Protein AF-A0A1V5PIG0-F1 (afdb_monomer_lite)

Secondary structure (DSSP, 8-state):
---STTSBPSS---EEEEEEEEEEEEEEEE-TTS-EEEEEEEEEEEEEE-TTBS---HHHHHHHHHHTTTSB--HHHHHHHHHHHHHHHT-SEEEEEEEEEEEEEEE-TTT--EEEEEEEEEEEEEEETTEEEEEEEEEEEEEEE-HHHHHHSSS---EEEEEEEEEEEEPTT----HHHHHHHHHTTSSEE--S---HHHHHHHHHHHHHS---HHHHHHHHHHHHHH-TTEEEEEEEEEEE-SSSSSEEEEEEEEE-GGGGGG-EEEE--GGGHHHHHHHHHTTHHHH----HHHHHHHHHTT-EEEEEETTEEEEEEEEEE-SSSEEEEEEEEE-GGGTTTTHHHHHHHHHHHHHHHTT-SEEEEEEETTSTHHHHHHTTT-EEEEEEE-SSSEEEEEEEE-

Foldseek 3Di:
DDDLQAAFAPPQDKAAWDEDFQDWAWEWEQAPVRHTDIWTKTKDKIFIDGRGTPHWDHVQLVVLVVVRRYPHDDLVVLVVSFVSCCVVGVGQKMKMKIKTKDWDWDAQPPPGDTDIDIKIWMWMWIDGLNDIWIKTKIWAKEKAWAPVQLVPDPDDTDIFIKIKIKIFTFDPPDDDGPVNLRVQLQVLHLHHDDPDDDPVSVVVRRVSSSVRHDDQVSSQVSSVVVVLPDPGTQWMKIKMWTCGPVDNGIDMDIDIDGNLPPLVQWDKDQDDPVQLVLAQVQCVSVCVFQNDDDSVVVVVQSVVSQKMFTDDPNHGQWMWGWDQDPDLEIETRDTTGRPVCPVSCSSVVRVVVVVVVSVVVNHQKYKYKGFPPDPCVVVLVVVVWDFPDWDDDPVGIITMTMDGD

Structure (mmCIF, N/CA/C/O backbone):
data_AF-A0A1V5PIG0-F1
#
_entry.id   AF-A0A1V5PIG0-F1
#
loop_
_atom_site.group_PDB
_atom_site.id
_atom_site.type_symbol
_atom_site.label_atom_id
_atom_site.label_alt_id
_atom_site.label_comp_id
_atom_site.label_asym_id
_atom_site.label_entity_id
_atom_site.label_seq_id
_atom_site.pdbx_PDB_ins_code
_atom_site.Cartn_x
_atom_site.Cartn_y
_atom_site.Cartn_z
_atom_site.occupancy
_atom_site.B_iso_or_equiv
_atom_site.auth_seq_id
_atom_site.auth_comp_id
_atom_site.auth_asym_id
_atom_site.auth_atom_id
_atom_site.pdbx_PDB_model_num
ATOM 1 N N . MET A 1 1 ? 1.438 36.610 25.020 1.00 61.06 1 MET A N 1
ATOM 2 C CA . MET A 1 1 ? 0.955 36.895 23.649 1.00 61.06 1 MET A CA 1
ATOM 3 C C . MET A 1 1 ? -0.338 36.110 23.455 1.00 61.06 1 MET A C 1
ATOM 5 O O . MET A 1 1 ? -0.408 35.004 23.974 1.00 61.06 1 MET A O 1
ATOM 9 N N . LEU A 1 2 ? -1.371 36.686 22.832 1.00 69.75 2 LEU A N 1
ATOM 10 C CA . LEU A 1 2 ? -2.660 36.006 22.633 1.00 69.75 2 LEU A CA 1
ATOM 11 C C . LEU A 1 2 ? -2.499 34.822 21.670 1.00 69.75 2 LEU A C 1
ATOM 13 O O . LEU A 1 2 ? -1.939 34.984 20.588 1.00 69.75 2 LEU A O 1
ATOM 17 N N . ASP A 1 3 ? -3.009 33.653 22.051 1.00 79.88 3 ASP A N 1
ATOM 18 C CA . ASP A 1 3 ? -3.019 32.458 21.207 1.00 79.88 3 ASP A CA 1
ATOM 19 C C . ASP A 1 3 ? -4.214 32.509 20.246 1.00 79.88 3 ASP A C 1
ATOM 21 O O . ASP A 1 3 ? -5.331 32.117 20.579 1.00 79.88 3 ASP A O 1
ATOM 25 N N . ILE A 1 4 ? -3.982 33.059 19.052 1.00 83.12 4 ILE A N 1
ATOM 26 C CA . ILE A 1 4 ? -5.015 33.235 18.020 1.00 83.12 4 ILE A CA 1
ATOM 27 C C . ILE A 1 4 ? -5.529 31.880 17.502 1.00 83.12 4 ILE A C 1
ATOM 29 O O . ILE A 1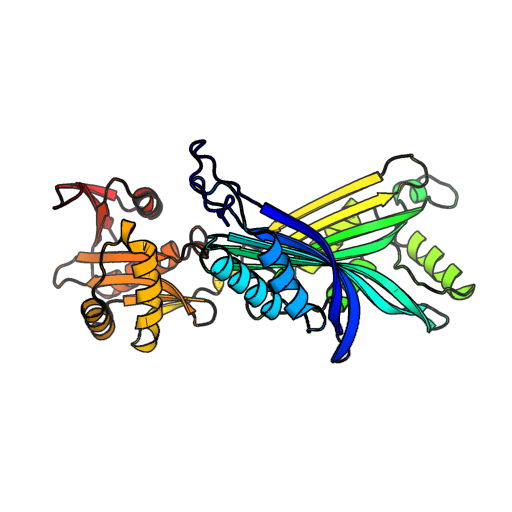 4 ? -6.674 31.787 17.064 1.00 83.12 4 ILE A O 1
ATOM 33 N N . GLN A 1 5 ? -4.704 30.831 17.545 1.00 81.81 5 GLN A N 1
ATOM 34 C CA . GLN A 1 5 ? -5.035 29.517 16.985 1.00 81.81 5 GLN A CA 1
ATOM 35 C C . GLN A 1 5 ? -6.038 28.770 17.867 1.00 81.81 5 GLN A C 1
ATOM 37 O O . GLN A 1 5 ? -6.968 28.161 17.344 1.00 81.81 5 GLN A O 1
ATOM 42 N N . ASN A 1 6 ? -5.918 28.918 19.187 1.00 82.00 6 ASN A N 1
ATOM 43 C CA . ASN A 1 6 ? -6.863 28.363 20.159 1.00 82.00 6 ASN A CA 1
ATOM 44 C C . ASN A 1 6 ? -8.128 29.218 20.369 1.00 82.00 6 ASN A C 1
ATOM 46 O O . ASN A 1 6 ? -8.914 28.937 21.273 1.00 82.00 6 ASN A O 1
ATOM 50 N N . GLN A 1 7 ? -8.342 30.274 19.576 1.00 87.00 7 GLN A N 1
ATOM 51 C CA . GLN A 1 7 ? -9.584 31.042 19.659 1.00 87.00 7 GLN A CA 1
ATOM 52 C C . GLN A 1 7 ? -10.776 30.224 19.177 1.00 87.00 7 GLN A C 1
ATOM 54 O O . GLN A 1 7 ? -10.665 29.433 18.238 1.00 87.00 7 GLN A O 1
ATOM 59 N N . GLN A 1 8 ? -11.924 30.495 19.795 1.00 85.50 8 GLN A N 1
ATOM 60 C CA . GLN A 1 8 ? -13.179 29.873 19.419 1.00 85.50 8 GLN A CA 1
ATOM 61 C C . GLN A 1 8 ? -13.578 30.261 17.990 1.00 85.50 8 GLN A C 1
ATOM 63 O O . GLN A 1 8 ? -13.588 31.445 17.638 1.00 85.50 8 GLN A O 1
ATOM 68 N N . ASP A 1 9 ? -13.926 29.264 17.179 1.00 88.56 9 ASP A N 1
ATOM 69 C CA . ASP A 1 9 ? -14.481 29.455 15.843 1.00 88.56 9 ASP A CA 1
ATOM 70 C C . ASP A 1 9 ? -15.998 29.229 15.830 1.00 88.56 9 ASP A C 1
ATOM 72 O O . ASP A 1 9 ? -16.508 28.218 16.309 1.00 88.56 9 ASP A O 1
ATOM 76 N N . ASN A 1 10 ? -16.733 30.185 15.259 1.00 90.06 10 ASN A N 1
ATOM 77 C CA . ASN A 1 10 ? -18.199 30.179 15.256 1.00 90.06 10 ASN A CA 1
ATOM 78 C C . ASN A 1 10 ? -18.800 29.675 13.937 1.00 90.06 10 ASN A C 1
ATOM 80 O O . ASN A 1 10 ? -20.021 29.594 13.809 1.00 90.06 10 ASN A O 1
ATOM 84 N N . ARG A 1 11 ? -17.973 29.334 12.939 1.00 93.00 11 ARG A N 1
ATOM 85 C CA . ARG A 1 11 ? -18.448 28.843 11.634 1.00 93.00 11 ARG A CA 1
ATOM 86 C C . ARG A 1 11 ? -18.898 27.387 11.701 1.00 93.00 11 ARG A C 1
ATOM 88 O O . ARG A 1 11 ? -19.611 26.946 10.807 1.00 93.00 11 ARG A O 1
ATOM 95 N N . ASN A 1 12 ? -18.538 26.667 12.771 1.00 87.69 12 ASN A N 1
ATOM 96 C CA . ASN A 1 12 ? -19.017 25.318 13.083 1.00 87.69 12 ASN A CA 1
ATOM 97 C C . ASN A 1 12 ? -18.694 24.284 11.977 1.00 87.69 12 ASN A C 1
ATOM 99 O O . ASN A 1 12 ? -19.463 23.351 11.741 1.00 87.69 12 ASN A O 1
ATOM 103 N N . ILE A 1 13 ? -17.544 24.440 11.310 1.00 89.94 13 ILE A N 1
ATOM 104 C CA . ILE A 1 13 ? -17.057 23.555 10.242 1.00 89.94 13 ILE A CA 1
ATOM 105 C C . ILE A 1 13 ? -15.796 22.832 10.726 1.00 89.94 13 ILE A C 1
ATOM 107 O O . ILE A 1 13 ? -14.800 23.475 11.035 1.00 89.94 13 ILE A O 1
ATOM 111 N N . ASN A 1 14 ? -15.821 21.496 10.748 1.00 90.19 14 ASN A N 1
ATOM 112 C CA . ASN A 1 14 ? -14.616 20.694 10.987 1.00 90.19 14 ASN A CA 1
ATOM 113 C C . ASN A 1 14 ? -13.689 20.755 9.766 1.00 90.19 14 ASN A C 1
ATOM 115 O O . ASN A 1 14 ? -14.161 20.631 8.632 1.00 90.19 14 ASN A O 1
ATOM 119 N N . ILE A 1 15 ? -12.377 20.845 9.990 1.00 93.19 15 ILE A N 1
ATOM 120 C CA . ILE A 1 15 ? -11.382 20.691 8.923 1.00 93.19 15 ILE A CA 1
ATOM 121 C C . ILE A 1 15 ? -10.835 19.270 8.981 1.00 93.19 15 ILE A C 1
ATOM 123 O O . ILE A 1 15 ? -10.239 18.861 9.971 1.00 93.19 15 ILE A O 1
ATOM 127 N N . GLN A 1 16 ? -11.004 18.511 7.901 1.00 91.19 16 GLN A N 1
ATOM 128 C CA . GLN A 1 16 ? -10.591 17.106 7.856 1.00 91.19 16 GLN A CA 1
ATOM 129 C C . GLN A 1 16 ? -9.069 16.940 7.808 1.00 91.19 16 GLN A C 1
ATOM 131 O O . GLN A 1 16 ? -8.558 15.902 8.219 1.00 91.19 16 GLN A O 1
ATOM 136 N N . ARG A 1 17 ? -8.352 17.913 7.228 1.00 94.62 17 ARG A N 1
ATOM 137 C CA . ARG A 1 17 ? -6.896 17.869 7.052 1.00 94.62 17 ARG A CA 1
ATOM 138 C C . ARG A 1 17 ? -6.295 19.268 7.095 1.00 94.62 17 ARG A C 1
ATOM 140 O O . ARG A 1 17 ? -6.535 20.074 6.197 1.00 94.62 17 ARG A O 1
ATOM 147 N N . VAL A 1 18 ? -5.448 19.516 8.082 1.00 96.25 18 VAL A N 1
ATOM 148 C CA . VAL A 1 18 ? -4.615 20.715 8.197 1.00 96.25 18 VAL A CA 1
ATOM 149 C C . VAL A 1 18 ? -3.217 20.324 8.682 1.00 96.25 18 VAL A C 1
ATOM 151 O O . VAL A 1 18 ? -3.065 19.408 9.487 1.00 96.25 18 VAL A O 1
ATOM 154 N N . GLY A 1 19 ? -2.180 20.969 8.151 1.00 96.44 19 GLY A N 1
ATOM 155 C CA . GLY A 1 19 ? -0.794 20.678 8.510 1.00 96.44 19 GLY A CA 1
ATOM 156 C C . GLY A 1 19 ? 0.197 21.175 7.466 1.00 96.44 19 GLY A C 1
ATOM 157 O O . GLY A 1 19 ? -0.060 22.166 6.781 1.00 96.44 19 GLY A O 1
ATOM 158 N N . VAL A 1 20 ? 1.316 20.468 7.333 1.00 97.31 20 VAL A N 1
ATOM 159 C CA . VAL A 1 20 ? 2.441 20.829 6.459 1.00 97.31 20 VAL A CA 1
ATOM 160 C C . VAL A 1 20 ? 2.546 19.879 5.263 1.00 97.31 20 VAL A C 1
ATOM 162 O O . VAL A 1 20 ? 2.219 18.694 5.352 1.00 97.31 20 VAL A O 1
ATOM 165 N N . LYS A 1 21 ? 3.015 20.396 4.126 1.00 96.88 21 LYS A N 1
ATOM 166 C CA . LYS A 1 21 ? 3.290 19.630 2.902 1.00 96.88 21 LYS A CA 1
ATOM 167 C C . LYS A 1 21 ? 4.652 20.016 2.341 1.00 96.88 21 LYS A C 1
ATOM 169 O O . LYS A 1 21 ? 5.096 21.140 2.561 1.00 96.88 21 LYS A O 1
ATOM 174 N N . ARG A 1 22 ? 5.260 19.109 1.570 1.00 96.44 22 ARG A N 1
ATOM 175 C CA . ARG A 1 22 ? 6.560 19.302 0.901 1.00 96.44 22 ARG A CA 1
ATOM 176 C C . ARG A 1 22 ? 7.697 19.658 1.869 1.00 96.44 22 ARG A C 1
ATOM 178 O O . ARG A 1 22 ? 8.528 20.513 1.580 1.00 96.44 22 ARG A O 1
ATOM 185 N N . VAL A 1 23 ? 7.719 19.009 3.031 1.00 96.88 23 VAL A N 1
ATOM 186 C CA . VAL A 1 23 ? 8.838 19.098 3.977 1.00 96.88 23 VAL A CA 1
ATOM 187 C C . VAL A 1 23 ? 9.898 18.087 3.555 1.00 96.88 23 VAL A C 1
ATOM 189 O O . VAL A 1 23 ? 9.589 16.907 3.457 1.00 96.88 23 VAL A O 1
ATOM 192 N N . TYR A 1 24 ? 11.133 18.525 3.318 1.00 96.25 24 TYR A N 1
ATOM 193 C CA . TYR A 1 24 ? 12.221 17.633 2.909 1.00 96.25 24 TYR A CA 1
ATOM 194 C C . TYR A 1 24 ? 13.128 17.314 4.097 1.00 96.25 24 TYR A C 1
ATOM 196 O O . TYR A 1 24 ? 13.708 18.227 4.683 1.00 96.25 24 TYR A O 1
ATOM 204 N N . LEU A 1 25 ? 13.249 16.033 4.454 1.00 95.38 25 LEU A N 1
ATOM 205 C CA . LEU A 1 25 ? 14.123 15.561 5.536 1.00 95.38 25 LEU A CA 1
ATOM 206 C C . LEU A 1 25 ? 14.894 14.304 5.110 1.00 95.38 25 LEU A C 1
ATOM 208 O O . LEU A 1 25 ? 14.362 13.504 4.335 1.00 95.38 25 LEU A O 1
ATOM 212 N N . PRO A 1 26 ? 16.127 14.103 5.610 1.00 95.62 26 PRO A N 1
ATOM 213 C CA . PRO A 1 26 ? 16.803 12.826 5.453 1.00 95.62 26 PRO A CA 1
ATOM 214 C C . PRO A 1 26 ? 16.110 11.758 6.311 1.00 95.62 26 PRO A C 1
ATOM 216 O O . PRO A 1 26 ? 15.654 12.050 7.410 1.00 95.62 26 PRO A O 1
ATOM 219 N N . LEU A 1 27 ? 16.013 10.525 5.818 1.00 95.31 27 LEU A N 1
ATOM 220 C CA . LEU A 1 27 ? 15.495 9.367 6.560 1.00 95.31 27 LEU A CA 1
ATOM 221 C C . LEU A 1 27 ? 16.319 8.121 6.230 1.00 95.31 27 LEU A C 1
ATOM 223 O O . LEU A 1 27 ? 16.950 8.058 5.173 1.00 95.31 27 LEU A O 1
ATOM 227 N N . GLN A 1 28 ? 16.295 7.122 7.114 1.00 96.12 28 GLN A N 1
ATOM 228 C CA . GLN A 1 28 ? 16.941 5.828 6.878 1.00 96.12 28 GLN A CA 1
ATOM 229 C C . GLN A 1 28 ? 15.903 4.739 6.581 1.00 96.12 28 GLN A C 1
ATOM 231 O O . GLN A 1 28 ? 15.028 4.469 7.408 1.00 96.12 28 GLN A O 1
ATOM 236 N N . ILE A 1 29 ? 16.028 4.093 5.420 1.00 96.25 29 ILE A N 1
ATOM 237 C CA . ILE A 1 29 ? 15.160 2.997 4.963 1.00 96.25 29 ILE A CA 1
ATOM 238 C C . ILE A 1 29 ? 15.931 1.684 5.062 1.00 96.25 29 ILE A C 1
ATOM 240 O O . ILE A 1 29 ? 17.052 1.600 4.568 1.00 96.25 29 ILE A O 1
ATOM 244 N N . LEU A 1 30 ? 15.346 0.681 5.723 1.00 94.94 30 LEU A N 1
ATOM 245 C CA . LEU A 1 30 ? 15.940 -0.651 5.853 1.00 94.94 30 LEU A CA 1
ATOM 246 C C . LEU A 1 30 ? 15.910 -1.378 4.506 1.00 94.94 30 LEU A C 1
ATOM 248 O O . LEU A 1 30 ? 14.849 -1.494 3.893 1.00 94.94 30 LEU A O 1
ATOM 252 N N . GLU A 1 31 ? 17.058 -1.909 4.108 1.00 95.25 31 GLU A N 1
ATOM 253 C CA . GLU A 1 31 ? 17.233 -2.706 2.898 1.00 95.25 31 GLU A CA 1
ATOM 254 C C . GLU A 1 31 ? 17.149 -4.203 3.226 1.00 95.25 31 GLU A C 1
ATOM 256 O O . GLU A 1 31 ? 17.481 -4.640 4.336 1.00 95.25 31 GLU A O 1
ATOM 261 N N . LYS A 1 32 ? 16.756 -5.022 2.248 1.00 94.50 32 LYS A N 1
ATOM 262 C CA . LYS A 1 32 ? 16.647 -6.485 2.399 1.00 94.50 32 LYS A CA 1
ATOM 263 C C . LYS A 1 32 ? 17.981 -7.168 2.732 1.00 94.50 32 LYS A C 1
ATOM 265 O O . LYS A 1 32 ? 17.998 -8.248 3.319 1.00 94.50 32 LYS A O 1
ATOM 270 N N . THR A 1 33 ? 19.101 -6.529 2.406 1.00 92.38 33 THR A N 1
ATOM 271 C CA . THR A 1 33 ? 20.471 -6.924 2.785 1.00 92.38 33 THR A CA 1
ATOM 272 C C . THR A 1 33 ? 20.760 -6.769 4.284 1.00 92.38 33 THR A C 1
ATOM 274 O O . THR A 1 33 ? 21.783 -7.259 4.759 1.00 92.38 33 THR A O 1
ATOM 277 N N . GLY A 1 34 ? 19.891 -6.082 5.035 1.00 92.44 34 GLY A N 1
ATOM 278 C CA . GLY A 1 34 ? 20.093 -5.719 6.441 1.00 92.44 34 GLY A CA 1
ATOM 279 C C . GLY A 1 34 ? 20.815 -4.381 6.647 1.00 92.44 34 GLY A C 1
ATOM 280 O O . GLY A 1 34 ? 21.006 -3.968 7.794 1.00 92.44 34 GLY A O 1
ATOM 281 N N . THR A 1 35 ? 21.206 -3.699 5.566 1.00 94.50 35 THR A N 1
ATOM 282 C CA . THR A 1 35 ? 21.782 -2.345 5.591 1.00 94.50 35 THR A CA 1
ATOM 283 C C . THR A 1 35 ? 20.690 -1.272 5.547 1.00 94.50 35 THR A C 1
ATOM 285 O O . THR A 1 35 ? 19.499 -1.578 5.586 1.00 94.50 35 THR A O 1
ATOM 288 N N . TYR A 1 36 ? 21.088 0.002 5.548 1.00 94.69 36 TYR A N 1
ATOM 289 C CA . TYR A 1 36 ? 20.161 1.126 5.464 1.00 94.69 36 TYR A CA 1
ATOM 290 C C . TYR A 1 36 ? 20.583 2.082 4.359 1.00 94.69 36 TYR A C 1
ATOM 292 O O . TYR A 1 36 ? 21.740 2.505 4.303 1.00 94.69 36 TYR A O 1
ATOM 300 N N . GLN A 1 37 ? 19.605 2.525 3.579 1.00 95.56 37 GLN A N 1
ATOM 301 C CA . GLN A 1 37 ? 19.774 3.584 2.602 1.00 95.56 37 GLN A CA 1
ATOM 302 C C . GLN A 1 37 ? 19.327 4.917 3.202 1.00 95.56 37 GLN A C 1
ATOM 304 O O . GLN A 1 37 ? 18.209 5.042 3.709 1.00 95.56 37 GLN A O 1
ATOM 309 N N . THR A 1 38 ? 20.200 5.925 3.155 1.00 96.19 38 THR A N 1
ATOM 310 C CA . THR A 1 38 ? 19.820 7.296 3.525 1.00 96.19 38 THR A CA 1
ATOM 311 C C . THR A 1 38 ? 19.186 7.973 2.321 1.00 96.19 38 THR A C 1
ATOM 313 O O . THR A 1 38 ? 19.826 8.102 1.279 1.00 96.19 38 THR A O 1
ATOM 316 N N . VAL A 1 39 ? 17.941 8.415 2.468 1.00 95.56 39 VAL A N 1
ATOM 317 C CA . VAL A 1 39 ? 17.155 9.023 1.389 1.00 95.56 39 VAL A CA 1
ATOM 318 C C . VAL A 1 39 ? 16.711 10.427 1.771 1.00 95.56 39 VAL A C 1
ATOM 320 O O . VAL A 1 39 ? 16.422 10.701 2.936 1.00 95.56 39 VAL A O 1
ATOM 323 N N . THR A 1 40 ? 16.600 11.312 0.782 1.00 96.44 40 THR A N 1
ATOM 324 C CA . THR A 1 40 ? 15.858 12.568 0.940 1.00 96.44 40 THR A CA 1
ATOM 325 C C . THR A 1 40 ? 14.377 12.276 0.731 1.00 96.44 40 THR A C 1
ATOM 327 O O . THR A 1 40 ? 13.972 11.889 -0.367 1.00 96.44 40 THR A O 1
ATOM 330 N N . ALA A 1 41 ? 13.569 12.459 1.772 1.00 96.81 41 ALA A N 1
ATOM 331 C CA . ALA A 1 41 ? 12.137 12.205 1.736 1.00 96.81 41 ALA A CA 1
ATOM 332 C C . ALA A 1 41 ? 11.333 13.506 1.667 1.00 96.81 41 ALA A C 1
ATOM 334 O O . ALA A 1 41 ? 11.586 14.439 2.425 1.00 96.81 41 ALA A O 1
ATOM 335 N N . GLU A 1 42 ? 10.330 13.542 0.794 1.00 98.00 42 GLU A N 1
ATOM 336 C CA . GLU A 1 42 ? 9.275 14.549 0.769 1.00 98.00 42 GLU A CA 1
ATOM 337 C C . GLU A 1 42 ? 8.124 14.109 1.680 1.00 98.00 42 GLU A C 1
ATOM 339 O O . GLU A 1 42 ? 7.468 13.092 1.442 1.00 98.00 42 GLU A O 1
ATOM 344 N N . ILE A 1 43 ? 7.867 14.889 2.724 1.00 98.06 43 ILE A N 1
ATOM 345 C CA . ILE A 1 43 ? 6.923 14.563 3.785 1.00 98.06 43 ILE A CA 1
ATOM 346 C C . ILE A 1 43 ? 5.740 15.530 3.754 1.00 98.06 43 ILE A C 1
ATOM 348 O O . ILE A 1 43 ? 5.889 16.754 3.679 1.00 98.06 43 ILE A O 1
ATOM 352 N N . SER A 1 44 ? 4.541 14.968 3.846 1.00 98.31 44 SER A N 1
ATOM 353 C CA . SER A 1 44 ? 3.309 15.689 4.158 1.00 98.31 44 SER A CA 1
ATOM 354 C C . SER A 1 44 ? 2.725 15.120 5.441 1.00 98.31 44 SER A C 1
ATOM 356 O O . SER A 1 44 ? 2.534 13.912 5.528 1.00 98.31 44 SER A O 1
ATOM 358 N N . LEU A 1 45 ? 2.431 15.972 6.421 1.00 98.06 45 LEU A N 1
ATOM 359 C CA . LEU A 1 45 ? 1.911 15.576 7.728 1.00 98.06 45 LEU A CA 1
ATOM 360 C C . LEU A 1 45 ? 0.726 16.464 8.089 1.00 98.06 45 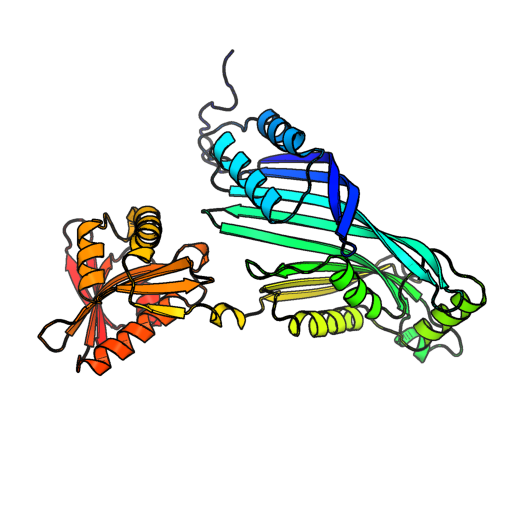LEU A C 1
ATOM 362 O O . LEU A 1 45 ? 0.830 17.690 8.057 1.00 98.06 45 LEU A O 1
ATOM 366 N N . CYS A 1 46 ? -0.401 15.851 8.430 1.00 97.06 46 CYS A N 1
ATOM 367 C CA . CYS A 1 46 ? -1.616 16.578 8.772 1.00 97.06 46 CYS A CA 1
ATOM 368 C C . CYS A 1 46 ? -2.423 15.884 9.867 1.00 97.06 46 CYS A C 1
ATOM 370 O O . CYS A 1 46 ? -2.257 14.691 10.122 1.00 97.06 46 CYS A O 1
ATOM 372 N N . ALA A 1 47 ? -3.303 16.657 10.490 1.00 96.12 47 ALA A N 1
ATOM 373 C CA . ALA A 1 47 ? -4.313 16.198 11.430 1.00 96.12 47 ALA A CA 1
ATOM 374 C C . ALA A 1 47 ? -5.669 16.834 11.099 1.00 96.12 47 ALA A C 1
ATOM 376 O O . ALA A 1 47 ? -5.733 17.761 10.283 1.00 96.12 47 ALA A O 1
ATOM 377 N N . ASP A 1 48 ? -6.744 16.339 11.698 1.00 93.06 48 ASP A N 1
ATOM 378 C CA . ASP A 1 48 ? -8.018 17.047 11.697 1.00 93.06 48 ASP A CA 1
ATOM 379 C C . ASP A 1 48 ? -8.031 18.195 12.720 1.00 93.06 48 ASP A C 1
ATOM 381 O O . ASP A 1 48 ? -7.189 18.285 13.616 1.00 93.06 48 ASP A O 1
ATOM 385 N N . LEU A 1 49 ? -8.955 19.135 12.526 1.00 92.00 49 LEU A N 1
ATOM 386 C CA . LEU A 1 49 ? -9.171 20.270 13.415 1.00 92.00 49 LEU A CA 1
ATOM 387 C C . LEU A 1 49 ? -10.657 20.371 13.738 1.00 92.00 49 LEU A C 1
ATOM 389 O O . LEU A 1 49 ? -11.502 20.445 12.836 1.00 92.00 49 LEU A O 1
ATOM 393 N N . ALA A 1 50 ? -10.949 20.383 15.034 1.00 87.38 50 ALA A N 1
ATOM 394 C CA . ALA A 1 50 ? -12.298 20.525 15.541 1.00 87.38 50 ALA A CA 1
ATOM 395 C C . ALA A 1 50 ? -12.884 21.898 15.176 1.00 87.38 50 ALA A C 1
ATOM 397 O O . ALA A 1 50 ? -12.192 22.915 15.142 1.00 87.38 50 ALA A O 1
ATOM 398 N N . LYS A 1 51 ? -14.184 21.907 14.886 1.00 86.69 51 LYS A N 1
ATOM 399 C CA . LYS A 1 51 ? -14.966 23.070 14.438 1.00 86.69 51 LYS A CA 1
ATOM 400 C C . LYS A 1 51 ? -14.959 24.286 15.363 1.00 86.69 51 LYS A C 1
ATOM 402 O O . LYS A 1 51 ? -15.388 25.352 14.935 1.00 86.69 51 LYS A O 1
ATOM 407 N N . ASP A 1 52 ? -14.594 24.095 16.623 1.00 87.50 52 ASP A N 1
ATOM 408 C CA . ASP A 1 52 ? -14.514 25.115 17.662 1.00 87.50 52 ASP A CA 1
ATOM 409 C C . ASP A 1 52 ? -13.137 25.784 17.721 1.00 87.50 52 ASP A C 1
ATOM 411 O O . ASP A 1 52 ? -13.004 26.793 18.405 1.00 87.50 52 ASP A O 1
ATOM 415 N N . LEU A 1 53 ? -12.138 25.290 16.982 1.00 84.88 53 LEU A N 1
ATOM 416 C CA . LEU A 1 53 ? -10.798 25.871 16.930 1.00 84.88 53 LEU A CA 1
ATOM 417 C C . LEU A 1 53 ? -10.582 26.656 15.636 1.00 84.88 53 LEU A C 1
ATOM 419 O O . LEU A 1 53 ? -10.790 26.157 14.529 1.00 84.88 53 LEU A O 1
ATOM 423 N N . ARG A 1 54 ? -10.089 27.889 15.775 1.00 84.12 54 ARG A N 1
ATOM 424 C CA . ARG A 1 54 ? -9.792 28.774 14.641 1.00 84.12 54 ARG A CA 1
ATOM 425 C C . ARG A 1 54 ? -8.590 28.308 13.816 1.00 84.12 54 ARG A C 1
ATOM 427 O O . ARG A 1 54 ? -8.537 28.573 12.613 1.00 84.12 54 ARG A O 1
ATOM 434 N N . GLY A 1 55 ? -7.604 27.660 14.436 1.00 84.88 55 GLY A N 1
ATOM 435 C CA . GLY A 1 55 ? -6.401 27.204 13.746 1.00 84.88 55 GLY A CA 1
ATOM 436 C C . GLY A 1 55 ? -5.629 26.120 14.490 1.00 84.88 55 GLY A C 1
ATOM 437 O O . GLY A 1 55 ? -5.833 25.875 15.672 1.00 84.88 55 GLY A O 1
ATOM 438 N N . THR A 1 56 ? -4.706 25.480 13.774 1.00 87.81 56 THR A N 1
ATOM 439 C CA . THR A 1 56 ? -3.776 24.498 14.342 1.00 87.81 56 THR A CA 1
ATOM 440 C C . THR A 1 56 ? -2.396 25.112 14.582 1.00 87.81 56 THR A C 1
ATOM 442 O O . THR A 1 56 ? -2.000 26.058 13.895 1.00 87.81 56 THR A O 1
ATOM 445 N N . HIS A 1 57 ? -1.635 24.543 15.515 1.00 88.25 57 HIS A N 1
ATOM 446 C CA . HIS A 1 57 ? -0.276 24.977 15.843 1.00 88.25 57 HIS A CA 1
ATOM 447 C C . HIS A 1 57 ? 0.738 24.394 14.855 1.00 88.25 57 HIS A C 1
ATOM 449 O O . HIS A 1 57 ? 1.286 23.314 15.068 1.00 88.25 57 HIS A O 1
ATOM 455 N N . MET A 1 58 ? 0.999 25.120 13.765 1.00 88.81 58 MET A N 1
ATOM 456 C CA . MET A 1 58 ? 1.825 24.635 12.647 1.00 88.81 58 MET A CA 1
ATOM 457 C C . MET A 1 58 ? 3.251 24.223 13.040 1.00 88.81 58 MET A C 1
ATOM 459 O O . MET A 1 58 ? 3.764 23.230 12.524 1.00 88.81 58 MET A O 1
ATOM 463 N N . SER A 1 59 ? 3.887 24.940 13.973 1.00 92.19 59 SER A N 1
ATOM 464 C CA . SER A 1 59 ? 5.249 24.619 14.426 1.00 92.19 59 SER A CA 1
ATOM 465 C C . SER A 1 59 ? 5.342 23.231 15.063 1.00 92.19 59 SER A C 1
ATOM 467 O O . SER A 1 59 ? 6.359 22.561 14.897 1.00 92.19 59 SER A O 1
ATOM 469 N N . ARG A 1 60 ? 4.262 22.742 15.696 1.00 93.38 60 ARG A N 1
ATOM 470 C CA . ARG A 1 60 ? 4.235 21.422 16.347 1.00 93.38 60 ARG A CA 1
ATOM 471 C C . ARG A 1 60 ? 4.474 20.290 15.353 1.00 93.38 60 ARG A C 1
ATOM 473 O O . ARG A 1 60 ? 5.149 19.327 15.700 1.00 93.38 60 ARG A O 1
ATOM 480 N N . PHE A 1 61 ? 3.983 20.406 14.116 1.00 95.44 61 PHE A N 1
ATOM 481 C CA . PHE A 1 61 ? 4.272 19.415 13.074 1.00 95.44 61 PHE A CA 1
ATOM 482 C C . PHE A 1 61 ? 5.768 19.358 12.760 1.00 95.44 61 PHE A C 1
ATOM 484 O O . PHE A 1 61 ? 6.338 18.273 12.681 1.00 95.44 61 PHE A O 1
ATOM 491 N N . MET A 1 62 ? 6.412 20.520 12.631 1.00 95.25 62 MET A N 1
ATOM 492 C CA . MET A 1 62 ? 7.842 20.606 12.336 1.00 95.25 62 MET A CA 1
ATOM 493 C C . MET A 1 62 ? 8.706 20.122 13.501 1.00 95.25 62 MET A C 1
ATOM 495 O O . MET A 1 62 ? 9.670 19.400 13.270 1.00 95.25 62 MET A O 1
ATOM 499 N N . GLU A 1 63 ? 8.342 20.447 14.742 1.00 94.31 63 GLU A N 1
ATOM 500 C CA . GLU A 1 63 ? 9.019 19.937 15.942 1.00 94.31 63 GLU A CA 1
ATOM 501 C C . GLU A 1 63 ? 8.980 18.407 16.020 1.00 94.31 63 GLU A C 1
ATOM 503 O O . GLU A 1 63 ? 9.979 17.780 16.373 1.00 94.31 63 GLU A O 1
ATOM 508 N N . ILE A 1 64 ? 7.831 17.803 15.690 1.00 94.69 64 ILE A N 1
ATOM 509 C CA . ILE A 1 64 ? 7.692 16.345 15.629 1.00 94.69 64 ILE A CA 1
ATOM 510 C C . ILE A 1 64 ? 8.596 15.810 14.520 1.00 94.69 64 ILE A C 1
ATOM 512 O O . ILE A 1 64 ? 9.490 15.024 14.808 1.00 94.69 64 ILE A O 1
ATOM 516 N N . LEU A 1 65 ? 8.426 16.267 13.276 1.00 95.00 65 LEU A N 1
ATOM 517 C CA . LEU A 1 65 ? 9.188 15.760 12.129 1.00 95.00 65 LEU A CA 1
ATOM 518 C C . LEU A 1 65 ? 10.705 15.886 12.314 1.00 95.00 65 LEU A C 1
ATOM 520 O O . LEU A 1 65 ? 11.438 14.953 11.993 1.00 95.00 65 LEU A O 1
ATOM 524 N N . HIS A 1 66 ? 11.187 16.999 12.870 1.00 92.19 66 HIS A N 1
ATOM 525 C CA . HIS A 1 66 ? 12.620 17.219 13.043 1.00 92.19 66 HIS A CA 1
ATOM 526 C C . HIS A 1 66 ? 13.247 16.233 14.041 1.00 92.19 66 HIS A C 1
ATOM 528 O O . HIS A 1 66 ? 14.402 15.849 13.862 1.00 92.19 66 HIS A O 1
ATOM 534 N N . ARG A 1 67 ? 12.510 15.754 15.050 1.00 90.81 67 ARG A N 1
ATOM 535 C CA . ARG A 1 67 ? 13.021 14.713 15.959 1.00 90.81 67 ARG A CA 1
ATOM 536 C C . ARG A 1 67 ? 13.339 13.408 15.224 1.00 90.81 67 ARG A C 1
ATOM 538 O O . ARG A 1 67 ? 14.249 12.695 15.622 1.00 90.81 67 ARG A O 1
ATOM 545 N N . TRP A 1 68 ? 12.612 13.126 14.146 1.00 87.69 68 TRP A N 1
ATOM 546 C CA . TRP A 1 68 ? 12.734 11.900 13.361 1.00 87.69 68 TRP A CA 1
ATOM 547 C C . TRP A 1 68 ? 13.651 12.046 12.137 1.00 87.69 68 TRP A C 1
ATOM 549 O O . TRP A 1 68 ? 13.826 11.087 11.394 1.00 87.69 68 TRP A O 1
ATOM 559 N N . SER A 1 69 ? 14.274 13.211 11.923 1.00 85.06 69 SER A N 1
ATOM 560 C CA . SER A 1 69 ? 15.022 13.535 10.694 1.00 85.06 69 SER A CA 1
ATOM 561 C C . SER A 1 69 ? 16.331 12.766 10.482 1.00 85.06 69 SER A C 1
ATOM 563 O O . SER A 1 69 ? 17.050 13.034 9.526 1.00 85.06 69 SER A O 1
ATOM 565 N N . LYS A 1 70 ? 16.702 11.858 11.384 1.00 78.12 70 LYS A N 1
ATOM 566 C CA . LYS A 1 70 ? 17.855 10.955 11.225 1.00 78.12 70 LYS A CA 1
ATOM 567 C C . LYS A 1 70 ? 17.551 9.534 11.685 1.00 78.12 70 LYS A C 1
ATOM 569 O O . LYS A 1 70 ? 18.456 8.712 11.777 1.00 78.12 70 LYS A O 1
ATOM 574 N N . GLU A 1 71 ? 16.290 9.264 11.994 1.00 85.06 71 GLU A N 1
ATOM 575 C CA . GLU A 1 71 ? 15.868 7.984 12.530 1.00 85.06 71 GLU A CA 1
ATOM 576 C C . GLU A 1 71 ? 15.533 7.003 11.407 1.00 85.06 71 GLU A C 1
ATOM 578 O O . GLU A 1 71 ? 15.291 7.360 10.246 1.00 85.06 71 GLU A O 1
ATOM 583 N N . LYS A 1 72 ? 15.505 5.732 11.790 1.00 92.12 72 LYS A N 1
ATOM 584 C CA . LYS A 1 72 ? 15.001 4.649 10.952 1.00 92.12 72 LYS A CA 1
ATOM 585 C C . LYS A 1 72 ? 13.499 4.808 10.825 1.00 92.12 72 LYS A C 1
ATOM 587 O O . LYS A 1 72 ? 12.819 5.004 11.830 1.00 92.12 72 LYS A O 1
ATOM 592 N N . ILE A 1 73 ? 12.976 4.708 9.610 1.00 93.56 73 ILE A N 1
ATOM 593 C CA . ILE A 1 73 ? 11.541 4.843 9.383 1.00 93.56 73 ILE A CA 1
ATOM 594 C C . ILE A 1 73 ? 10.951 3.517 8.905 1.00 93.56 73 ILE A C 1
ATOM 596 O O . ILE A 1 73 ? 11.369 2.934 7.907 1.00 93.56 73 ILE A O 1
ATOM 600 N N . SER A 1 74 ? 9.956 3.034 9.642 1.00 92.06 74 SER A N 1
ATOM 601 C CA . SER A 1 74 ? 9.130 1.889 9.268 1.00 92.06 74 SER A CA 1
ATOM 602 C C . SER A 1 74 ? 7.666 2.157 9.623 1.00 92.06 74 SER A C 1
ATOM 604 O O . SER A 1 74 ? 7.313 3.225 10.136 1.00 92.06 74 SER A O 1
ATOM 606 N N . SER A 1 75 ? 6.792 1.177 9.383 1.00 92.06 75 SER A N 1
ATOM 607 C CA . SER A 1 75 ? 5.385 1.248 9.789 1.00 92.06 75 SER A CA 1
ATOM 608 C C . SER A 1 75 ? 5.223 1.509 11.296 1.00 92.06 75 SER A C 1
ATOM 610 O O . SER A 1 75 ? 4.307 2.230 11.700 1.00 92.06 75 SER A O 1
ATOM 612 N N . ARG A 1 76 ? 6.133 0.989 12.132 1.00 91.06 76 ARG A N 1
ATOM 613 C CA . ARG A 1 76 ? 6.127 1.197 13.586 1.00 91.06 76 ARG A CA 1
ATOM 614 C C . ARG A 1 76 ? 6.407 2.653 13.951 1.00 91.06 76 ARG A C 1
ATOM 616 O O . ARG A 1 76 ? 5.629 3.246 14.694 1.00 91.06 76 ARG A O 1
ATOM 623 N N . GLU A 1 77 ? 7.483 3.233 13.438 1.00 94.25 77 GLU A N 1
ATOM 624 C CA . GLU A 1 77 ? 7.878 4.611 13.750 1.00 94.25 77 GLU A CA 1
ATOM 625 C C . GLU A 1 77 ? 6.865 5.614 13.194 1.00 94.25 77 GLU A C 1
ATOM 627 O O . GLU A 1 77 ? 6.486 6.556 13.887 1.00 94.25 77 GLU A O 1
ATOM 632 N N . ILE A 1 78 ? 6.306 5.345 12.011 1.00 95.69 78 ILE A N 1
ATOM 633 C CA . ILE A 1 78 ? 5.194 6.124 11.450 1.00 95.69 78 ILE A CA 1
ATOM 634 C C . ILE A 1 78 ? 3.983 6.127 12.387 1.00 95.69 78 ILE A C 1
ATOM 636 O O . ILE A 1 78 ? 3.396 7.182 12.631 1.00 95.69 78 ILE A O 1
ATOM 640 N N . LYS A 1 79 ? 3.617 4.976 12.963 1.00 93.25 79 LYS A N 1
ATOM 641 C CA . LYS A 1 79 ? 2.535 4.907 13.954 1.00 93.25 79 LYS A CA 1
ATOM 642 C C . LYS A 1 79 ? 2.828 5.789 15.171 1.00 93.25 79 LYS A C 1
ATOM 644 O O . LYS A 1 79 ? 1.926 6.488 15.626 1.00 93.25 79 LYS A O 1
ATOM 649 N N . ILE A 1 80 ? 4.064 5.782 15.674 1.00 93.75 80 ILE A N 1
ATOM 650 C CA . ILE A 1 80 ? 4.480 6.599 16.827 1.00 93.75 80 ILE A CA 1
ATOM 651 C C . ILE A 1 80 ? 4.406 8.094 16.488 1.00 93.75 80 ILE A C 1
ATOM 653 O O . ILE A 1 80 ? 3.829 8.855 17.263 1.00 93.75 80 ILE A O 1
ATOM 657 N N . ILE A 1 81 ? 4.909 8.508 15.318 1.00 95.69 81 ILE A N 1
ATOM 658 C CA . ILE A 1 81 ? 4.819 9.896 14.828 1.00 95.69 81 ILE A CA 1
ATOM 659 C C . ILE A 1 81 ? 3.362 10.362 14.815 1.00 95.69 81 ILE A C 1
ATOM 661 O O . ILE A 1 81 ? 3.035 11.419 15.351 1.00 95.69 81 ILE A O 1
ATOM 665 N N . LEU A 1 82 ? 2.470 9.555 14.241 1.00 95.81 82 LEU A N 1
ATOM 666 C CA . LEU A 1 82 ? 1.051 9.890 14.145 1.00 95.81 82 LEU A CA 1
ATOM 667 C C . LEU A 1 82 ? 0.374 9.986 15.515 1.00 95.81 82 LEU A C 1
ATOM 669 O O . LEU A 1 82 ? -0.444 10.883 15.717 1.00 95.81 82 LEU A O 1
ATOM 673 N N . GLN A 1 83 ? 0.728 9.116 16.465 1.00 92.81 83 GLN A N 1
ATOM 674 C CA . GLN A 1 83 ? 0.242 9.199 17.846 1.00 92.81 83 GLN A CA 1
ATOM 675 C C . GLN A 1 83 ? 0.750 10.458 18.558 1.00 92.81 83 GLN A C 1
ATOM 677 O O . GLN A 1 83 ? -0.009 11.101 19.283 1.00 92.81 83 GLN A O 1
ATOM 682 N N . GLU A 1 84 ? 2.009 10.841 18.337 1.00 93.94 84 GLU A N 1
ATOM 683 C CA . GLU A 1 84 ? 2.563 12.080 18.884 1.00 93.94 84 GLU A CA 1
ATOM 684 C C . GLU A 1 84 ? 1.818 13.309 18.346 1.00 93.94 84 GLU A C 1
ATOM 686 O O . GLU A 1 84 ? 1.507 14.214 19.120 1.00 93.94 84 GLU A O 1
ATOM 691 N N . VAL A 1 85 ? 1.468 13.314 17.055 1.00 94.50 85 VAL A N 1
ATOM 692 C CA . VAL A 1 85 ? 0.642 14.362 16.432 1.00 94.50 85 VAL A CA 1
ATOM 693 C C . VAL A 1 85 ? -0.718 14.466 17.117 1.00 94.50 85 VAL A C 1
ATOM 695 O O . VAL A 1 85 ? -1.090 15.561 17.531 1.00 94.50 85 VAL A O 1
ATOM 698 N N . LEU A 1 86 ? -1.438 13.355 17.304 1.00 91.06 86 LEU A N 1
ATOM 699 C CA . LEU A 1 86 ? -2.748 13.389 17.971 1.00 91.06 86 LEU A CA 1
ATOM 700 C C . LEU A 1 86 ? -2.652 13.961 19.385 1.00 91.06 86 LEU A C 1
ATOM 702 O O . LEU A 1 86 ? -3.418 14.851 19.742 1.00 91.06 86 LEU A O 1
ATOM 706 N N . ASN A 1 87 ? -1.664 13.511 20.160 1.00 90.38 87 ASN A N 1
ATOM 707 C CA . ASN A 1 87 ? -1.479 13.960 21.537 1.00 90.38 87 ASN A CA 1
ATOM 708 C C . ASN A 1 87 ? -1.082 15.441 21.616 1.00 90.38 87 ASN A C 1
ATOM 710 O O . ASN A 1 87 ? -1.616 16.183 22.437 1.00 90.38 87 ASN A O 1
ATOM 714 N N . LYS A 1 88 ? -0.148 15.894 20.769 1.00 90.88 88 LYS A N 1
ATOM 715 C CA . LYS A 1 88 ? 0.335 17.285 20.781 1.00 90.88 88 LYS A CA 1
ATOM 716 C C . LYS A 1 88 ? -0.675 18.276 20.222 1.00 90.88 88 LYS A C 1
ATOM 718 O O . LYS A 1 88 ? -0.616 19.447 20.594 1.00 90.88 88 LYS A O 1
ATOM 723 N N . LEU A 1 89 ? -1.539 17.857 19.303 1.00 89.56 89 LEU A N 1
ATOM 724 C CA . LEU A 1 89 ? -2.507 18.741 18.652 1.00 89.56 89 LEU A CA 1
ATOM 725 C C . LEU A 1 89 ? -3.946 18.546 19.143 1.00 89.56 89 LEU A C 1
ATOM 727 O O . LEU A 1 89 ? -4.809 19.308 18.725 1.00 89.56 89 LEU A O 1
ATOM 731 N N . ASN A 1 90 ? -4.182 17.598 20.057 1.00 85.94 90 ASN A N 1
ATOM 732 C CA . ASN A 1 90 ? -5.511 17.229 20.554 1.00 85.94 90 ASN A CA 1
ATOM 733 C C . ASN A 1 90 ? -6.499 16.959 19.403 1.00 85.94 90 ASN A C 1
ATOM 735 O O . ASN A 1 90 ? -7.609 17.484 19.374 1.00 85.94 90 ASN A O 1
ATOM 739 N N . ALA A 1 91 ? -6.025 16.187 18.427 1.00 88.69 91 ALA A N 1
ATOM 740 C CA . ALA A 1 91 ? -6.740 15.816 17.212 1.00 88.69 91 ALA A CA 1
ATOM 741 C C . ALA A 1 91 ? -7.253 14.369 17.314 1.00 88.69 91 ALA A C 1
ATOM 743 O O . ALA A 1 91 ? -6.696 13.566 18.069 1.00 88.69 91 ALA A O 1
ATOM 744 N N . ASP A 1 92 ? -8.270 14.015 16.529 1.00 86.69 92 ASP A N 1
ATOM 745 C CA . ASP A 1 92 ? -8.847 12.662 16.504 1.00 86.69 92 ASP A CA 1
ATOM 746 C C . ASP A 1 92 ? -8.213 11.789 15.411 1.00 86.69 92 ASP A C 1
ATOM 748 O O . ASP A 1 92 ? -8.149 10.555 15.533 1.00 86.69 92 ASP A O 1
ATOM 752 N N . ARG A 1 93 ? -7.713 12.425 14.346 1.00 90.62 93 ARG A N 1
ATOM 753 C CA . ARG A 1 93 ? -7.154 11.771 13.165 1.00 90.62 93 ARG A CA 1
ATOM 754 C C . ARG A 1 93 ? -5.884 12.457 12.675 1.00 90.62 93 ARG A C 1
ATOM 756 O O . ARG A 1 93 ? -5.802 13.677 12.592 1.00 90.62 93 ARG A O 1
ATOM 763 N N . SER A 1 94 ? -4.897 11.657 12.277 1.00 95.56 94 SER A N 1
ATOM 764 C CA . SER A 1 94 ? -3.642 12.126 11.688 1.00 95.56 94 SER A CA 1
ATOM 765 C C . SER A 1 94 ? -3.226 11.271 10.495 1.00 95.56 94 SER A C 1
ATOM 767 O O . SER A 1 94 ? -3.505 10.072 10.421 1.00 95.56 94 SER A O 1
ATOM 769 N N . GLU A 1 95 ? -2.577 11.903 9.522 1.00 97.69 95 GLU A N 1
ATOM 770 C CA . GLU A 1 95 ? -2.115 11.274 8.286 1.00 97.69 95 GLU A CA 1
ATOM 771 C C . GLU A 1 95 ? -0.725 11.795 7.922 1.00 97.69 95 GLU A C 1
ATOM 773 O O . GLU A 1 95 ? -0.474 13.003 7.969 1.00 97.69 95 GLU A O 1
ATOM 778 N N . ILE A 1 96 ? 0.152 10.880 7.512 1.00 98.19 96 ILE A N 1
ATOM 779 C CA . ILE A 1 96 ? 1.487 11.179 6.998 1.00 98.19 96 ILE A CA 1
ATOM 780 C C . ILE A 1 96 ? 1.700 10.487 5.650 1.00 98.19 96 ILE A C 1
ATOM 782 O O . ILE A 1 96 ? 1.322 9.329 5.478 1.00 98.19 96 ILE A O 1
ATOM 786 N N . SER A 1 97 ? 2.325 11.197 4.715 1.00 98.44 97 SER A N 1
ATOM 787 C CA . SER A 1 97 ? 2.868 10.677 3.456 1.00 98.44 97 SER A CA 1
ATOM 788 C C . SER A 1 97 ? 4.362 10.953 3.452 1.00 98.44 97 SER A C 1
ATOM 790 O O . SER A 1 97 ? 4.753 12.102 3.649 1.00 98.44 97 SER A O 1
ATOM 792 N N . ILE A 1 98 ? 5.180 9.930 3.230 1.00 98.25 98 ILE A N 1
ATOM 793 C CA . ILE A 1 98 ? 6.637 10.027 3.107 1.00 98.25 98 ILE A CA 1
ATOM 794 C C . ILE A 1 98 ? 7.008 9.453 1.742 1.00 98.25 98 ILE A C 1
ATOM 796 O O . ILE A 1 98 ? 7.002 8.237 1.569 1.00 98.25 98 ILE A O 1
ATOM 800 N N . LYS A 1 99 ? 7.305 10.318 0.773 1.00 98.56 99 LYS A N 1
ATOM 801 C CA . LYS A 1 99 ? 7.694 9.940 -0.591 1.00 98.56 99 LYS A CA 1
ATOM 802 C C . LYS A 1 99 ? 9.205 10.083 -0.751 1.00 98.56 99 LYS A C 1
ATOM 804 O O . LYS A 1 99 ? 9.757 11.119 -0.401 1.00 98.56 99 LYS A O 1
ATOM 809 N N . PHE A 1 100 ? 9.886 9.069 -1.262 1.00 98.06 100 PHE A N 1
ATOM 810 C CA . PHE A 1 100 ? 11.346 9.061 -1.386 1.00 98.06 100 PHE A CA 1
ATOM 811 C C . PHE A 1 100 ? 11.788 8.242 -2.597 1.00 98.06 100 PHE A C 1
ATOM 813 O O . PHE A 1 100 ? 11.021 7.454 -3.146 1.00 98.06 100 PHE A O 1
ATOM 820 N N . ARG A 1 101 ? 13.032 8.447 -3.029 1.00 98.19 101 ARG A N 1
ATOM 821 C CA . ARG A 1 101 ? 13.652 7.664 -4.098 1.00 98.19 101 ARG A CA 1
ATOM 822 C C . ARG A 1 101 ? 14.508 6.563 -3.469 1.00 98.19 101 ARG A C 1
ATOM 824 O O . ARG A 1 101 ? 15.331 6.864 -2.609 1.00 98.19 101 ARG A O 1
ATOM 831 N N . TYR A 1 102 ? 14.265 5.319 -3.862 1.00 98.25 102 TYR A N 1
ATOM 832 C CA . TYR A 1 102 ? 14.921 4.114 -3.359 1.00 98.25 102 TYR A CA 1
ATOM 833 C C . TYR A 1 102 ? 15.764 3.484 -4.463 1.00 98.25 102 TYR A C 1
ATOM 835 O O . TYR A 1 102 ? 15.277 3.334 -5.580 1.00 98.25 102 TYR A O 1
ATOM 843 N N . PHE A 1 103 ? 17.008 3.123 -4.176 1.00 97.88 103 PHE A N 1
ATOM 844 C CA . PHE A 1 103 ? 17.937 2.571 -5.159 1.00 97.88 103 PHE A CA 1
ATOM 845 C C . PHE A 1 103 ? 18.146 1.077 -4.937 1.00 97.88 103 PHE A C 1
ATOM 847 O O . PHE A 1 103 ? 18.392 0.654 -3.811 1.00 97.88 103 PHE A O 1
ATOM 854 N N . ILE A 1 104 ? 18.101 0.298 -6.017 1.00 97.38 104 ILE A N 1
ATOM 855 C CA . ILE A 1 104 ? 18.437 -1.130 -6.025 1.00 97.38 104 ILE A CA 1
ATOM 856 C C . ILE A 1 104 ? 19.568 -1.349 -7.030 1.00 97.38 104 ILE A C 1
ATOM 858 O O . ILE A 1 104 ? 19.508 -0.874 -8.166 1.00 97.38 104 ILE A O 1
ATOM 862 N N . GLU A 1 105 ? 20.605 -2.078 -6.618 1.00 96.56 105 GLU A N 1
ATOM 863 C CA . GLU A 1 105 ? 21.654 -2.540 -7.528 1.00 96.56 105 GLU A CA 1
ATOM 864 C C . GLU A 1 105 ? 21.110 -3.662 -8.420 1.00 96.56 105 GLU A C 1
ATOM 866 O O . GLU A 1 105 ? 20.705 -4.716 -7.930 1.00 96.56 105 GLU A O 1
ATOM 871 N N . LYS A 1 106 ? 21.122 -3.447 -9.737 1.00 96.25 106 LYS A N 1
ATOM 872 C CA . LYS A 1 106 ? 20.683 -4.426 -10.734 1.00 96.25 106 LYS A CA 1
ATOM 873 C C . LYS A 1 106 ? 21.831 -4.836 -11.656 1.00 96.25 106 LYS A C 1
ATOM 875 O O . LYS A 1 106 ? 22.478 -3.958 -12.236 1.00 96.25 106 LYS A O 1
ATOM 880 N N . PRO A 1 107 ? 22.081 -6.147 -11.833 1.00 97.62 107 PRO A N 1
ATOM 881 C CA . PRO A 1 107 ? 22.987 -6.639 -12.860 1.00 97.62 107 PRO A CA 1
ATOM 882 C C . PRO A 1 107 ? 22.306 -6.646 -14.236 1.00 97.62 107 PRO A C 1
ATOM 884 O O . PRO A 1 107 ? 21.143 -7.026 -14.366 1.00 97.62 107 PRO A O 1
ATOM 887 N N . ALA A 1 108 ? 23.044 -6.259 -15.275 1.00 97.75 108 ALA A N 1
ATOM 888 C CA . ALA A 1 108 ? 22.609 -6.397 -16.661 1.00 97.75 108 ALA A CA 1
ATOM 889 C C . ALA A 1 108 ? 22.423 -7.883 -17.044 1.00 97.75 108 ALA A C 1
ATOM 891 O O . ALA A 1 108 ? 23.204 -8.731 -16.603 1.00 97.75 108 ALA A O 1
ATOM 892 N N . PRO A 1 109 ? 21.442 -8.229 -17.895 1.00 97.12 109 PRO A N 1
ATOM 893 C CA . PRO A 1 109 ? 21.013 -9.615 -18.094 1.00 97.12 109 PRO A CA 1
ATOM 894 C C . PRO A 1 109 ? 22.065 -10.529 -18.743 1.00 97.12 109 PRO A C 1
ATOM 896 O O . PRO A 1 109 ? 22.041 -11.738 -18.508 1.00 97.12 109 PRO A O 1
ATOM 899 N N . LYS A 1 110 ? 22.997 -9.998 -19.547 1.00 97.69 110 LYS A N 1
ATOM 900 C CA . LYS A 1 110 ? 24.057 -10.781 -20.209 1.00 97.69 110 LYS A CA 1
ATOM 901 C C . LYS A 1 110 ? 25.443 -10.467 -19.662 1.00 97.69 110 LYS A C 1
ATOM 903 O O . LYS A 1 110 ? 26.155 -11.385 -19.275 1.00 97.69 110 LYS A O 1
ATOM 908 N N . SER A 1 111 ? 25.834 -9.198 -19.621 1.00 97.00 111 SER A N 1
ATOM 909 C CA . SER A 1 111 ? 27.163 -8.773 -19.172 1.00 97.00 111 SER A CA 1
ATOM 910 C C . SER A 1 111 ? 27.330 -8.802 -17.654 1.00 97.00 111 S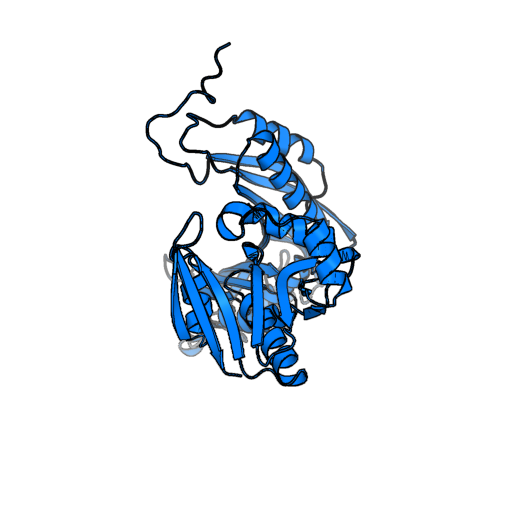ER A C 1
ATOM 912 O O . SER A 1 111 ? 28.464 -8.745 -17.185 1.00 97.00 111 SER A O 1
ATOM 914 N N . GLN A 1 112 ? 26.230 -8.877 -16.890 1.00 97.81 112 GLN A N 1
ATOM 915 C CA . GLN A 1 112 ? 26.212 -8.843 -15.421 1.00 97.81 112 GLN A CA 1
ATOM 916 C C . GLN A 1 112 ? 26.839 -7.578 -14.814 1.00 97.81 112 GLN A C 1
ATOM 918 O O . GLN A 1 112 ? 27.101 -7.521 -13.612 1.00 97.81 112 GLN A O 1
ATOM 923 N N . ILE A 1 113 ? 27.048 -6.531 -15.622 1.00 97.62 113 ILE A N 1
ATOM 924 C CA . ILE A 1 113 ? 27.500 -5.235 -15.122 1.00 97.62 113 ILE A CA 1
ATOM 925 C C . ILE A 1 113 ? 26.414 -4.675 -14.216 1.00 97.62 113 ILE A C 1
ATOM 927 O O . ILE A 1 113 ? 25.256 -4.549 -14.609 1.00 97.62 113 ILE A O 1
ATOM 931 N N . LYS A 1 114 ? 26.809 -4.357 -12.989 1.00 97.69 114 LYS A N 1
ATOM 932 C CA . LYS A 1 114 ? 25.931 -3.813 -11.962 1.00 97.69 114 LYS A CA 1
ATOM 933 C C . LYS A 1 114 ? 25.792 -2.308 -12.128 1.00 97.69 114 LYS A C 1
ATOM 935 O O . LYS A 1 114 ? 26.775 -1.610 -12.374 1.00 97.69 114 LYS A O 1
ATOM 940 N N . GLY A 1 115 ? 24.580 -1.807 -11.945 1.00 97.12 115 GLY A N 1
ATOM 941 C CA . GLY A 1 115 ? 24.329 -0.384 -11.756 1.00 97.12 115 GLY A CA 1
ATOM 942 C C . GLY A 1 115 ? 23.148 -0.160 -10.823 1.00 97.12 115 GLY A C 1
ATOM 943 O O . GLY A 1 115 ? 22.350 -1.065 -10.590 1.00 97.12 115 GLY A O 1
ATOM 944 N N . LEU A 1 116 ? 23.035 1.052 -10.288 1.00 97.19 116 LEU A N 1
ATOM 945 C CA . LEU A 1 116 ? 21.921 1.435 -9.425 1.00 97.19 116 LEU A CA 1
ATOM 946 C C . LEU A 1 116 ? 20.750 1.919 -10.277 1.00 97.19 116 LEU A C 1
ATOM 948 O O . LEU A 1 116 ? 20.918 2.829 -11.090 1.00 97.19 116 LEU A O 1
ATOM 952 N N . LEU A 1 117 ? 19.575 1.329 -10.073 1.00 97.81 117 LEU A N 1
ATOM 953 C CA . LEU A 1 117 ? 18.314 1.822 -10.615 1.00 97.81 117 LEU A CA 1
ATOM 954 C C . LEU A 1 117 ? 17.458 2.368 -9.481 1.00 97.81 117 LEU A C 1
ATOM 956 O O . LEU A 1 117 ? 17.424 1.801 -8.388 1.00 97.81 117 LEU A O 1
ATOM 960 N N . ASP A 1 118 ? 16.788 3.479 -9.743 1.00 97.62 118 ASP A N 1
ATOM 961 C CA . ASP A 1 118 ? 15.960 4.152 -8.761 1.00 97.62 118 ASP A CA 1
ATOM 962 C C . ASP A 1 118 ? 14.464 3.890 -8.956 1.00 97.62 118 ASP A C 1
ATOM 964 O O . ASP A 1 118 ? 13.977 3.741 -10.077 1.00 97.62 118 ASP A O 1
ATOM 968 N N . TYR A 1 119 ? 13.741 3.892 -7.842 1.00 98.56 119 TYR A N 1
ATOM 969 C CA . TYR A 1 119 ? 12.298 3.721 -7.773 1.00 98.56 119 TYR A CA 1
ATOM 970 C C . TYR A 1 119 ? 11.716 4.796 -6.880 1.00 98.56 119 TYR A C 1
ATOM 972 O O . TYR A 1 119 ? 12.323 5.202 -5.886 1.00 98.56 119 TYR A O 1
ATOM 980 N N . ILE A 1 120 ? 10.515 5.253 -7.207 1.00 98.56 120 ILE A N 1
ATOM 981 C CA . ILE A 1 120 ? 9.796 6.173 -6.335 1.00 98.56 120 ILE A CA 1
ATOM 982 C C . ILE A 1 120 ? 8.967 5.337 -5.366 1.00 98.56 120 ILE A C 1
ATOM 984 O O . ILE A 1 120 ? 8.060 4.622 -5.776 1.00 98.56 120 ILE A O 1
ATOM 988 N N . CYS A 1 121 ? 9.252 5.456 -4.077 1.00 98.56 121 CYS A N 1
ATOM 989 C CA . CYS A 1 121 ? 8.551 4.751 -3.015 1.00 98.56 121 CYS A CA 1
ATOM 990 C C . CYS A 1 121 ? 7.771 5.739 -2.151 1.00 98.56 121 CYS A C 1
ATOM 992 O O . CYS A 1 121 ? 8.118 6.918 -2.034 1.00 98.56 121 CYS A O 1
ATOM 994 N N . GLU A 1 122 ? 6.703 5.262 -1.527 1.00 98.44 122 GLU A N 1
ATOM 995 C CA . GLU A 1 122 ? 5.876 6.070 -0.650 1.00 98.44 122 GLU A CA 1
ATOM 996 C C . GLU A 1 122 ? 5.378 5.257 0.540 1.00 98.44 122 GLU A C 1
ATOM 998 O O . GLU A 1 122 ? 4.757 4.209 0.387 1.00 98.44 122 GLU A O 1
ATOM 1003 N N . PHE A 1 123 ? 5.606 5.763 1.745 1.00 98.12 123 PHE A N 1
ATOM 1004 C CA . PHE A 1 123 ? 4.986 5.244 2.956 1.00 98.12 123 PHE A CA 1
ATOM 1005 C C . PHE A 1 123 ? 3.840 6.166 3.352 1.00 98.12 123 PHE A C 1
ATOM 1007 O O . PHE A 1 123 ? 4.055 7.357 3.591 1.00 98.12 123 PHE A O 1
ATOM 1014 N N . LYS A 1 124 ? 2.624 5.623 3.458 1.00 98.06 124 LYS A N 1
ATOM 1015 C CA . LYS A 1 124 ? 1.480 6.355 4.015 1.00 98.06 124 LYS A CA 1
ATOM 1016 C C . LYS A 1 124 ? 1.049 5.736 5.324 1.00 98.06 124 LYS A C 1
ATOM 1018 O O . LYS A 1 124 ? 0.845 4.528 5.413 1.00 98.06 124 LYS A O 1
ATOM 1023 N N . GLY A 1 125 ? 0.864 6.582 6.322 1.00 96.19 125 GLY A N 1
ATOM 1024 C CA . GLY A 1 125 ? 0.268 6.208 7.591 1.00 96.19 125 GLY A CA 1
ATOM 1025 C C . GLY A 1 125 ? -1.013 6.990 7.816 1.00 96.19 125 GLY A C 1
ATOM 1026 O O . GLY A 1 125 ? -1.042 8.205 7.629 1.00 96.19 125 GLY A O 1
ATOM 1027 N N . LEU A 1 126 ? -2.054 6.296 8.258 1.00 93.81 126 LEU A N 1
ATOM 1028 C CA . LEU A 1 126 ? -3.286 6.898 8.741 1.00 93.81 126 LEU A CA 1
ATOM 1029 C C . LEU A 1 126 ? -3.569 6.387 10.152 1.00 93.81 126 LEU A C 1
ATOM 1031 O O . LEU A 1 126 ? -3.580 5.174 10.382 1.00 93.81 126 LEU A O 1
ATOM 1035 N N . TYR A 1 127 ? -3.838 7.304 11.075 1.00 88.81 127 TYR A N 1
ATOM 1036 C CA . TYR A 1 127 ? -4.232 6.981 12.437 1.00 88.81 127 TYR A CA 1
ATOM 1037 C C . TYR A 1 127 ? -5.545 7.682 12.794 1.00 88.81 127 TYR A C 1
ATOM 1039 O O . TYR A 1 127 ? -5.650 8.895 12.670 1.00 88.81 127 TYR A O 1
ATOM 1047 N N . ASP A 1 128 ? -6.547 6.917 13.226 1.00 82.44 128 ASP A N 1
ATOM 1048 C CA . ASP A 1 128 ? -7.878 7.399 13.642 1.00 82.44 128 ASP A CA 1
ATOM 1049 C C . ASP A 1 128 ? -8.450 6.421 14.672 1.00 82.44 128 ASP A C 1
ATOM 1051 O O . ASP A 1 128 ? -8.330 5.209 14.488 1.00 82.44 128 ASP A O 1
ATOM 1055 N N . SER A 1 129 ? -9.083 6.903 15.747 1.00 64.88 129 SER A N 1
ATOM 1056 C CA . SER A 1 129 ? -9.873 6.061 16.663 1.00 64.88 129 SER A CA 1
ATOM 1057 C C . SER A 1 129 ? -9.085 4.864 17.225 1.00 64.88 129 SER A C 1
ATOM 1059 O O . SER A 1 129 ? -9.644 3.794 17.496 1.00 64.88 129 SER A O 1
ATOM 1061 N N . ASN A 1 130 ? -7.769 5.037 17.415 1.00 64.19 130 ASN A N 1
ATOM 1062 C CA . ASN A 1 130 ? -6.819 3.996 17.832 1.00 64.19 130 ASN A CA 1
ATOM 1063 C C . ASN A 1 130 ? -6.646 2.841 16.816 1.00 64.19 130 ASN A C 1
ATOM 1065 O O . ASN A 1 130 ? -6.244 1.735 17.184 1.00 64.19 130 ASN A O 1
ATOM 1069 N N . SER A 1 131 ? -6.988 3.086 15.551 1.00 76.00 131 SER A N 1
ATOM 1070 C CA . SER A 1 131 ? -6.637 2.291 14.374 1.00 76.00 131 SER A CA 1
ATOM 1071 C C . SER A 1 131 ? -5.399 2.869 13.728 1.00 76.00 131 SER A C 1
ATOM 1073 O O . SER A 1 131 ? -5.323 4.077 13.541 1.00 76.00 131 SER A O 1
ATOM 1075 N N . PHE A 1 132 ? -4.491 2.004 13.301 1.00 83.56 132 PHE A N 1
ATOM 1076 C CA . PHE A 1 132 ? -3.393 2.382 12.430 1.00 83.56 132 PHE A CA 1
ATOM 1077 C C . PHE A 1 132 ? -3.524 1.619 11.114 1.00 83.56 132 PHE A C 1
ATOM 1079 O O . PHE A 1 132 ? -3.708 0.402 11.129 1.00 83.56 132 PHE A O 1
ATOM 1086 N N . CYS A 1 133 ? -3.453 2.336 9.999 1.00 88.81 133 CYS A N 1
ATOM 1087 C CA . CYS A 1 133 ? -3.378 1.783 8.654 1.00 88.81 133 CYS A CA 1
ATOM 1088 C C . CYS A 1 133 ? -2.065 2.247 8.027 1.00 88.81 133 CYS A C 1
ATOM 1090 O O . CYS A 1 133 ? -1.733 3.434 8.082 1.00 88.81 133 CYS A O 1
ATOM 1092 N N . PHE A 1 134 ? -1.334 1.303 7.446 1.00 93.62 134 PHE A N 1
ATOM 1093 C CA . PHE A 1 134 ? -0.093 1.555 6.734 1.00 93.62 134 PHE A CA 1
ATOM 1094 C C . PHE A 1 134 ? -0.247 1.111 5.284 1.00 93.62 134 PHE A C 1
ATOM 1096 O O . PHE A 1 134 ? -0.712 0.001 5.022 1.00 93.62 134 PHE A O 1
ATOM 1103 N N . ILE A 1 135 ? 0.153 1.972 4.354 1.00 96.75 135 ILE A N 1
ATOM 1104 C CA . ILE A 1 135 ? 0.148 1.683 2.923 1.00 96.75 135 ILE A CA 1
ATOM 1105 C C . ILE A 1 135 ? 1.576 1.831 2.406 1.00 96.75 135 ILE A C 1
ATOM 1107 O O . ILE A 1 135 ? 2.190 2.889 2.561 1.00 96.75 135 ILE A O 1
ATOM 1111 N N . LEU A 1 136 ? 2.072 0.770 1.773 1.00 98.00 136 LEU A N 1
ATOM 1112 C CA . LEU A 1 136 ? 3.333 0.745 1.042 1.00 98.00 136 LEU A CA 1
ATOM 1113 C C . LEU A 1 136 ? 3.055 1.021 -0.437 1.00 98.00 136 LEU A C 1
ATOM 1115 O O . LEU A 1 136 ? 2.325 0.267 -1.080 1.00 98.00 136 LEU A O 1
ATOM 1119 N N . GLY A 1 137 ? 3.601 2.112 -0.958 1.00 98.44 137 GLY A N 1
ATOM 1120 C CA . GLY A 1 137 ? 3.491 2.536 -2.347 1.00 98.44 137 GLY A CA 1
ATOM 1121 C C . GLY A 1 137 ? 4.823 2.424 -3.083 1.00 98.44 137 GLY A C 1
ATOM 1122 O O . GLY A 1 137 ? 5.857 2.790 -2.529 1.00 98.44 137 GLY A O 1
ATOM 1123 N N . VAL A 1 138 ? 4.794 1.965 -4.332 1.00 98.69 138 VAL A N 1
ATOM 1124 C CA . VAL A 1 138 ? 5.940 1.972 -5.254 1.00 98.69 138 VAL A CA 1
ATOM 1125 C C . VAL A 1 138 ? 5.493 2.409 -6.648 1.00 98.69 138 VAL A C 1
ATOM 1127 O O . VAL A 1 138 ? 4.395 2.062 -7.087 1.00 98.69 138 VAL A O 1
ATOM 1130 N N . GLU A 1 139 ? 6.334 3.171 -7.338 1.00 98.75 139 GLU A N 1
ATOM 1131 C CA . GLU A 1 139 ? 6.239 3.463 -8.767 1.00 98.75 139 GLU A CA 1
ATOM 1132 C C . GLU A 1 139 ? 7.438 2.803 -9.459 1.00 98.75 139 GLU A C 1
ATOM 1134 O O . GLU A 1 139 ? 8.590 3.191 -9.240 1.00 98.75 139 GLU A O 1
ATOM 1139 N N . VAL A 1 140 ? 7.157 1.779 -10.262 1.00 98.69 140 VAL A N 1
ATOM 1140 C CA . VAL A 1 140 ? 8.153 0.931 -10.916 1.00 98.69 140 VAL A CA 1
ATOM 1141 C C . VAL A 1 140 ? 8.136 1.209 -12.417 1.00 98.69 140 VAL A C 1
ATOM 1143 O O . VAL A 1 140 ? 7.107 0.986 -13.062 1.00 98.69 140 VAL A O 1
ATOM 1146 N N . PRO A 1 141 ? 9.235 1.726 -12.990 1.00 98.38 141 PRO A N 1
ATOM 1147 C CA . PRO A 1 141 ? 9.320 1.953 -14.419 1.00 98.38 141 PRO A CA 1
ATOM 1148 C C . PRO A 1 141 ? 9.628 0.642 -15.155 1.00 98.38 141 PRO A C 1
ATOM 1150 O O . PRO A 1 141 ? 10.564 -0.074 -14.808 1.00 98.38 141 PRO A O 1
ATOM 1153 N N . VAL A 1 142 ? 8.863 0.350 -16.202 1.00 98.38 142 VAL A N 1
ATOM 1154 C CA . VAL A 1 142 ? 9.030 -0.834 -17.058 1.00 98.38 142 VAL A CA 1
ATOM 1155 C C . VAL A 1 142 ? 8.980 -0.445 -18.534 1.00 98.38 142 VAL A C 1
ATOM 1157 O O . VAL A 1 142 ? 8.536 0.652 -18.888 1.00 98.38 142 VAL A O 1
ATOM 1160 N N . THR A 1 143 ? 9.421 -1.346 -19.408 1.00 98.44 143 THR A N 1
ATOM 1161 C CA . THR A 1 143 ? 9.208 -1.229 -20.855 1.00 98.44 143 THR A CA 1
ATOM 1162 C C . THR A 1 143 ? 7.959 -2.003 -21.251 1.00 98.44 143 THR A C 1
ATOM 1164 O O . THR A 1 143 ? 7.769 -3.145 -20.830 1.00 98.44 143 THR A O 1
ATOM 1167 N N . THR A 1 144 ? 7.136 -1.406 -22.107 1.00 98.38 144 THR A N 1
ATOM 1168 C CA . THR A 1 144 ? 5.976 -2.059 -22.733 1.00 98.38 144 THR A CA 1
ATOM 1169 C C . THR A 1 144 ? 6.120 -2.014 -24.247 1.00 98.38 144 THR A C 1
ATOM 1171 O O . THR A 1 144 ? 6.477 -0.968 -24.791 1.00 98.38 144 THR A O 1
ATOM 1174 N N . VAL A 1 145 ? 5.864 -3.142 -24.911 1.00 98.69 145 VAL A N 1
ATOM 1175 C CA . VAL A 1 145 ? 5.791 -3.262 -26.375 1.00 98.69 145 VAL A CA 1
ATOM 1176 C C . VAL A 1 145 ? 4.352 -3.575 -26.746 1.00 98.69 145 VAL A C 1
ATOM 1178 O O . VAL A 1 145 ? 3.764 -4.492 -26.175 1.00 98.69 145 VAL A O 1
ATOM 1181 N N . CYS A 1 146 ? 3.791 -2.833 -27.698 1.00 98.31 146 CYS A N 1
ATOM 1182 C CA . CYS A 1 146 ? 2.393 -2.985 -28.083 1.00 98.31 146 CYS A CA 1
ATOM 1183 C C . CYS A 1 146 ? 2.168 -4.274 -28.900 1.00 98.31 146 CYS A C 1
ATOM 1185 O O . CYS A 1 146 ? 2.720 -4.388 -30.002 1.00 98.31 146 CYS A O 1
ATOM 1187 N N . PRO A 1 147 ? 1.329 -5.220 -28.421 1.00 98.25 147 PRO A N 1
ATOM 1188 C CA . PRO A 1 147 ? 1.000 -6.432 -29.174 1.00 98.25 147 PRO A CA 1
ATOM 1189 C C . PRO A 1 147 ? 0.360 -6.121 -30.527 1.00 98.25 147 PRO A C 1
ATOM 1191 O O . PRO A 1 147 ? 0.741 -6.712 -31.531 1.00 98.25 147 PRO A O 1
ATOM 1194 N N . CYS A 1 148 ? -0.543 -5.134 -30.567 1.00 97.81 148 CYS A N 1
ATOM 1195 C CA . CYS A 1 148 ? -1.230 -4.721 -31.792 1.00 97.81 148 CYS A CA 1
ATOM 1196 C C . CYS A 1 148 ? -0.241 -4.218 -32.851 1.00 97.81 148 CYS A C 1
ATOM 1198 O O . CYS A 1 148 ? -0.261 -4.676 -33.987 1.00 97.81 148 CYS A O 1
ATOM 1200 N N . SER A 1 149 ? 0.685 -3.330 -32.472 1.00 98.06 149 SER A N 1
ATOM 1201 C CA . SER A 1 149 ? 1.691 -2.806 -33.403 1.00 98.06 149 SER A CA 1
ATOM 1202 C C . SER A 1 149 ? 2.586 -3.900 -33.970 1.00 98.06 149 SER A C 1
ATOM 1204 O O . SER A 1 149 ? 2.899 -3.852 -35.158 1.00 98.06 149 SER A O 1
ATOM 1206 N N . LYS A 1 150 ? 2.975 -4.871 -33.137 1.00 98.06 150 LYS A N 1
ATOM 1207 C CA . LYS A 1 150 ? 3.759 -6.032 -33.563 1.00 98.06 150 LYS A CA 1
ATOM 1208 C C . LYS A 1 150 ? 2.996 -6.901 -34.562 1.00 98.06 150 LYS A C 1
ATOM 1210 O O . LYS A 1 150 ? 3.602 -7.406 -35.495 1.00 98.06 150 LYS A O 1
ATOM 1215 N N . GLU A 1 151 ? 1.700 -7.099 -34.345 1.00 98.44 151 GLU A N 1
ATOM 1216 C CA . GLU A 1 151 ? 0.862 -7.964 -35.180 1.00 98.44 151 GLU A CA 1
ATOM 1217 C C . GLU A 1 151 ? 0.604 -7.371 -36.571 1.00 98.44 151 GLU A C 1
ATOM 1219 O O . GLU A 1 151 ? 0.609 -8.103 -37.556 1.00 98.44 151 GLU A O 1
ATOM 1224 N N . ILE A 1 152 ? 0.399 -6.054 -36.663 1.00 98.19 152 ILE A N 1
ATOM 1225 C CA . ILE A 1 152 ? 0.009 -5.396 -37.922 1.00 98.19 152 ILE A CA 1
ATOM 1226 C C . ILE A 1 152 ? 1.185 -4.912 -38.781 1.00 98.19 152 ILE A C 1
ATOM 1228 O O . ILE A 1 152 ? 0.965 -4.502 -39.918 1.00 98.19 152 ILE A O 1
ATOM 1232 N N . SER A 1 153 ? 2.406 -4.884 -38.241 1.00 97.94 153 SER A N 1
ATOM 1233 C CA . SER A 1 153 ? 3.580 -4.338 -38.936 1.00 97.94 153 SER A CA 1
ATOM 1234 C C . SER A 1 153 ? 4.474 -5.462 -39.455 1.00 97.94 153 SER A C 1
ATOM 1236 O O . SER A 1 153 ? 4.800 -6.376 -38.703 1.00 97.94 153 SER A O 1
ATOM 1238 N N . ASP A 1 154 ? 4.960 -5.353 -40.696 1.00 98.06 154 ASP A N 1
ATOM 1239 C CA . ASP A 1 154 ? 5.890 -6.337 -41.284 1.00 98.06 154 ASP A CA 1
ATOM 1240 C C . ASP A 1 154 ? 7.204 -6.466 -40.489 1.00 98.06 154 ASP A C 1
ATOM 1242 O O . ASP A 1 154 ? 7.851 -7.514 -40.484 1.00 98.06 154 ASP A O 1
ATOM 1246 N N . TYR A 1 155 ? 7.625 -5.387 -39.825 1.00 97.56 155 TYR A N 1
ATOM 1247 C CA . TYR A 1 155 ? 8.802 -5.351 -38.966 1.00 97.56 155 TYR A CA 1
ATOM 1248 C C . TYR A 1 155 ? 8.664 -4.294 -37.872 1.00 97.56 155 TYR A C 1
ATOM 1250 O O . TYR A 1 155 ? 8.063 -3.235 -38.054 1.00 97.56 155 TYR A O 1
ATOM 1258 N N . GLY A 1 156 ? 9.304 -4.568 -36.735 1.00 97.81 156 GLY A N 1
ATOM 1259 C CA . GLY A 1 156 ? 9.287 -3.677 -35.581 1.00 97.81 156 GLY A CA 1
ATOM 1260 C C . GLY A 1 156 ? 7.946 -3.666 -34.845 1.00 97.81 156 GLY A C 1
ATOM 1261 O O . GLY A 1 156 ? 6.992 -4.349 -35.204 1.00 97.81 156 GLY A O 1
ATOM 1262 N N . ALA A 1 157 ? 7.922 -2.940 -33.734 1.00 98.31 157 ALA A N 1
ATOM 1263 C CA . ALA A 1 157 ? 6.731 -2.649 -32.946 1.00 98.31 157 ALA A CA 1
ATOM 1264 C C . ALA A 1 157 ? 7.033 -1.419 -32.093 1.00 98.31 157 ALA A C 1
ATOM 1266 O O . ALA A 1 157 ? 8.149 -1.301 -31.569 1.00 98.31 157 ALA A O 1
ATOM 1267 N N . HIS A 1 158 ? 6.071 -0.510 -31.935 1.00 98.19 158 HIS A N 1
ATOM 1268 C CA . HIS A 1 158 ? 6.297 0.619 -31.040 1.00 98.19 158 HIS A CA 1
ATOM 1269 C C . HIS A 1 158 ? 6.384 0.141 -29.587 1.00 98.19 158 HIS A C 1
ATOM 1271 O O . HIS A 1 158 ? 5.714 -0.807 -29.156 1.00 98.19 158 HIS A O 1
ATOM 1277 N N . ASN A 1 159 ? 7.252 0.810 -28.842 1.00 98.19 159 ASN A N 1
ATOM 1278 C CA . ASN A 1 159 ? 7.463 0.569 -27.431 1.00 98.19 159 ASN A CA 1
ATOM 1279 C C . ASN A 1 159 ? 7.659 1.891 -26.700 1.00 98.19 159 ASN A C 1
ATOM 1281 O O . ASN A 1 159 ? 7.914 2.935 -27.313 1.00 98.19 159 ASN A O 1
ATOM 1285 N N . GLN A 1 160 ? 7.468 1.843 -25.389 1.00 97.88 160 GLN A N 1
ATOM 1286 C CA . GLN A 1 160 ? 7.557 3.013 -24.539 1.00 97.88 160 GLN A CA 1
ATOM 1287 C C . GLN A 1 160 ? 7.815 2.628 -23.087 1.00 97.88 160 GLN A C 1
ATOM 1289 O O . GLN A 1 160 ? 7.650 1.474 -22.674 1.00 97.88 160 GLN A O 1
ATOM 1294 N N . ARG A 1 161 ? 8.199 3.637 -22.303 1.00 98.06 161 ARG A N 1
ATOM 1295 C CA . ARG A 1 161 ? 8.253 3.536 -20.850 1.00 98.06 161 ARG A CA 1
ATOM 1296 C C . ARG A 1 161 ? 6.838 3.595 -20.284 1.00 98.06 161 ARG A C 1
ATOM 1298 O O . ARG A 1 161 ? 6.075 4.506 -20.606 1.00 98.06 161 ARG A O 1
ATOM 1305 N N . ALA A 1 162 ? 6.538 2.661 -19.394 1.00 98.38 162 ALA A N 1
ATOM 1306 C CA . ALA A 1 162 ? 5.353 2.689 -18.559 1.00 98.38 162 ALA A CA 1
ATOM 1307 C C . ALA A 1 162 ? 5.747 2.795 -17.086 1.00 98.38 162 ALA A C 1
ATOM 1309 O O . ALA A 1 162 ? 6.780 2.270 -16.666 1.00 98.38 162 ALA A O 1
ATOM 1310 N N . ILE A 1 163 ? 4.930 3.489 -16.301 1.00 98.75 163 ILE A N 1
ATOM 1311 C CA . ILE A 1 163 ? 5.061 3.576 -14.851 1.00 98.75 163 ILE A CA 1
ATOM 1312 C C . ILE A 1 163 ? 3.949 2.748 -14.228 1.00 98.75 163 ILE A C 1
ATOM 1314 O O . ILE A 1 163 ? 2.763 3.045 -14.386 1.00 98.75 163 ILE A O 1
ATOM 1318 N N . VAL A 1 164 ? 4.342 1.722 -13.482 1.00 98.81 164 VAL A N 1
ATOM 1319 C CA . VAL A 1 164 ? 3.419 0.905 -12.707 1.00 98.81 164 VAL A CA 1
ATOM 1320 C C . VAL A 1 164 ? 3.394 1.408 -11.271 1.00 98.81 164 VAL A C 1
ATOM 1322 O O . VAL A 1 164 ? 4.394 1.336 -10.561 1.00 98.81 164 VAL A O 1
ATOM 1325 N N . ARG A 1 165 ? 2.243 1.896 -10.812 1.00 98.81 165 ARG A N 1
ATOM 1326 C CA . ARG A 1 165 ? 2.027 2.353 -9.438 1.00 98.81 165 ARG A CA 1
ATOM 1327 C C . ARG A 1 165 ? 1.251 1.317 -8.651 1.00 98.81 165 ARG A C 1
ATOM 1329 O O . ARG A 1 165 ? 0.077 1.058 -8.925 1.00 98.81 165 ARG A O 1
ATOM 1336 N N . VAL A 1 166 ? 1.875 0.779 -7.613 1.00 98.75 166 VAL A N 1
ATOM 1337 C CA . VAL A 1 166 ? 1.256 -0.199 -6.721 1.00 98.75 166 VAL A CA 1
ATOM 1338 C C . VAL A 1 166 ? 1.205 0.363 -5.313 1.00 98.75 166 VAL A C 1
ATOM 1340 O O . VAL A 1 166 ? 2.214 0.788 -4.771 1.00 98.75 166 VAL A O 1
ATOM 1343 N N . ASN A 1 167 ? 0.014 0.376 -4.718 1.00 98.50 167 ASN A N 1
ATOM 1344 C CA . ASN A 1 167 ? -0.191 0.666 -3.302 1.00 98.50 167 ASN A CA 1
ATOM 1345 C C . ASN A 1 167 ? -0.761 -0.582 -2.639 1.00 98.50 167 ASN A C 1
ATOM 1347 O O . ASN A 1 167 ? -1.832 -1.038 -3.043 1.00 98.50 167 ASN A O 1
ATOM 1351 N N . ILE A 1 168 ? -0.099 -1.093 -1.608 1.00 97.12 168 ILE A N 1
ATOM 1352 C CA . ILE A 1 168 ? -0.548 -2.255 -0.844 1.00 97.12 168 ILE A CA 1
ATOM 1353 C C . ILE A 1 168 ? -0.756 -1.909 0.628 1.00 97.12 168 ILE A C 1
ATOM 1355 O O . ILE A 1 168 ? -0.004 -1.143 1.223 1.00 97.12 168 ILE A O 1
ATOM 1359 N N . GLU A 1 169 ? -1.770 -2.517 1.224 1.00 93.62 169 GLU A N 1
ATOM 1360 C CA . GLU A 1 169 ? -1.964 -2.606 2.667 1.00 93.62 169 GLU A CA 1
ATOM 1361 C C . GLU A 1 169 ? -1.840 -4.082 3.043 1.00 93.62 169 GLU A C 1
ATOM 1363 O O . GLU A 1 169 ? -2.562 -4.928 2.504 1.00 93.62 169 GLU A O 1
ATOM 1368 N N . TYR A 1 170 ? -0.933 -4.399 3.962 1.00 86.94 170 TYR A N 1
ATOM 1369 C CA . TYR A 1 170 ? -0.742 -5.748 4.491 1.00 86.94 170 TYR A CA 1
ATOM 1370 C C . TYR A 1 170 ? -1.337 -5.896 5.898 1.00 86.94 170 TYR A C 1
ATOM 1372 O O . TYR A 1 170 ? -1.706 -4.921 6.554 1.00 86.94 170 TYR A O 1
ATOM 1380 N N . LEU A 1 171 ? -1.516 -7.141 6.337 1.00 76.75 171 LEU A N 1
ATOM 1381 C CA . LEU A 1 171 ? -2.053 -7.476 7.653 1.00 76.75 171 LEU A CA 1
ATOM 1382 C C . LEU A 1 171 ? -1.114 -6.968 8.763 1.00 76.75 171 LEU A C 1
ATOM 1384 O O . LEU A 1 171 ? 0.101 -6.964 8.581 1.00 76.75 171 LEU A O 1
ATOM 1388 N N . PRO A 1 172 ? -1.648 -6.599 9.941 1.00 67.81 172 PRO A N 1
ATOM 1389 C CA . PRO A 1 172 ? -0.834 -6.361 11.127 1.00 67.81 172 PRO A CA 1
ATOM 1390 C C . PRO A 1 172 ? 0.134 -7.518 11.400 1.00 67.81 172 PRO A C 1
ATOM 1392 O O . PRO A 1 172 ? -0.251 -8.679 11.250 1.00 67.81 172 PRO A O 1
ATOM 1395 N N . ASP A 1 173 ? 1.356 -7.171 11.806 1.00 71.19 173 ASP A N 1
ATOM 1396 C CA . ASP A 1 173 ? 2.484 -8.074 12.094 1.00 71.19 173 ASP A CA 1
ATOM 1397 C C . ASP A 1 173 ? 3.091 -8.787 10.872 1.00 71.19 173 ASP A C 1
ATOM 1399 O O . ASP A 1 173 ? 4.106 -9.467 10.998 1.00 71.19 173 ASP A O 1
ATOM 1403 N N . GLU A 1 174 ? 2.523 -8.593 9.679 1.00 83.69 174 GLU A N 1
ATOM 1404 C CA . GLU A 1 174 ? 3.158 -8.995 8.427 1.00 83.69 174 GLU A CA 1
ATOM 1405 C C . GLU A 1 174 ? 4.062 -7.885 7.892 1.00 83.69 174 GLU A C 1
ATOM 1407 O O . GLU A 1 174 ? 3.931 -6.705 8.226 1.00 83.69 174 GLU A O 1
ATOM 1412 N N . PHE A 1 175 ? 4.975 -8.282 7.014 1.00 87.25 175 PHE A N 1
ATOM 1413 C CA . PHE A 1 175 ? 5.893 -7.374 6.352 1.00 87.25 175 PHE A CA 1
ATOM 1414 C C . PHE A 1 175 ? 6.213 -7.866 4.936 1.00 87.25 175 PHE A C 1
ATOM 1416 O O . PHE A 1 175 ? 6.323 -9.076 4.681 1.00 87.25 175 PHE A O 1
ATOM 1423 N N . ILE A 1 176 ? 6.347 -6.906 4.021 1.00 93.56 176 ILE A N 1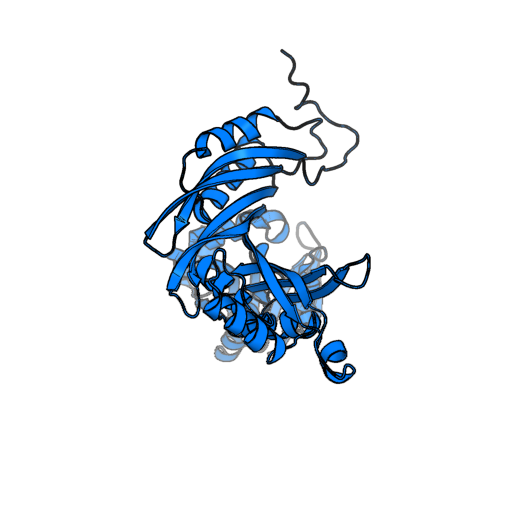
ATOM 1424 C CA . ILE A 1 176 ? 6.719 -7.099 2.619 1.00 93.56 176 ILE A CA 1
ATOM 1425 C C . ILE A 1 176 ? 7.892 -6.164 2.330 1.00 93.56 176 ILE A C 1
ATOM 1427 O O . ILE A 1 176 ? 7.810 -4.967 2.612 1.00 93.56 176 ILE A O 1
ATOM 1431 N N . TRP A 1 177 ? 8.967 -6.725 1.781 1.00 96.06 177 TRP A N 1
ATOM 1432 C CA . TRP A 1 177 ? 10.131 -5.965 1.339 1.00 96.06 177 TRP A CA 1
ATOM 1433 C C . TRP A 1 177 ? 9.781 -5.116 0.119 1.00 96.06 177 TRP A C 1
ATOM 1435 O O . TRP A 1 177 ? 9.077 -5.580 -0.781 1.00 96.06 177 TRP A O 1
ATOM 1445 N N . LEU A 1 178 ? 10.313 -3.892 0.072 1.00 96.62 178 LEU A N 1
ATOM 1446 C CA . LEU A 1 178 ? 10.208 -3.029 -1.105 1.00 96.62 178 LEU A CA 1
ATOM 1447 C C . LEU A 1 178 ? 10.772 -3.738 -2.338 1.00 96.62 178 LEU A C 1
ATOM 1449 O O . LEU A 1 178 ? 10.144 -3.735 -3.389 1.00 96.62 178 LEU A O 1
ATOM 1453 N N . GLU A 1 179 ? 11.916 -4.394 -2.182 1.00 97.81 179 GLU A N 1
ATOM 1454 C CA . GLU A 1 179 ? 12.639 -5.100 -3.235 1.00 97.81 179 GLU A CA 1
ATOM 1455 C C . GLU A 1 179 ? 11.849 -6.275 -3.803 1.00 97.81 179 GLU A C 1
ATOM 1457 O O . GLU A 1 179 ? 11.878 -6.493 -5.010 1.00 97.81 179 GLU A O 1
ATOM 1462 N N . ASP A 1 180 ? 11.121 -7.008 -2.955 1.00 97.12 180 ASP A N 1
ATOM 1463 C CA . ASP A 1 180 ? 10.292 -8.128 -3.407 1.00 97.12 180 ASP A CA 1
ATOM 1464 C C . ASP A 1 180 ? 9.102 -7.616 -4.217 1.00 97.12 180 ASP A C 1
ATOM 1466 O O . ASP A 1 180 ? 8.866 -8.084 -5.328 1.00 97.12 180 ASP A O 1
ATOM 1470 N N . LEU A 1 181 ? 8.417 -6.583 -3.712 1.00 97.88 181 LEU A N 1
ATOM 1471 C CA . LEU A 1 181 ? 7.310 -5.956 -4.430 1.00 97.88 181 LEU A CA 1
ATOM 1472 C C . LEU A 1 181 ? 7.768 -5.357 -5.769 1.00 97.88 181 LEU A C 1
ATOM 1474 O O . LEU A 1 181 ? 7.094 -5.537 -6.779 1.00 97.88 181 LEU A O 1
ATOM 1478 N N . ILE A 1 182 ? 8.905 -4.656 -5.783 1.00 98.50 182 ILE A N 1
ATOM 1479 C CA . ILE A 1 182 ? 9.484 -4.076 -6.999 1.00 98.50 182 ILE A CA 1
ATOM 1480 C C . ILE A 1 182 ? 9.839 -5.187 -7.988 1.00 98.50 182 ILE A C 1
ATOM 1482 O O . ILE A 1 182 ? 9.395 -5.127 -9.130 1.00 98.50 182 ILE A O 1
ATOM 1486 N N . SER A 1 183 ? 10.557 -6.226 -7.551 1.00 97.56 183 SER A N 1
ATOM 1487 C CA . SER A 1 183 ? 10.957 -7.341 -8.418 1.00 97.56 183 SER A CA 1
ATOM 1488 C C . SER A 1 183 ? 9.759 -8.069 -9.027 1.00 97.56 183 SER A C 1
ATOM 1490 O O . SER A 1 183 ? 9.796 -8.442 -10.200 1.00 97.56 183 SER A O 1
ATOM 1492 N N . ASP A 1 184 ? 8.689 -8.269 -8.258 1.00 97.44 184 ASP A N 1
ATOM 1493 C CA . ASP A 1 184 ? 7.464 -8.890 -8.760 1.00 97.44 184 ASP A CA 1
ATOM 1494 C C . ASP A 1 184 ? 6.770 -8.022 -9.812 1.00 97.44 184 ASP A C 1
ATOM 1496 O O . ASP A 1 184 ? 6.283 -8.552 -10.808 1.00 97.44 184 ASP A O 1
ATOM 1500 N N . ILE A 1 185 ? 6.768 -6.697 -9.637 1.00 98.38 185 ILE A N 1
ATOM 1501 C CA . ILE A 1 185 ? 6.200 -5.759 -10.612 1.00 98.38 185 ILE A CA 1
ATOM 1502 C C . ILE A 1 185 ? 7.054 -5.686 -11.881 1.00 98.38 185 ILE A C 1
ATOM 1504 O O . ILE A 1 185 ? 6.503 -5.721 -12.981 1.00 98.38 185 ILE A O 1
ATOM 1508 N N . GLU A 1 186 ? 8.380 -5.603 -11.764 1.00 97.69 186 GLU A N 1
ATOM 1509 C CA . GLU A 1 186 ? 9.285 -5.469 -12.914 1.00 97.69 186 GLU A CA 1
ATOM 1510 C C . GLU A 1 186 ? 9.102 -6.599 -13.934 1.00 97.69 186 GLU A C 1
ATOM 1512 O O . GLU A 1 186 ? 9.010 -6.340 -15.137 1.00 97.69 186 GLU A O 1
ATOM 1517 N N . LYS A 1 187 ? 8.929 -7.834 -13.450 1.00 96.31 187 LYS A N 1
ATOM 1518 C CA . LYS A 1 187 ? 8.697 -9.031 -14.276 1.00 96.31 187 LYS A CA 1
ATOM 1519 C C . LYS A 1 187 ? 7.395 -8.990 -15.079 1.00 96.31 187 LYS A C 1
ATOM 1521 O O . LYS A 1 187 ? 7.197 -9.818 -15.965 1.00 96.31 187 LYS A O 1
ATOM 1526 N N . THR A 1 188 ? 6.480 -8.073 -14.761 1.00 97.56 188 THR A N 1
ATOM 1527 C CA . THR A 1 188 ? 5.190 -7.966 -15.455 1.00 97.56 188 THR A CA 1
ATOM 1528 C C 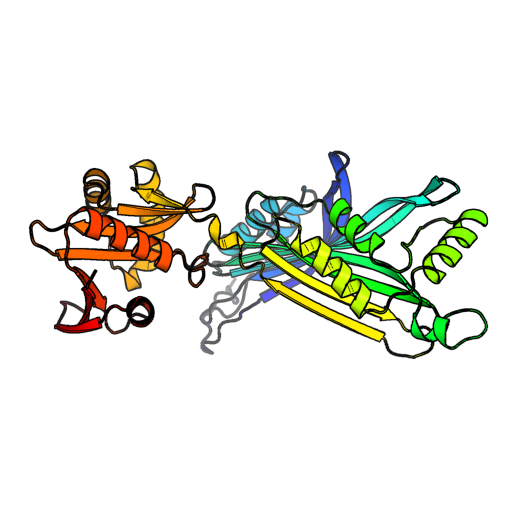. THR A 1 188 ? 5.232 -7.076 -16.687 1.00 97.56 188 THR A C 1
ATOM 1530 O O . THR A 1 188 ? 4.337 -7.210 -17.516 1.00 97.56 188 THR A O 1
ATOM 1533 N N . GLY A 1 189 ? 6.251 -6.228 -16.860 1.00 97.44 189 GLY A N 1
ATOM 1534 C CA . GLY A 1 189 ? 6.456 -5.489 -18.110 1.00 97.44 189 GLY A CA 1
ATOM 1535 C C . GLY A 1 189 ? 6.832 -6.406 -19.280 1.00 97.44 189 GLY A C 1
ATOM 1536 O O . GLY A 1 189 ? 7.084 -7.596 -19.097 1.00 97.44 189 GLY A O 1
ATOM 1537 N N . SER A 1 190 ? 6.914 -5.853 -20.493 1.00 98.44 190 SER A N 1
ATOM 1538 C CA . SER A 1 190 ? 7.515 -6.572 -21.631 1.00 98.44 190 SER A CA 1
ATOM 1539 C C . SER A 1 190 ? 9.008 -6.815 -21.401 1.00 98.44 190 SER A C 1
ATOM 1541 O O . SER A 1 190 ? 9.552 -7.856 -21.757 1.00 98.44 190 SER A O 1
ATOM 1543 N N . SER A 1 191 ? 9.680 -5.853 -20.768 1.00 97.88 191 SER A N 1
ATOM 1544 C CA . SER A 1 191 ? 11.020 -6.023 -20.211 1.00 97.88 191 SER A CA 1
ATOM 1545 C C . SER A 1 191 ? 11.211 -5.093 -19.019 1.00 97.88 191 SER A C 1
ATOM 1547 O O . SER A 1 191 ? 10.645 -3.998 -18.962 1.00 97.88 191 SER A O 1
ATOM 1549 N N . GLU A 1 192 ? 12.067 -5.516 -18.096 1.00 97.31 192 GLU A N 1
ATOM 1550 C CA . GLU A 1 192 ? 12.569 -4.680 -17.010 1.00 97.31 192 GLU A CA 1
ATOM 1551 C C . GLU A 1 192 ? 13.481 -3.566 -17.547 1.00 97.31 192 GLU A C 1
ATOM 1553 O O . GLU A 1 192 ? 13.995 -3.646 -18.672 1.00 97.31 192 GLU A O 1
ATOM 1558 N N . LEU A 1 193 ? 13.723 -2.547 -16.718 1.00 97.50 193 LEU A N 1
ATOM 1559 C CA . LEU A 1 193 ? 14.760 -1.555 -16.972 1.00 97.50 193 LEU A CA 1
ATOM 1560 C C . LEU A 1 193 ? 16.075 -1.943 -16.297 1.00 97.50 193 LEU A C 1
ATOM 1562 O O . LEU A 1 193 ? 16.111 -2.534 -15.215 1.00 97.50 193 LEU A O 1
ATOM 1566 N N . PHE A 1 194 ? 17.166 -1.547 -16.949 1.00 97.75 194 PHE A N 1
ATOM 1567 C CA . PHE A 1 194 ? 18.526 -1.719 -16.463 1.00 97.75 194 PHE A CA 1
ATOM 1568 C C . PHE A 1 194 ? 19.279 -0.394 -16.622 1.00 97.75 194 PHE A C 1
ATOM 1570 O O . PHE A 1 194 ? 19.144 0.260 -17.658 1.00 97.75 194 PHE A O 1
ATOM 1577 N N . PRO A 1 195 ? 20.078 0.017 -15.626 1.00 96.50 195 PRO A N 1
ATOM 1578 C CA . PRO A 1 195 ? 20.766 1.307 -15.652 1.00 96.50 195 PRO A CA 1
ATOM 1579 C C . PRO A 1 195 ? 21.949 1.332 -16.628 1.00 96.50 195 PRO A C 1
ATOM 1581 O O . PRO A 1 195 ? 22.293 2.387 -17.154 1.00 96.50 195 PRO A O 1
ATOM 1584 N N . ILE A 1 196 ? 22.586 0.180 -16.867 1.00 97.31 196 ILE A N 1
ATOM 1585 C CA . ILE A 1 196 ? 23.743 0.044 -17.755 1.00 97.31 196 ILE A CA 1
ATOM 1586 C C . ILE A 1 196 ? 23.541 -1.195 -18.626 1.00 97.31 196 ILE A C 1
ATOM 1588 O O . ILE A 1 196 ? 23.374 -2.296 -18.108 1.00 97.31 196 ILE A O 1
ATOM 1592 N N . LEU A 1 197 ? 23.599 -1.017 -19.946 1.00 98.12 197 LEU A N 1
ATOM 1593 C CA . LEU A 1 197 ? 23.511 -2.092 -20.934 1.00 98.12 197 LEU A CA 1
ATOM 1594 C C . LEU A 1 197 ? 24.722 -2.026 -21.872 1.00 98.12 197 LEU A C 1
ATOM 1596 O O . LEU A 1 197 ? 25.114 -0.951 -22.331 1.00 98.12 197 LEU A O 1
ATOM 1600 N N . LYS A 1 198 ? 25.343 -3.173 -22.157 1.00 98.00 198 LYS A N 1
ATOM 1601 C CA . LYS A 1 198 ? 26.278 -3.338 -23.282 1.00 98.00 198 LYS A CA 1
ATOM 1602 C C . LYS A 1 198 ? 25.518 -3.869 -24.496 1.00 98.00 198 LYS A C 1
ATOM 1604 O O . LYS A 1 198 ? 24.383 -4.304 -24.375 1.00 98.00 198 LYS A O 1
ATOM 1609 N N . ARG A 1 199 ? 26.166 -3.912 -25.666 1.00 98.31 199 ARG A N 1
ATOM 1610 C CA . ARG A 1 199 ? 25.530 -4.335 -26.935 1.00 98.31 199 ARG A CA 1
ATOM 1611 C C . ARG A 1 199 ? 24.783 -5.673 -26.845 1.00 98.31 199 ARG A C 1
ATOM 1613 O O . ARG A 1 199 ? 23.671 -5.785 -27.339 1.00 98.31 199 ARG A O 1
ATOM 1620 N N . ASN A 1 200 ? 25.374 -6.678 -26.192 1.00 97.94 200 ASN A N 1
ATOM 1621 C CA . ASN A 1 200 ? 24.722 -7.982 -26.017 1.00 97.94 200 ASN A CA 1
ATOM 1622 C C . ASN A 1 200 ? 23.530 -7.924 -25.048 1.00 97.94 200 ASN A C 1
ATOM 1624 O O . ASN A 1 200 ? 22.590 -8.699 -25.206 1.00 97.94 200 ASN A O 1
ATOM 1628 N N . ASP A 1 201 ? 23.567 -7.028 -24.057 1.00 98.50 201 ASP A N 1
ATOM 1629 C CA . ASP A 1 201 ? 22.434 -6.800 -23.159 1.00 98.50 201 ASP A CA 1
ATOM 1630 C C . ASP A 1 201 ? 21.301 -6.078 -23.886 1.00 98.50 201 ASP A C 1
ATOM 1632 O O . ASP A 1 201 ? 20.155 -6.489 -23.768 1.00 98.50 201 ASP A O 1
ATOM 1636 N N . GLU A 1 202 ? 21.629 -5.038 -24.659 1.00 98.44 202 GLU A N 1
ATOM 1637 C CA . GLU A 1 202 ? 20.681 -4.266 -25.466 1.00 98.44 202 GLU A CA 1
ATOM 1638 C C . GLU A 1 202 ? 19.949 -5.169 -26.460 1.00 98.44 202 GLU A C 1
ATOM 1640 O O . GLU A 1 202 ? 18.721 -5.201 -26.468 1.00 98.44 202 GLU A O 1
ATOM 1645 N N . LYS A 1 203 ? 20.697 -6.003 -27.198 1.00 98.56 203 LYS A N 1
ATOM 1646 C CA . LYS A 1 203 ? 20.122 -7.040 -28.064 1.00 98.56 203 LYS A CA 1
ATOM 1647 C C . LYS A 1 203 ? 19.104 -7.895 -27.302 1.00 98.56 203 LYS A C 1
ATOM 1649 O O . LYS A 1 203 ? 17.973 -8.044 -27.751 1.00 98.56 203 LYS A O 1
ATOM 1654 N N . TYR A 1 204 ? 19.497 -8.416 -26.138 1.00 98.50 204 TYR A N 1
ATOM 1655 C CA . TYR A 1 204 ? 18.633 -9.280 -25.339 1.00 98.50 204 TYR A CA 1
ATOM 1656 C C . TYR A 1 204 ? 17.365 -8.572 -24.854 1.00 98.50 204 TYR A C 1
ATOM 1658 O O . TYR A 1 204 ? 16.287 -9.139 -24.982 1.00 98.50 204 TYR A O 1
ATOM 1666 N N . VAL A 1 205 ? 17.462 -7.361 -24.292 1.00 98.31 205 VAL A N 1
ATOM 1667 C CA . VAL A 1 205 ? 16.273 -6.668 -23.761 1.00 98.31 205 VAL A CA 1
ATOM 1668 C C . VAL A 1 205 ? 15.312 -6.269 -24.876 1.00 98.31 205 VAL A C 1
ATOM 1670 O O . VAL A 1 205 ? 14.101 -6.346 -24.680 1.00 98.31 205 VAL A O 1
ATOM 1673 N N . THR A 1 206 ? 15.825 -5.902 -26.054 1.00 98.56 206 THR A N 1
ATOM 1674 C CA . THR A 1 206 ? 14.999 -5.587 -27.224 1.00 98.56 206 THR A CA 1
ATOM 1675 C C . THR A 1 206 ? 14.267 -6.825 -27.735 1.00 98.56 206 THR A C 1
ATOM 1677 O O . THR A 1 206 ? 13.052 -6.768 -27.914 1.00 98.56 206 THR A O 1
ATOM 1680 N N . GLU A 1 207 ? 14.972 -7.944 -27.924 1.00 98.50 207 GLU A N 1
ATOM 1681 C CA . GLU A 1 207 ? 14.375 -9.215 -28.361 1.00 98.50 207 GLU A CA 1
ATOM 1682 C C . GLU A 1 207 ? 13.360 -9.728 -27.327 1.00 98.50 207 GLU A C 1
ATOM 1684 O O . GLU A 1 207 ? 12.212 -9.993 -27.675 1.00 98.50 207 GLU A O 1
ATOM 1689 N N . ASN A 1 208 ? 13.724 -9.746 -26.040 1.00 98.25 208 ASN A N 1
ATOM 1690 C CA . ASN A 1 208 ? 12.843 -10.188 -24.957 1.00 98.25 208 ASN A CA 1
ATOM 1691 C C . ASN A 1 208 ? 11.561 -9.348 -24.872 1.00 98.25 208 ASN A C 1
ATOM 1693 O O . ASN A 1 208 ? 10.472 -9.900 -24.725 1.00 98.25 208 ASN A O 1
ATOM 1697 N N . ALA A 1 209 ? 11.669 -8.019 -24.977 1.00 98.50 209 ALA A N 1
ATOM 1698 C CA . ALA A 1 209 ? 10.501 -7.143 -24.962 1.00 98.50 209 ALA A CA 1
ATOM 1699 C C . ALA A 1 209 ? 9.609 -7.367 -26.190 1.00 98.50 209 ALA A C 1
ATOM 1701 O O . ALA A 1 209 ? 8.385 -7.404 -26.065 1.00 98.50 209 ALA A O 1
ATOM 1702 N N . TYR A 1 210 ? 10.216 -7.534 -27.368 1.00 98.50 210 TYR A N 1
ATOM 1703 C CA . TYR A 1 210 ? 9.497 -7.808 -28.607 1.00 98.50 210 TYR A CA 1
ATOM 1704 C C . TYR A 1 210 ? 8.772 -9.157 -28.558 1.00 98.50 210 TYR A C 1
ATOM 1706 O O . TYR A 1 210 ? 7.652 -9.268 -29.050 1.00 98.50 210 TYR A O 1
ATOM 1714 N N . GLU A 1 211 ? 9.370 -10.182 -27.952 1.00 98.31 211 GLU A N 1
ATOM 1715 C CA . GLU A 1 211 ? 8.782 -11.515 -27.772 1.00 98.31 211 GLU A CA 1
ATOM 1716 C C . GLU A 1 211 ? 7.664 -11.551 -26.722 1.00 98.31 211 GLU A C 1
ATOM 1718 O O . GLU A 1 211 ? 6.739 -12.348 -26.866 1.00 98.31 211 GLU A O 1
ATOM 1723 N N . ASN A 1 212 ? 7.686 -10.641 -25.743 1.00 98.12 212 ASN A N 1
ATOM 1724 C CA . ASN A 1 212 ? 6.707 -10.551 -24.656 1.00 98.12 212 ASN A CA 1
ATOM 1725 C C . ASN A 1 212 ? 5.908 -9.228 -24.693 1.00 98.12 212 ASN A C 1
ATOM 1727 O O . ASN A 1 212 ? 5.939 -8.455 -23.726 1.00 98.12 212 ASN A O 1
ATOM 1731 N N . PRO A 1 213 ? 5.196 -8.908 -25.790 1.00 98.38 213 PRO A N 1
ATOM 1732 C CA . PRO A 1 213 ? 4.451 -7.661 -25.884 1.00 98.38 213 PRO A CA 1
ATOM 1733 C C . PRO A 1 213 ? 3.248 -7.690 -24.931 1.00 98.38 213 PRO A C 1
ATOM 1735 O O . PRO A 1 213 ? 2.618 -8.733 -24.750 1.00 98.38 213 PRO A O 1
ATOM 1738 N N . LYS A 1 214 ? 2.920 -6.549 -24.320 1.00 98.25 214 LYS A N 1
ATOM 1739 C CA . LYS A 1 214 ? 1.827 -6.428 -23.344 1.00 98.25 214 LYS A CA 1
ATOM 1740 C C . LYS A 1 214 ? 1.114 -5.090 -23.461 1.00 98.25 214 LYS A C 1
ATOM 1742 O O . LYS A 1 214 ? 1.767 -4.049 -23.558 1.00 98.25 214 LYS A O 1
ATOM 1747 N N . PHE A 1 215 ? -0.215 -5.113 -23.388 1.00 98.69 215 PHE A N 1
ATOM 1748 C CA . PHE A 1 215 ? -0.993 -3.898 -23.159 1.00 98.69 215 PHE A CA 1
ATOM 1749 C C . PHE A 1 215 ? -0.901 -3.450 -21.692 1.00 98.69 215 PHE A C 1
ATOM 1751 O O . PHE A 1 215 ? -0.505 -4.216 -20.808 1.00 98.69 215 PHE A O 1
ATOM 1758 N N . VAL A 1 216 ? -1.324 -2.215 -21.403 1.00 98.56 216 VAL A N 1
ATOM 1759 C CA . VAL A 1 216 ? -1.396 -1.709 -20.020 1.00 98.56 216 VAL A CA 1
ATOM 1760 C C . VAL A 1 216 ? -2.343 -2.551 -19.156 1.00 98.56 216 VAL A C 1
ATOM 1762 O O . VAL A 1 216 ? -2.089 -2.747 -17.967 1.00 98.56 216 VAL A O 1
ATOM 1765 N N . GLU A 1 217 ? -3.401 -3.108 -19.746 1.00 98.75 217 GLU A N 1
ATOM 1766 C CA . GLU A 1 217 ? -4.346 -4.007 -19.088 1.00 98.75 217 GLU A CA 1
ATOM 1767 C C . GLU A 1 217 ? -3.715 -5.349 -18.719 1.00 98.75 217 GLU A C 1
ATOM 1769 O O . GLU A 1 217 ? -4.026 -5.884 -17.654 1.00 98.75 217 GLU A O 1
ATOM 1774 N N . ASP A 1 218 ? -2.834 -5.888 -19.563 1.00 98.69 218 ASP A N 1
ATOM 1775 C CA . ASP A 1 218 ? -2.164 -7.167 -19.308 1.00 98.69 218 ASP A CA 1
ATOM 1776 C C . ASP A 1 218 ? -1.194 -7.032 -18.138 1.00 98.69 218 ASP A C 1
ATOM 1778 O O . ASP A 1 218 ? -1.258 -7.816 -17.192 1.00 98.69 218 ASP A O 1
ATOM 1782 N N . VAL A 1 219 ? -0.398 -5.956 -18.126 1.00 98.62 219 VAL A N 1
ATOM 1783 C CA . VAL A 1 219 ? 0.487 -5.616 -17.001 1.00 98.62 219 VAL A CA 1
ATOM 1784 C C . VAL A 1 219 ? -0.310 -5.522 -15.696 1.00 98.62 219 VAL A C 1
ATOM 1786 O O . VAL A 1 219 ? 0.055 -6.136 -14.694 1.00 98.62 219 VAL A O 1
ATOM 1789 N N . VAL A 1 220 ? -1.443 -4.806 -15.693 1.00 98.75 220 VAL A N 1
ATOM 1790 C CA . VAL A 1 220 ? -2.300 -4.708 -14.498 1.00 98.75 220 VAL A CA 1
ATOM 1791 C C . VAL A 1 220 ? -2.830 -6.080 -14.079 1.00 98.75 220 VAL A C 1
ATOM 1793 O O . VAL A 1 220 ? -2.790 -6.398 -12.889 1.00 98.75 220 VAL A O 1
ATOM 1796 N N . ARG A 1 221 ? -3.323 -6.904 -15.011 1.00 98.69 221 ARG A N 1
ATOM 1797 C CA . ARG A 1 221 ? -3.859 -8.241 -14.701 1.00 98.69 221 ARG A CA 1
ATOM 1798 C C . ARG A 1 221 ? -2.800 -9.153 -14.090 1.00 98.69 221 ARG A C 1
ATOM 1800 O O . ARG A 1 221 ? -3.091 -9.789 -13.076 1.00 98.69 221 ARG A O 1
ATOM 1807 N N . ASP A 1 222 ? -1.595 -9.169 -14.644 1.00 98.50 222 ASP A N 1
ATOM 1808 C CA . ASP A 1 222 ? -0.492 -10.001 -14.157 1.00 98.50 222 ASP A CA 1
ATOM 1809 C C . ASP A 1 222 ? -0.115 -9.645 -12.716 1.00 98.50 222 ASP A C 1
ATOM 1811 O O . ASP A 1 222 ? -0.033 -10.521 -11.851 1.00 98.50 222 ASP A O 1
ATOM 1815 N N . ILE A 1 223 ? -0.001 -8.350 -12.410 1.00 98.38 223 ILE A N 1
ATOM 1816 C CA . ILE A 1 223 ? 0.277 -7.885 -11.044 1.00 98.38 223 ILE A CA 1
ATOM 1817 C C . ILE A 1 223 ? -0.864 -8.273 -10.103 1.00 98.38 223 ILE A C 1
ATOM 1819 O O . ILE A 1 223 ? -0.627 -8.735 -8.989 1.00 98.38 223 ILE A O 1
ATOM 1823 N N . VAL A 1 224 ? -2.120 -8.117 -10.528 1.00 97.94 224 VAL A N 1
ATOM 1824 C CA . VAL A 1 224 ? -3.280 -8.502 -9.710 1.00 97.94 224 VAL A CA 1
ATOM 1825 C C . VAL A 1 224 ? -3.260 -9.998 -9.391 1.00 97.94 224 VAL A C 1
ATOM 1827 O O . VAL A 1 224 ? -3.586 -10.374 -8.264 1.00 97.94 224 VAL A O 1
ATOM 1830 N N . ILE A 1 225 ? -2.867 -10.854 -10.338 1.00 96.69 225 ILE A N 1
ATOM 1831 C CA . ILE A 1 225 ? -2.721 -12.297 -10.106 1.00 96.69 225 ILE A CA 1
ATOM 1832 C C . ILE A 1 225 ? -1.655 -12.562 -9.037 1.00 96.69 225 ILE A C 1
ATOM 1834 O O . ILE A 1 225 ? -1.937 -13.304 -8.094 1.00 96.69 225 ILE A O 1
ATOM 1838 N N . ILE A 1 226 ? -0.488 -11.918 -9.131 1.00 95.75 226 ILE A N 1
ATOM 1839 C CA . ILE A 1 226 ? 0.598 -12.048 -8.144 1.00 95.75 226 ILE A CA 1
ATOM 1840 C C . ILE A 1 226 ? 0.125 -11.589 -6.755 1.00 95.75 226 ILE A C 1
ATOM 1842 O O . ILE A 1 226 ? 0.186 -12.346 -5.785 1.00 95.75 226 ILE A O 1
ATOM 1846 N N . LEU A 1 227 ? -0.442 -10.382 -6.650 1.00 95.19 227 LEU A N 1
ATOM 1847 C CA . LEU A 1 227 ? -0.878 -9.812 -5.369 1.00 95.19 227 LEU A CA 1
ATOM 1848 C C . LEU A 1 227 ? -2.026 -10.606 -4.723 1.00 95.19 227 LEU A C 1
ATOM 1850 O O . LEU A 1 227 ? -2.117 -10.679 -3.497 1.00 95.19 227 LEU A O 1
ATOM 1854 N N . ARG A 1 228 ? -2.901 -11.244 -5.509 1.00 92.75 228 ARG A N 1
ATOM 1855 C CA . ARG A 1 228 ? -3.953 -12.127 -4.970 1.00 92.75 228 ARG A CA 1
ATOM 1856 C C . ARG A 1 228 ? -3.392 -13.374 -4.290 1.00 92.75 228 ARG A C 1
ATOM 1858 O O . ARG A 1 228 ? -4.023 -13.880 -3.360 1.00 92.75 228 ARG A O 1
ATOM 1865 N N . GLN A 1 229 ? -2.239 -13.871 -4.735 1.00 90.81 229 GLN A N 1
ATOM 1866 C CA . GLN A 1 229 ? -1.593 -15.042 -4.140 1.00 90.81 229 GLN A CA 1
ATOM 1867 C C . GLN A 1 229 ? -0.913 -14.711 -2.804 1.00 90.81 229 GLN A C 1
ATOM 1869 O O . GLN A 1 229 ? -0.790 -15.592 -1.945 1.00 90.81 229 GLN A O 1
ATOM 1874 N N . ASP A 1 230 ? -0.535 -13.448 -2.577 1.00 90.12 230 ASP A N 1
ATOM 1875 C CA . ASP A 1 230 ? 0.107 -13.039 -1.332 1.00 90.12 230 ASP A CA 1
ATOM 1876 C C . ASP A 1 230 ? -0.883 -13.037 -0.152 1.00 90.12 230 ASP A C 1
ATOM 1878 O O . ASP A 1 230 ? -1.798 -12.212 -0.004 1.00 90.12 230 ASP A O 1
ATOM 1882 N N . LYS A 1 231 ? -0.664 -13.980 0.770 1.00 84.00 231 LYS A N 1
ATOM 1883 C CA . LYS A 1 231 ? -1.467 -14.160 1.982 1.00 84.00 231 LYS A CA 1
ATOM 1884 C C . LYS A 1 231 ? -1.286 -13.040 3.010 1.00 84.00 231 LYS A C 1
ATOM 1886 O O . LYS A 1 231 ? -2.133 -12.922 3.896 1.00 84.00 231 LYS A O 1
ATOM 1891 N N . LYS A 1 232 ? -0.331 -12.136 2.836 1.00 87.75 232 LYS A N 1
ATOM 1892 C CA . LYS A 1 232 ? -0.102 -10.98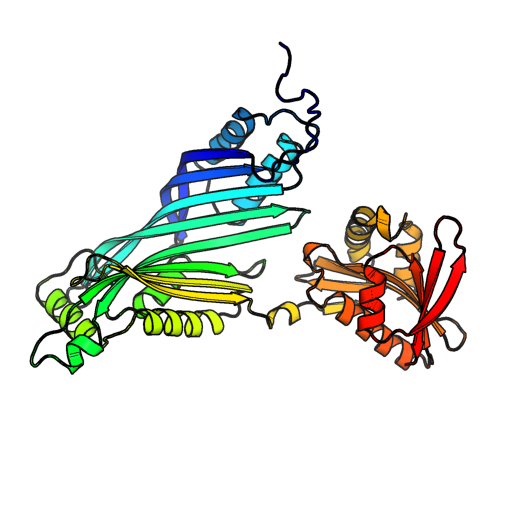4 3.715 1.00 87.75 232 LYS A CA 1
ATOM 1893 C C . LYS A 1 232 ? -0.992 -9.786 3.396 1.00 87.75 232 LYS A C 1
ATOM 1895 O O . LYS A 1 232 ? -1.241 -8.977 4.279 1.00 87.75 232 LYS A O 1
ATOM 1900 N N . LEU A 1 233 ? -1.527 -9.678 2.178 1.00 89.69 233 LEU A N 1
ATOM 1901 C CA . LEU A 1 233 ? -2.255 -8.481 1.733 1.00 89.69 233 LEU A CA 1
ATOM 1902 C C . LEU A 1 233 ? -3.716 -8.406 2.201 1.00 89.69 233 LEU A C 1
ATOM 1904 O O . LEU A 1 233 ? -4.454 -9.394 2.142 1.00 89.69 233 LEU A O 1
ATOM 1908 N N . CYS A 1 234 ? -4.139 -7.210 2.609 1.00 85.88 234 CYS A N 1
ATOM 1909 C CA . CYS A 1 234 ? -5.517 -6.836 2.941 1.00 85.88 234 CYS A CA 1
ATOM 1910 C C . CYS A 1 234 ? -6.212 -6.128 1.781 1.00 85.88 234 CYS A C 1
ATOM 1912 O O . CYS A 1 234 ? -7.393 -6.356 1.526 1.00 85.88 234 CYS A O 1
ATOM 1914 N N . ARG A 1 235 ? -5.495 -5.228 1.110 1.00 92.06 235 ARG A N 1
ATOM 1915 C CA . ARG A 1 235 ? -6.017 -4.369 0.050 1.00 92.06 235 ARG A CA 1
ATOM 1916 C C . ARG A 1 235 ? -4.869 -3.942 -0.846 1.00 92.06 235 ARG A C 1
ATOM 1918 O O . ARG A 1 235 ? -3.753 -3.757 -0.371 1.00 92.06 235 ARG A O 1
ATOM 1925 N N . PHE A 1 236 ? -5.155 -3.726 -2.122 1.00 96.94 236 PHE A N 1
ATOM 1926 C CA . PHE A 1 236 ? -4.195 -3.115 -3.029 1.00 96.94 236 PHE A CA 1
ATOM 1927 C C . PHE A 1 236 ? -4.870 -2.262 -4.109 1.00 96.94 236 PHE A C 1
ATOM 1929 O O . PHE A 1 236 ? -6.061 -2.406 -4.407 1.00 96.94 236 PHE A O 1
ATOM 1936 N N . LYS A 1 237 ? -4.100 -1.334 -4.677 1.00 98.44 237 LYS A N 1
ATOM 1937 C CA . LYS A 1 237 ? -4.400 -0.586 -5.903 1.00 98.44 237 LYS A CA 1
ATOM 1938 C C . LYS A 1 237 ? -3.210 -0.761 -6.842 1.00 98.44 237 LYS A C 1
ATOM 1940 O O . LYS A 1 237 ? -2.090 -0.483 -6.425 1.00 98.44 237 LYS A O 1
ATOM 1945 N N . VAL A 1 238 ? -3.470 -1.163 -8.078 1.00 98.69 238 VAL A N 1
ATOM 1946 C CA . VAL A 1 238 ? -2.487 -1.262 -9.161 1.00 98.69 238 VAL A CA 1
ATOM 1947 C C . VAL A 1 238 ? -2.923 -0.316 -10.268 1.00 98.69 238 VAL A C 1
ATOM 1949 O O . VAL A 1 238 ? -4.104 -0.270 -10.607 1.00 98.69 238 VAL A O 1
ATOM 1952 N N . GLU A 1 239 ? -1.992 0.441 -10.817 1.00 98.81 239 GLU A N 1
ATOM 1953 C CA . GLU A 1 239 ? -2.203 1.320 -11.959 1.00 98.81 239 GLU A CA 1
ATOM 1954 C C . GLU A 1 239 ? -0.995 1.198 -12.883 1.00 98.81 239 GLU A C 1
ATOM 1956 O O . GLU A 1 239 ? 0.131 1.202 -12.401 1.00 98.81 239 GLU A O 1
ATOM 1961 N N . CYS A 1 240 ? -1.220 1.064 -14.183 1.00 98.75 240 CYS A N 1
ATOM 1962 C CA . CYS A 1 240 ? -0.172 1.111 -15.198 1.00 98.75 240 CYS A CA 1
ATOM 1963 C C . CYS A 1 240 ? -0.474 2.288 -16.117 1.00 98.75 240 CYS A C 1
ATOM 1965 O O . CYS A 1 240 ? -1.609 2.424 -16.572 1.00 98.75 240 CYS A O 1
ATOM 1967 N N . GLU A 1 241 ? 0.520 3.136 -16.357 1.00 98.69 241 GLU A N 1
ATOM 1968 C CA . GLU A 1 241 ? 0.426 4.301 -17.234 1.00 98.69 241 GLU A CA 1
ATOM 1969 C C . GLU A 1 241 ? 1.597 4.280 -18.221 1.00 98.69 241 GLU A C 1
ATOM 1971 O O . GLU A 1 241 ? 2.751 4.399 -17.810 1.00 98.69 241 GLU A O 1
ATOM 1976 N N . ALA A 1 242 ? 1.308 4.121 -19.510 1.00 98.25 242 ALA A N 1
ATOM 1977 C CA . ALA A 1 242 ? 2.289 4.112 -20.588 1.00 98.25 242 ALA A CA 1
ATOM 1978 C C . ALA A 1 242 ? 2.331 5.473 -21.290 1.00 98.25 242 ALA A C 1
ATOM 1980 O O . ALA A 1 242 ? 1.299 5.989 -21.726 1.00 98.25 242 ALA A O 1
ATOM 1981 N N . SER A 1 243 ? 3.527 6.051 -21.409 1.00 98.06 243 SER A N 1
ATOM 1982 C CA . SER A 1 243 ? 3.747 7.272 -22.190 1.00 98.06 243 SER A CA 1
ATOM 1983 C C . SER A 1 243 ? 3.878 6.921 -23.665 1.00 98.06 243 SER A C 1
ATOM 1985 O O . SER A 1 243 ? 4.978 6.620 -24.122 1.00 98.06 243 SER A O 1
ATOM 1987 N N . GLU A 1 244 ? 2.755 6.905 -24.384 1.00 97.38 244 GLU A N 1
ATOM 1988 C CA . GLU A 1 244 ? 2.688 6.433 -25.770 1.00 97.38 244 GLU A CA 1
ATOM 1989 C C . GLU A 1 244 ? 3.736 7.116 -26.658 1.00 97.38 244 GLU A C 1
ATOM 1991 O O . GLU A 1 244 ? 3.846 8.338 -26.701 1.00 97.38 244 GLU A O 1
ATOM 1996 N N . SER A 1 245 ? 4.516 6.324 -27.395 1.00 97.31 245 SER A N 1
ATOM 1997 C CA . SER A 1 245 ? 5.582 6.850 -28.258 1.00 97.31 245 SER A CA 1
ATOM 1998 C C . SER A 1 245 ? 5.061 7.469 -29.557 1.00 97.31 245 SER A C 1
ATOM 2000 O O . SER A 1 245 ? 5.753 8.276 -30.175 1.00 97.31 245 SER A O 1
ATOM 2002 N N . ILE A 1 246 ? 3.840 7.114 -29.963 1.00 97.56 246 ILE A N 1
ATOM 2003 C CA . ILE A 1 246 ? 3.201 7.556 -31.213 1.00 97.56 246 ILE A CA 1
ATOM 2004 C C . ILE A 1 246 ? 2.042 8.541 -30.991 1.00 97.56 246 ILE A C 1
ATOM 2006 O O . ILE A 1 246 ? 1.439 9.027 -31.950 1.00 97.56 246 ILE A O 1
ATOM 2010 N N . HIS A 1 247 ? 1.724 8.859 -29.734 1.00 96.62 247 HIS A N 1
ATOM 2011 C CA . HIS A 1 247 ? 0.642 9.765 -29.360 1.00 96.62 247 HIS A CA 1
ATOM 2012 C C . HIS A 1 247 ? 1.099 10.746 -28.279 1.00 96.62 247 HIS A C 1
ATOM 2014 O O . HIS A 1 247 ? 1.972 10.448 -27.481 1.00 96.62 247 HIS A O 1
ATOM 2020 N N . ASN A 1 248 ? 0.473 11.923 -28.214 1.00 96.88 248 ASN A N 1
ATOM 2021 C CA . ASN A 1 248 ? 0.770 12.925 -27.183 1.00 96.88 248 ASN A CA 1
ATOM 2022 C C . ASN A 1 248 ? -0.188 12.823 -25.979 1.00 96.88 248 ASN A C 1
ATOM 2024 O O . ASN A 1 248 ? -0.728 13.824 -25.506 1.00 96.88 248 ASN A O 1
ATOM 2028 N N . HIS A 1 249 ? -0.479 11.598 -25.550 1.00 97.31 249 HIS A N 1
ATOM 2029 C CA . HIS A 1 249 ? -1.261 11.284 -24.356 1.00 97.31 249 HIS A CA 1
ATOM 2030 C C . HIS A 1 249 ? -0.832 9.918 -23.811 1.00 97.31 249 HIS A C 1
ATOM 2032 O O . HIS A 1 249 ? -0.222 9.130 -24.528 1.00 97.31 249 HIS A O 1
ATOM 2038 N N . ASN A 1 250 ? -1.165 9.630 -22.554 1.00 98.31 250 ASN A N 1
ATOM 2039 C CA . ASN A 1 250 ? -0.815 8.359 -21.925 1.00 98.31 250 ASN A CA 1
ATOM 2040 C C . ASN A 1 250 ? -1.980 7.367 -22.012 1.00 98.31 250 ASN A C 1
ATOM 2042 O O . ASN A 1 250 ? -3.134 7.742 -21.782 1.00 98.31 250 ASN A O 1
ATOM 2046 N N . ALA A 1 251 ? -1.677 6.098 -22.277 1.00 98.12 251 ALA A N 1
ATOM 2047 C CA . ALA A 1 251 ? -2.612 4.997 -22.069 1.00 98.12 251 ALA A CA 1
ATOM 2048 C C . ALA A 1 251 ? -2.536 4.548 -20.603 1.00 98.12 251 ALA A C 1
ATOM 2050 O O . ALA A 1 251 ? -1.442 4.455 -20.044 1.00 98.12 251 ALA A O 1
ATOM 2051 N N . PHE A 1 252 ? -3.671 4.269 -19.956 1.00 98.56 252 PHE A N 1
ATOM 2052 C CA . PHE A 1 252 ? -3.665 3.837 -18.558 1.00 98.56 252 PHE A CA 1
ATOM 2053 C C . PHE A 1 252 ? -4.735 2.793 -18.237 1.00 98.56 252 PHE A C 1
ATOM 2055 O O . PHE A 1 252 ? -5.830 2.802 -18.796 1.00 98.56 252 PHE A O 1
ATOM 2062 N N . ALA A 1 253 ? -4.431 1.932 -17.268 1.00 98.62 253 ALA A N 1
ATOM 2063 C CA . ALA A 1 253 ? -5.363 0.977 -16.678 1.00 98.62 253 ALA A CA 1
ATOM 2064 C C . ALA A 1 253 ? -5.197 0.951 -15.152 1.00 98.62 253 ALA A C 1
ATOM 2066 O O . ALA A 1 253 ? -4.099 1.149 -14.632 1.00 98.62 253 ALA A O 1
ATOM 2067 N N . CYS A 1 254 ? -6.280 0.703 -14.410 1.00 98.44 254 CYS A N 1
ATOM 2068 C CA . CYS A 1 254 ? -6.261 0.677 -12.945 1.00 98.44 254 CYS A CA 1
ATOM 2069 C C . CYS A 1 254 ? -7.174 -0.421 -12.388 1.00 98.44 254 CYS A C 1
ATOM 2071 O O . CYS A 1 254 ? -8.322 -0.561 -12.803 1.00 98.44 254 CYS A O 1
ATOM 2073 N N . HIS A 1 255 ? -6.699 -1.124 -11.360 1.00 98.38 255 HIS A N 1
ATOM 2074 C CA . HIS A 1 255 ? -7.479 -2.073 -10.567 1.00 98.38 255 HIS A CA 1
ATOM 2075 C C . HIS A 1 255 ? -7.341 -1.777 -9.073 1.00 98.38 255 HIS A C 1
ATOM 2077 O O . HIS A 1 255 ? -6.275 -1.399 -8.582 1.00 98.38 255 HIS A O 1
ATOM 2083 N N . ARG A 1 256 ? -8.424 -1.962 -8.316 1.00 97.19 256 ARG A N 1
ATOM 2084 C CA . ARG A 1 256 ? -8.420 -1.856 -6.852 1.00 97.19 256 ARG A CA 1
ATOM 2085 C C . ARG A 1 256 ? -9.253 -2.975 -6.261 1.00 97.19 256 ARG A C 1
ATOM 2087 O O . ARG A 1 256 ? -10.393 -3.177 -6.666 1.00 97.19 256 ARG A O 1
ATOM 2094 N N . GLU A 1 257 ? -8.716 -3.628 -5.242 1.00 91.31 257 GLU A N 1
ATOM 2095 C CA . GLU A 1 257 ? -9.398 -4.733 -4.582 1.00 91.31 257 GLU A CA 1
ATOM 2096 C C . GLU A 1 257 ? -9.112 -4.764 -3.082 1.00 91.31 257 GLU A C 1
ATOM 2098 O O . GLU A 1 257 ? -8.009 -4.455 -2.630 1.00 91.31 257 GLU A O 1
ATOM 2103 N N . GLU A 1 258 ? -10.128 -5.152 -2.314 1.00 85.94 258 GLU A N 1
ATOM 2104 C CA . GLU A 1 258 ? -9.988 -5.583 -0.925 1.00 85.94 258 GLU A CA 1
ATOM 2105 C C . GLU A 1 258 ? -10.017 -7.114 -0.881 1.00 85.94 258 GLU A C 1
ATOM 2107 O O . GLU A 1 258 ? -10.959 -7.744 -1.372 1.00 85.94 258 GLU A O 1
ATOM 2112 N N . VAL A 1 259 ? -9.008 -7.723 -0.263 1.00 73.62 259 VAL A N 1
ATOM 2113 C CA . VAL A 1 259 ? -8.847 -9.176 -0.155 1.00 73.62 259 VAL A CA 1
ATOM 2114 C C . VAL A 1 259 ? -9.782 -9.700 0.945 1.00 73.62 259 VAL A C 1
ATOM 2116 O O . VAL A 1 259 ? -9.411 -9.865 2.110 1.00 73.62 259 VAL A O 1
ATOM 2119 N N . LYS A 1 260 ? -11.047 -9.940 0.574 1.00 52.66 260 LYS A N 1
ATOM 2120 C CA . LYS A 1 260 ? -12.166 -10.270 1.485 1.00 52.66 260 LYS A CA 1
ATOM 2121 C C . LYS A 1 260 ? -11.955 -11.523 2.350 1.00 52.66 260 LYS A C 1
ATOM 2123 O O . LYS A 1 260 ? -12.588 -11.643 3.401 1.00 52.66 260 LYS A O 1
ATOM 2128 N N . GLU A 1 261 ? -11.080 -12.454 1.968 1.00 50.47 261 GLU A N 1
ATOM 2129 C CA . GLU A 1 261 ? -10.930 -13.735 2.678 1.00 50.47 261 GLU A CA 1
ATOM 2130 C C . GLU A 1 261 ? -10.289 -13.636 4.075 1.00 50.47 261 GLU A C 1
ATOM 2132 O O . GLU A 1 261 ? -10.492 -14.528 4.902 1.00 50.47 261 GLU A O 1
ATOM 2137 N N . LYS A 1 262 ? -9.561 -12.563 4.409 1.00 51.50 262 LYS A N 1
ATOM 2138 C CA . LYS A 1 262 ? -8.664 -12.564 5.588 1.00 51.50 262 LYS A CA 1
ATOM 2139 C C . LYS A 1 262 ? -9.230 -11.953 6.873 1.00 51.50 262 LYS A C 1
ATOM 2141 O O . LYS A 1 262 ? -8.635 -12.081 7.939 1.00 51.50 262 LYS A O 1
ATOM 2146 N N . ILE A 1 263 ? -10.485 -11.500 6.840 1.00 50.47 263 ILE A N 1
ATOM 2147 C CA . ILE A 1 263 ? -11.335 -11.304 8.036 1.00 50.47 263 ILE A CA 1
ATOM 2148 C C . ILE A 1 263 ? -11.623 -12.660 8.753 1.00 50.47 263 ILE A C 1
ATOM 2150 O O . ILE A 1 263 ? -12.162 -12.727 9.869 1.00 50.47 263 ILE A O 1
ATOM 2154 N N . ARG A 1 264 ? -11.211 -13.790 8.154 1.00 47.19 264 ARG A N 1
ATOM 2155 C CA . ARG A 1 264 ? -11.302 -15.134 8.742 1.00 47.19 264 ARG A CA 1
ATOM 2156 C C . ARG A 1 264 ? -10.412 -15.367 9.976 1.00 47.19 264 ARG A C 1
ATOM 2158 O O . ARG A 1 264 ? -10.855 -16.161 10.798 1.00 47.19 264 ARG A O 1
ATOM 2165 N N . LYS A 1 265 ? -9.306 -14.635 10.204 1.00 56.56 265 LYS A N 1
ATOM 2166 C CA . LYS A 1 265 ? -8.430 -14.799 11.401 1.00 56.56 265 LYS A CA 1
ATOM 2167 C C . LYS A 1 265 ? -9.060 -14.383 12.742 1.00 56.56 265 LYS A C 1
ATOM 2169 O O . LYS A 1 265 ? -8.448 -14.576 13.784 1.00 56.56 265 LYS A O 1
ATOM 2174 N N . VAL A 1 266 ? -10.280 -13.836 12.747 1.00 72.94 266 VAL A N 1
ATOM 2175 C CA . VAL A 1 266 ? -10.976 -13.554 14.009 1.00 72.94 266 VAL A CA 1
ATOM 2176 C C . VAL A 1 266 ? -11.498 -14.845 14.640 1.00 72.94 266 VAL A C 1
ATOM 2178 O O . VAL A 1 266 ? -12.446 -15.434 14.102 1.00 72.94 266 VAL A O 1
ATOM 2181 N N . VAL A 1 267 ? -10.908 -15.246 15.767 1.00 83.25 267 VAL A N 1
ATOM 2182 C CA . VAL A 1 267 ? -11.287 -16.425 16.563 1.00 83.25 267 VAL A CA 1
ATOM 2183 C C . VAL A 1 267 ? -12.203 -15.990 17.700 1.00 83.25 267 VAL A C 1
ATOM 2185 O O . VAL A 1 267 ? -11.927 -15.004 18.373 1.00 83.25 267 VAL A O 1
ATOM 2188 N N . VAL A 1 268 ? -13.298 -16.716 17.928 1.00 92.31 268 VAL A N 1
ATOM 2189 C CA . VAL A 1 268 ? -14.184 -16.464 19.072 1.00 92.31 268 VAL A CA 1
ATOM 2190 C C . VAL A 1 268 ? -13.946 -17.525 20.138 1.00 92.31 268 VAL A C 1
ATOM 2192 O O . VAL A 1 268 ? -14.124 -18.712 19.866 1.00 92.31 268 VAL A O 1
ATOM 2195 N N . LYS A 1 269 ? -13.584 -17.099 21.350 1.00 94.19 269 LYS A N 1
ATOM 2196 C CA . LYS A 1 269 ? -13.383 -17.980 22.511 1.00 94.19 269 LYS A CA 1
ATOM 2197 C C . LYS A 1 269 ? -14.035 -17.399 23.766 1.00 94.19 269 LYS A C 1
ATOM 2199 O O . LYS A 1 269 ? -14.469 -16.247 23.765 1.00 94.19 269 LYS A O 1
ATOM 2204 N N . TYR A 1 270 ? -14.132 -18.204 24.823 1.00 97.12 270 TYR A N 1
ATOM 2205 C CA . TYR A 1 270 ? -14.498 -17.686 26.141 1.00 97.12 270 TYR A CA 1
ATOM 2206 C C . TYR A 1 270 ? -13.449 -16.687 26.616 1.00 97.12 270 TYR A C 1
ATOM 2208 O O . TYR A 1 270 ? -12.249 -16.898 26.425 1.00 97.12 270 TYR A O 1
ATOM 2216 N N . ALA A 1 271 ? -13.913 -15.599 27.215 1.00 96.38 271 ALA A N 1
ATOM 2217 C CA . ALA A 1 271 ? -13.029 -14.661 27.876 1.00 96.38 271 ALA A CA 1
ATOM 2218 C C . ALA A 1 271 ? -12.364 -15.316 29.094 1.00 96.38 271 ALA A C 1
ATOM 2220 O O . ALA A 1 271 ? -12.894 -16.238 29.708 1.00 96.38 271 ALA A O 1
ATOM 2221 N N . THR A 1 272 ? -11.201 -14.787 29.440 1.00 94.38 272 THR A N 1
ATOM 2222 C CA . THR A 1 272 ? -10.421 -15.103 30.642 1.00 94.38 272 THR A CA 1
ATOM 2223 C C . THR A 1 272 ? -10.065 -13.783 31.319 1.00 94.38 272 THR A C 1
ATOM 2225 O O . THR A 1 272 ? -10.250 -12.717 30.720 1.00 94.38 272 THR A O 1
ATOM 2228 N N . SER A 1 273 ? -9.536 -13.834 32.540 1.00 91.56 273 SER A N 1
ATOM 2229 C CA . SER A 1 273 ? -9.096 -12.649 33.288 1.00 91.56 273 SER A CA 1
ATOM 2230 C C . SER A 1 273 ? -8.120 -11.761 32.501 1.00 91.56 273 SER A C 1
ATOM 2232 O O . SER A 1 273 ? -8.229 -10.540 32.576 1.00 91.56 273 SER A O 1
ATOM 2234 N N . GLU A 1 274 ? -7.252 -12.345 31.669 1.00 91.12 274 GLU A N 1
ATOM 2235 C CA . GLU A 1 274 ? -6.297 -11.628 30.801 1.00 91.12 274 GLU A CA 1
ATOM 2236 C C . GLU A 1 274 ? -6.970 -10.689 29.785 1.00 91.12 274 GLU A C 1
ATOM 2238 O O . GLU A 1 274 ? -6.397 -9.687 29.363 1.00 91.12 274 GLU A O 1
ATOM 2243 N N . HIS A 1 275 ? -8.214 -10.977 29.395 1.00 95.12 275 HIS A N 1
ATOM 2244 C CA . HIS A 1 275 ? -8.945 -10.178 28.411 1.00 95.12 275 HIS A CA 1
ATOM 2245 C C . HIS A 1 275 ? -9.684 -8.981 29.037 1.00 95.12 275 HIS A C 1
ATOM 2247 O O . HIS A 1 275 ? -10.187 -8.124 28.305 1.00 95.12 275 HIS A O 1
ATOM 2253 N N . LEU A 1 276 ? -9.782 -8.915 30.372 1.00 93.19 276 LEU A N 1
ATOM 2254 C CA . LEU A 1 276 ? -10.635 -7.966 31.098 1.00 93.19 276 LEU A CA 1
ATOM 2255 C C . LEU A 1 276 ? -10.327 -6.506 30.752 1.00 93.19 276 LEU A C 1
ATOM 2257 O O . LEU A 1 276 ? -11.249 -5.725 30.505 1.00 93.19 276 LEU A O 1
ATOM 2261 N N . ASP A 1 277 ? -9.047 -6.143 30.709 1.00 89.62 277 ASP A N 1
ATOM 2262 C CA . ASP A 1 277 ? -8.633 -4.769 30.425 1.00 89.62 277 ASP A CA 1
ATOM 2263 C C . ASP A 1 277 ? -9.017 -4.350 29.008 1.00 89.62 277 ASP A C 1
ATOM 2265 O O . ASP A 1 277 ? -9.590 -3.279 28.807 1.00 89.62 277 ASP A O 1
ATOM 2269 N N . GLN A 1 278 ? -8.812 -5.229 28.027 1.00 91.06 278 GLN A N 1
ATOM 2270 C CA . GLN A 1 278 ? -9.157 -4.942 26.636 1.00 91.06 278 GLN A CA 1
ATOM 2271 C C . GLN A 1 278 ? -10.678 -4.848 26.430 1.00 91.06 278 GLN A C 1
ATOM 2273 O O . GLN A 1 278 ? -11.154 -3.956 25.722 1.00 91.06 278 GLN A O 1
ATOM 2278 N N . ILE A 1 279 ? -11.461 -5.705 27.099 1.00 94.88 279 ILE A N 1
ATOM 2279 C CA . ILE A 1 279 ? -12.932 -5.612 27.116 1.00 94.88 279 ILE A CA 1
ATOM 2280 C C . ILE A 1 279 ? -13.369 -4.262 27.693 1.00 94.88 279 ILE A C 1
ATOM 2282 O O . ILE A 1 279 ? -14.201 -3.576 27.093 1.00 94.88 279 ILE A O 1
ATOM 2286 N N . LYS A 1 280 ? -12.791 -3.853 28.831 1.00 94.12 280 LYS A N 1
ATOM 2287 C CA . LYS A 1 280 ? -13.106 -2.575 29.479 1.00 94.12 280 LYS A CA 1
ATOM 2288 C C . LYS A 1 280 ? -12.780 -1.385 28.587 1.00 94.12 280 LYS A C 1
ATOM 2290 O O . LYS A 1 280 ? -13.632 -0.513 28.440 1.00 94.12 280 LYS A O 1
ATOM 2295 N N . VAL A 1 281 ? -11.630 -1.395 27.915 1.00 90.19 281 VAL A N 1
ATOM 2296 C CA . VAL A 1 281 ? -11.255 -0.354 26.945 1.00 90.19 281 VAL A CA 1
ATOM 2297 C C . VAL A 1 281 ? -12.286 -0.245 25.818 1.00 90.19 281 VAL A C 1
ATOM 2299 O O . VAL A 1 281 ? -12.699 0.864 25.475 1.00 90.19 281 VAL A O 1
ATOM 2302 N N . ILE A 1 282 ? -12.743 -1.367 25.248 1.00 92.25 282 ILE A N 1
ATOM 2303 C CA . ILE A 1 282 ? -13.777 -1.345 24.197 1.00 92.25 282 ILE A CA 1
ATOM 2304 C C . ILE A 1 282 ? -15.110 -0.832 24.750 1.00 92.25 282 ILE A C 1
ATOM 2306 O O . ILE A 1 282 ? -15.764 -0.024 24.088 1.00 92.25 282 ILE A O 1
ATOM 2310 N N . ALA A 1 283 ? -15.513 -1.276 25.941 1.00 92.50 283 ALA A N 1
ATOM 2311 C CA . ALA A 1 283 ? -16.761 -0.858 26.572 1.00 92.50 283 ALA A CA 1
ATOM 2312 C C . ALA A 1 283 ? -16.776 0.649 26.873 1.00 92.50 283 ALA A C 1
ATOM 2314 O O . ALA A 1 283 ? -17.726 1.339 26.507 1.00 92.50 283 ALA A O 1
ATOM 2315 N N . ASP A 1 284 ? -15.707 1.173 27.475 1.00 89.88 284 ASP A N 1
ATOM 2316 C CA . ASP A 1 284 ? -15.611 2.581 27.869 1.00 89.88 284 ASP A CA 1
ATOM 2317 C C . ASP A 1 284 ? -15.564 3.508 26.644 1.00 89.88 284 ASP A C 1
ATOM 2319 O O . ASP A 1 284 ? -16.246 4.533 26.632 1.00 89.88 284 ASP A O 1
ATOM 2323 N N . LYS A 1 285 ? -14.892 3.097 25.557 1.00 89.06 285 LYS A N 1
ATOM 2324 C CA . LYS A 1 285 ? -14.923 3.801 24.257 1.00 89.06 285 LYS A CA 1
ATOM 2325 C C . LYS A 1 285 ? -16.301 3.810 23.580 1.00 89.06 285 LYS A C 1
ATOM 2327 O O . LYS A 1 285 ? -16.480 4.508 22.585 1.00 89.06 285 LYS A O 1
ATOM 2332 N N . ASN A 1 286 ? -17.257 3.015 24.064 1.00 89.06 286 ASN A N 1
ATOM 2333 C CA . ASN A 1 286 ? -18.613 2.898 23.518 1.00 89.06 286 ASN A CA 1
ATOM 2334 C C . ASN A 1 286 ? -19.694 3.146 24.583 1.00 89.06 286 ASN A C 1
ATOM 2336 O O . ASN A 1 286 ? -20.820 2.646 24.460 1.00 89.06 286 ASN A O 1
ATOM 2340 N N . ARG A 1 287 ? -19.362 3.939 25.613 1.00 87.44 287 ARG A N 1
ATOM 2341 C CA . ARG A 1 287 ? -20.245 4.265 26.741 1.00 87.44 287 ARG A CA 1
ATOM 2342 C C . ARG A 1 287 ? -21.578 4.879 26.301 1.00 87.44 287 ARG A C 1
ATOM 2344 O O . ARG A 1 287 ? -22.593 4.586 26.922 1.00 87.44 287 ARG A O 1
ATOM 2351 N N . ASP A 1 288 ? -21.613 5.645 25.215 1.00 84.00 288 ASP A N 1
ATOM 2352 C CA . ASP A 1 288 ? -22.858 6.254 24.716 1.00 84.00 288 ASP A CA 1
ATOM 2353 C C . ASP A 1 288 ? -23.893 5.203 24.283 1.00 84.00 288 ASP A C 1
ATOM 2355 O O . ASP A 1 288 ? -25.105 5.382 24.422 1.00 84.00 288 ASP A O 1
ATOM 2359 N N . SER A 1 289 ? -23.416 4.059 23.785 1.00 84.56 289 SER A N 1
ATOM 2360 C CA . SER A 1 289 ? -24.273 2.953 23.354 1.00 84.56 289 SER A CA 1
ATOM 2361 C C . SER A 1 289 ? -24.580 1.995 24.506 1.00 84.56 289 SER A C 1
ATOM 2363 O O . SER A 1 289 ? -25.752 1.746 24.801 1.00 84.56 289 SER A O 1
ATOM 2365 N N . LEU A 1 290 ? -23.540 1.495 25.180 1.00 83.94 290 LEU A N 1
ATOM 2366 C CA . LEU A 1 290 ? -23.642 0.433 26.192 1.00 83.94 290 LEU A CA 1
ATOM 2367 C C . LEU A 1 290 ? -24.023 0.952 27.587 1.00 83.94 290 LEU A C 1
ATOM 2369 O O . LEU A 1 290 ? -24.573 0.222 28.403 1.00 83.94 290 LEU A O 1
ATOM 2373 N N . GLY A 1 291 ? -23.751 2.222 27.875 1.00 83.88 291 GLY A N 1
ATOM 2374 C CA . GLY A 1 291 ? -23.755 2.745 29.235 1.00 83.88 291 GLY A CA 1
ATOM 2375 C C . GLY A 1 291 ? -22.485 2.372 30.003 1.00 83.88 291 GLY A C 1
ATOM 2376 O O . GLY A 1 291 ? -21.447 2.033 29.433 1.00 83.88 291 GLY A O 1
ATOM 2377 N N . PHE A 1 292 ? -22.549 2.488 31.329 1.00 85.50 292 PHE A N 1
ATOM 2378 C CA . PHE A 1 292 ? -21.419 2.198 32.204 1.00 85.50 292 PHE A CA 1
ATOM 2379 C C . PHE A 1 292 ? -21.377 0.710 32.568 1.00 85.50 292 PHE A C 1
ATOM 2381 O O . PHE A 1 292 ? -22.172 0.246 33.383 1.00 85.50 292 PHE A O 1
ATOM 2388 N N . ILE A 1 293 ? -20.427 -0.028 31.986 1.00 87.50 293 ILE A N 1
ATOM 2389 C CA . ILE A 1 293 ? -20.179 -1.431 32.339 1.00 87.50 293 ILE A CA 1
ATOM 2390 C C . ILE A 1 293 ? -19.207 -1.493 33.523 1.00 87.50 293 ILE A C 1
ATOM 2392 O O . ILE A 1 293 ? -18.038 -1.097 33.419 1.00 87.50 293 ILE A O 1
ATOM 2396 N N . ILE A 1 294 ? -19.696 -2.008 34.652 1.00 89.94 294 ILE A N 1
ATOM 2397 C CA . ILE A 1 294 ? -18.944 -2.131 35.905 1.00 89.94 294 ILE A CA 1
ATOM 2398 C C . ILE A 1 294 ? -17.918 -3.264 35.780 1.00 89.94 294 ILE A C 1
ATOM 2400 O O . ILE A 1 294 ? -18.263 -4.386 35.413 1.00 89.94 294 ILE A O 1
ATOM 2404 N N . ARG A 1 295 ? -16.655 -2.996 36.135 1.00 93.00 295 ARG A N 1
ATOM 2405 C CA . ARG A 1 295 ? -15.554 -3.973 36.026 1.00 93.00 295 ARG A CA 1
ATOM 2406 C C . ARG A 1 295 ? -15.834 -5.273 36.787 1.00 93.00 295 ARG A C 1
ATOM 2408 O O . ARG A 1 295 ? -15.638 -6.343 36.226 1.00 93.00 295 ARG A O 1
ATOM 2415 N N . SER A 1 296 ? -16.341 -5.189 38.018 1.00 92.19 296 SER A N 1
ATOM 2416 C CA . SER A 1 296 ? -16.674 -6.368 38.834 1.00 92.19 296 SER A CA 1
ATOM 2417 C C . SER A 1 296 ? -17.780 -7.235 38.223 1.00 92.19 296 SER A C 1
ATOM 2419 O O . SER A 1 296 ? -17.748 -8.453 38.371 1.00 92.19 296 SER A O 1
ATOM 2421 N N . ALA A 1 297 ? -18.722 -6.638 37.486 1.00 92.38 297 ALA A N 1
ATOM 2422 C CA . ALA A 1 297 ? -19.746 -7.390 36.767 1.00 92.38 297 ALA A CA 1
ATOM 2423 C C . ALA A 1 297 ? -19.142 -8.195 35.606 1.00 92.38 297 ALA A C 1
ATOM 2425 O O . ALA A 1 297 ? -19.514 -9.348 35.410 1.00 92.38 297 ALA A O 1
ATOM 2426 N N . VAL A 1 298 ? -18.171 -7.620 34.884 1.00 94.00 298 VAL A N 1
ATOM 2427 C CA . VAL A 1 298 ? -17.451 -8.331 33.813 1.00 94.00 298 VAL A CA 1
ATOM 2428 C C . VAL A 1 298 ? -16.618 -9.473 34.385 1.00 94.00 298 VAL A C 1
ATOM 2430 O O . VAL A 1 298 ? -16.660 -10.562 33.830 1.00 94.00 298 VAL A O 1
ATOM 2433 N N . VAL A 1 299 ? -15.918 -9.260 35.506 1.00 95.00 299 VAL A N 1
ATOM 2434 C CA . VAL A 1 299 ? -15.169 -10.325 36.202 1.00 95.00 299 VAL A CA 1
ATOM 2435 C C . VAL A 1 299 ? -16.092 -11.493 36.541 1.00 95.00 299 VAL A C 1
ATOM 2437 O O . VAL A 1 299 ? -15.849 -12.610 36.100 1.00 95.00 299 VAL A O 1
ATOM 2440 N N . LYS A 1 300 ? -17.218 -11.216 37.208 1.00 95.44 300 LYS A N 1
ATOM 2441 C CA . LYS A 1 300 ? -18.195 -12.248 37.572 1.00 95.44 300 LYS A CA 1
ATOM 2442 C C . LYS A 1 300 ? -18.750 -12.992 36.351 1.00 95.44 300 LYS A C 1
ATOM 2444 O O . LYS A 1 300 ? -18.934 -14.203 36.400 1.00 95.44 300 LYS A O 1
ATOM 2449 N N . ALA A 1 301 ? -19.006 -12.284 35.251 1.00 95.81 301 ALA A N 1
ATOM 2450 C CA . ALA A 1 301 ? -19.456 -12.906 34.009 1.00 95.81 301 ALA A CA 1
ATOM 2451 C C . ALA A 1 301 ? -18.356 -13.774 33.363 1.00 95.81 301 ALA A C 1
ATOM 2453 O O . ALA A 1 301 ? -18.651 -14.831 32.812 1.00 95.81 301 ALA A O 1
ATOM 2454 N N . ILE A 1 302 ? -17.083 -13.372 33.435 1.00 96.56 302 ILE A N 1
ATOM 2455 C CA . ILE A 1 302 ? -15.959 -14.201 32.974 1.00 96.56 302 ILE A CA 1
ATOM 2456 C C . ILE A 1 302 ? -15.894 -15.495 33.795 1.00 96.56 302 ILE A C 1
ATOM 2458 O O . ILE A 1 302 ? -15.841 -16.575 33.205 1.00 96.56 302 ILE A O 1
ATOM 2462 N N . ASP A 1 303 ? -15.984 -15.395 35.123 1.00 95.38 303 ASP A N 1
ATOM 2463 C CA . ASP A 1 303 ? -15.945 -16.547 36.034 1.00 95.38 303 ASP A CA 1
ATOM 2464 C C . ASP A 1 303 ? -17.094 -17.533 35.758 1.00 95.38 303 ASP A C 1
ATOM 2466 O O . ASP A 1 303 ? -16.902 -18.750 35.758 1.00 95.38 303 ASP A O 1
ATOM 2470 N N . ASN A 1 304 ? -18.275 -17.012 35.413 1.00 94.94 304 ASN A N 1
ATOM 2471 C CA . ASN A 1 304 ? -19.443 -17.806 35.028 1.00 94.94 304 ASN A CA 1
ATOM 2472 C C . ASN A 1 304 ? -19.386 -18.377 33.596 1.00 94.94 304 ASN A C 1
ATOM 2474 O O . ASN A 1 304 ? -20.331 -19.045 33.176 1.00 94.94 304 ASN A O 1
ATOM 2478 N N . LYS A 1 305 ? -18.322 -18.120 32.818 1.00 96.06 305 LYS A N 1
ATOM 2479 C CA . LYS A 1 305 ? -18.238 -18.437 31.375 1.00 96.06 305 LYS A CA 1
ATOM 2480 C C . LYS A 1 305 ? -19.377 -17.810 30.558 1.00 96.06 305 LYS A C 1
ATOM 2482 O O . LYS A 1 305 ? -19.919 -18.409 29.634 1.00 96.06 305 LYS A O 1
ATOM 2487 N N . GLU A 1 306 ? -19.704 -16.568 30.873 1.00 97.31 306 GLU A N 1
ATOM 2488 C CA . GLU A 1 306 ? -20.807 -15.788 30.297 1.00 97.31 306 GLU A CA 1
ATOM 2489 C C . GLU A 1 306 ? -20.326 -14.679 29.350 1.00 97.31 306 GLU A C 1
ATOM 2491 O O . GLU A 1 306 ? -21.079 -13.791 28.950 1.00 97.31 306 GLU A O 1
ATOM 2496 N N . VAL A 1 307 ? -19.049 -14.733 28.963 1.00 98.12 307 VAL A N 1
ATOM 2497 C CA . VAL A 1 307 ? -18.426 -13.748 28.080 1.00 98.12 307 VAL A CA 1
ATOM 2498 C C . VAL A 1 307 ? -17.672 -14.443 26.954 1.00 98.12 307 VAL A C 1
ATOM 2500 O O . VAL A 1 307 ? -16.792 -15.274 27.189 1.00 98.12 307 VAL A O 1
ATOM 2503 N N . PHE A 1 308 ? -17.978 -14.055 25.719 1.00 98.19 308 PHE A N 1
ATOM 2504 C CA . PHE A 1 308 ? -17.165 -14.362 24.548 1.00 98.19 308 PHE A CA 1
ATOM 2505 C C . PHE A 1 308 ? -16.325 -13.159 24.143 1.00 98.19 308 PHE A C 1
ATOM 2507 O O . PHE A 1 308 ? -16.798 -12.023 24.151 1.00 98.19 308 PHE A O 1
ATOM 2514 N N . VAL A 1 309 ? -15.100 -13.426 23.702 1.00 97.31 309 VAL A N 1
ATOM 2515 C CA . VAL A 1 309 ? -14.233 -12.453 23.035 1.00 97.31 309 VAL A CA 1
ATOM 2516 C C . VAL A 1 309 ? -13.947 -12.901 21.614 1.00 97.31 309 VAL A C 1
ATOM 2518 O O . VAL A 1 309 ? -13.719 -14.079 21.342 1.00 97.31 309 VAL A O 1
ATOM 2521 N N . ALA A 1 310 ? -13.968 -11.937 20.705 1.00 94.75 310 ALA A N 1
ATOM 2522 C CA . ALA A 1 310 ? -13.442 -12.065 19.364 1.00 94.75 310 ALA A CA 1
ATOM 2523 C C . ALA A 1 310 ? -11.999 -11.565 19.381 1.00 94.75 310 ALA A C 1
ATOM 2525 O O . ALA A 1 310 ? -11.759 -10.397 19.690 1.00 94.75 310 ALA A O 1
ATOM 2526 N N . LEU A 1 311 ? -11.063 -12.447 19.050 1.00 88.00 311 LEU A N 1
ATOM 2527 C CA . LEU A 1 311 ? -9.638 -12.165 19.019 1.00 88.00 311 LEU A CA 1
ATOM 2528 C C . LEU A 1 311 ? -9.128 -12.029 17.598 1.00 88.00 311 LEU A C 1
ATOM 2530 O O . LEU A 1 311 ? -9.465 -12.842 16.741 1.00 88.00 311 LEU A O 1
ATOM 2534 N N . TYR A 1 312 ? -8.273 -11.042 17.381 1.00 80.75 312 TYR A N 1
ATOM 2535 C CA . TYR A 1 312 ? -7.471 -10.881 16.178 1.00 80.75 312 TYR A CA 1
ATOM 2536 C C . TYR A 1 312 ? -6.026 -10.628 16.612 1.00 80.75 312 TYR A C 1
ATOM 2538 O O . TYR A 1 312 ? -5.781 -9.649 17.314 1.00 80.75 312 TYR A O 1
ATOM 2546 N N . ASN A 1 313 ? -5.097 -11.514 16.235 1.00 66.19 313 ASN A N 1
ATOM 2547 C CA . ASN A 1 313 ? -3.704 -11.508 16.712 1.00 66.19 313 ASN A CA 1
ATOM 2548 C C . ASN A 1 313 ? -3.634 -11.344 18.247 1.00 66.19 313 ASN A C 1
ATOM 2550 O O . ASN A 1 313 ? -3.065 -10.378 18.743 1.00 66.19 313 ASN A O 1
ATOM 2554 N N . ASP A 1 314 ? -4.354 -12.206 18.977 1.00 74.44 314 ASP A N 1
ATOM 2555 C CA . ASP A 1 314 ? -4.484 -12.226 20.450 1.00 74.44 314 ASP A CA 1
ATOM 2556 C C . ASP A 1 314 ? -5.050 -10.966 21.129 1.00 74.44 314 ASP A C 1
ATOM 2558 O O . ASP A 1 314 ? -5.283 -10.950 22.337 1.00 74.44 314 ASP A O 1
ATOM 2562 N N . ASN A 1 315 ? -5.401 -9.943 20.352 1.00 81.94 315 ASN A N 1
ATOM 2563 C CA . ASN A 1 315 ? -6.068 -8.749 20.844 1.00 81.94 315 ASN A CA 1
ATOM 2564 C C . ASN A 1 315 ? -7.587 -8.897 20.746 1.00 81.94 315 ASN A C 1
ATOM 2566 O O . ASN A 1 315 ? -8.129 -9.332 19.725 1.00 81.94 315 ASN A O 1
ATOM 2570 N N . VAL A 1 316 ? -8.297 -8.482 21.790 1.00 91.62 316 VAL A N 1
ATOM 2571 C CA . VAL A 1 316 ? -9.757 -8.410 21.802 1.00 91.62 316 VAL A CA 1
ATOM 2572 C C . VAL A 1 316 ? -10.189 -7.307 20.844 1.00 91.62 316 VAL A C 1
ATOM 2574 O O . VAL A 1 316 ? -9.902 -6.131 21.042 1.00 91.62 316 VAL A O 1
ATOM 2577 N N . VAL A 1 317 ? -10.917 -7.691 19.799 1.00 90.94 317 VAL A N 1
ATOM 2578 C CA . VAL A 1 317 ? -11.499 -6.771 18.806 1.00 90.94 317 VAL A CA 1
ATOM 2579 C C . VAL A 1 317 ? -13.014 -6.648 18.933 1.00 90.94 317 VAL A C 1
ATOM 2581 O O . VAL A 1 317 ? -13.636 -5.774 18.325 1.00 90.94 317 VAL A O 1
ATOM 2584 N N . GLY A 1 318 ? -13.618 -7.496 19.757 1.00 95.06 318 GLY A N 1
ATOM 2585 C CA . GLY A 1 318 ? -15.007 -7.398 20.165 1.00 95.06 318 GLY A CA 1
ATOM 2586 C C . GLY A 1 318 ? -15.319 -8.370 21.288 1.00 95.06 318 GLY A C 1
ATOM 2587 O O . GLY A 1 318 ? -14.577 -9.323 21.520 1.00 95.06 318 GLY A O 1
ATOM 2588 N N . PHE A 1 319 ? -16.426 -8.139 21.974 1.00 97.62 319 PHE A N 1
ATOM 2589 C CA . PHE A 1 319 ? -16.898 -9.014 23.034 1.00 97.62 319 PHE A CA 1
ATOM 2590 C C . PHE A 1 319 ? -18.418 -9.132 23.008 1.00 97.62 319 PHE A C 1
ATOM 2592 O O . PHE A 1 319 ? -19.120 -8.315 22.400 1.00 97.62 319 PHE A O 1
ATOM 2599 N N . LEU A 1 320 ? -18.911 -10.174 23.663 1.00 97.56 320 LEU A N 1
ATOM 2600 C CA . LEU A 1 320 ? -20.324 -10.450 23.851 1.00 97.56 320 LEU A CA 1
ATOM 2601 C C . LEU A 1 320 ? -20.533 -10.980 25.272 1.00 97.56 320 LEU A C 1
ATOM 2603 O O . LEU A 1 320 ? -19.882 -11.950 25.650 1.00 97.56 320 LEU A O 1
ATOM 2607 N N . ILE A 1 321 ? -21.432 -10.358 26.037 1.00 97.44 321 ILE A N 1
ATOM 2608 C CA . ILE A 1 321 ? -21.846 -10.788 27.380 1.00 97.44 321 ILE A CA 1
ATOM 2609 C C . ILE A 1 321 ? -23.263 -11.351 27.290 1.00 97.44 321 ILE A C 1
ATOM 2611 O O . ILE A 1 321 ? -24.171 -10.698 26.767 1.00 97.44 321 ILE A O 1
ATOM 2615 N N . PHE A 1 322 ? -23.460 -12.559 27.796 1.00 97.62 322 PHE A N 1
ATOM 2616 C CA . PHE A 1 322 ? -24.738 -13.263 27.756 1.00 97.62 322 PHE A CA 1
ATOM 2617 C C . PHE A 1 322 ? -25.017 -13.970 29.078 1.00 97.62 322 PHE A C 1
ATOM 2619 O O . PHE A 1 322 ? -24.159 -14.049 29.940 1.00 97.62 322 PHE A O 1
ATOM 2626 N N . HIS A 1 323 ? -26.224 -14.493 29.245 1.00 97.00 323 HIS A N 1
ATOM 2627 C CA . HIS A 1 323 ? -26.570 -15.354 30.369 1.00 97.00 323 HIS A CA 1
ATOM 2628 C C . HIS A 1 323 ? -27.523 -16.447 29.908 1.00 97.00 323 HIS A C 1
ATOM 2630 O O . HIS A 1 323 ? -28.523 -16.178 29.235 1.00 97.00 323 HIS A O 1
ATOM 2636 N N . LEU A 1 324 ? -27.215 -17.686 30.272 1.00 95.00 324 LEU A N 1
ATOM 2637 C CA . LEU A 1 324 ? -28.089 -18.828 30.039 1.00 95.00 324 LEU A CA 1
ATOM 2638 C C . LEU A 1 324 ? -28.995 -18.967 31.261 1.00 95.00 324 LEU A C 1
ATOM 2640 O O . LEU A 1 324 ? -28.564 -19.448 32.307 1.00 95.00 324 LEU A O 1
ATOM 2644 N N . ARG A 1 325 ? -30.250 -18.525 31.142 1.00 93.00 325 ARG A N 1
ATOM 2645 C CA . ARG A 1 325 ? -31.205 -18.574 32.258 1.00 93.00 325 ARG A CA 1
ATOM 2646 C C . ARG A 1 325 ? -31.526 -20.023 32.625 1.00 93.00 325 ARG A C 1
ATOM 2648 O O . ARG A 1 325 ? -31.244 -20.947 31.869 1.00 93.00 325 ARG A O 1
ATOM 2655 N N . LYS A 1 326 ? -32.140 -20.244 33.788 1.00 90.69 326 LYS A N 1
ATOM 2656 C CA . LYS A 1 326 ? -32.601 -21.588 34.187 1.00 90.69 326 LYS A CA 1
ATOM 2657 C C . LYS A 1 326 ? -33.770 -22.093 33.334 1.00 90.69 326 LYS A C 1
ATOM 2659 O O . LYS A 1 326 ? -33.907 -23.295 33.150 1.00 90.69 326 LYS A O 1
ATOM 2664 N N . ASP A 1 327 ? -34.580 -21.178 32.809 1.00 93.38 327 ASP A N 1
ATOM 2665 C CA . ASP A 1 327 ? -35.654 -21.472 31.861 1.00 93.38 327 ASP A CA 1
ATOM 2666 C C . ASP A 1 327 ? -35.104 -21.708 30.436 1.00 93.38 327 ASP A C 1
ATOM 2668 O O . ASP A 1 327 ? -33.901 -21.886 30.214 1.00 93.38 327 ASP A O 1
ATOM 2672 N N . GLN A 1 328 ? -35.991 -21.741 29.444 1.00 93.38 328 GLN A N 1
ATOM 2673 C CA . GLN A 1 328 ? -35.649 -22.018 28.046 1.00 93.38 328 GLN A CA 1
ATOM 2674 C C . GLN A 1 328 ? -35.049 -20.808 27.302 1.00 93.38 328 GLN A C 1
ATOM 2676 O O . GLN A 1 328 ? -34.859 -20.873 26.086 1.00 93.38 328 GLN A O 1
ATOM 2681 N N . GLN A 1 329 ? -34.719 -19.719 28.004 1.00 95.56 329 GLN A N 1
ATOM 2682 C CA . GLN A 1 329 ? -34.199 -18.490 27.412 1.00 95.56 329 GLN A CA 1
ATOM 2683 C C . GLN A 1 329 ? -32.677 -18.352 27.570 1.00 95.56 329 GLN A C 1
ATOM 2685 O O . GLN A 1 329 ? -32.101 -18.566 28.639 1.00 95.56 329 GLN A O 1
ATOM 2690 N N . ALA A 1 330 ? -32.019 -17.881 26.514 1.00 96.69 330 ALA A N 1
ATOM 2691 C CA . ALA A 1 330 ? -30.721 -17.217 26.605 1.00 96.69 330 ALA A CA 1
ATOM 2692 C C . ALA A 1 330 ? -30.911 -15.696 26.503 1.00 96.69 330 ALA A C 1
ATOM 2694 O O . ALA A 1 330 ? -31.680 -15.211 25.674 1.00 96.69 330 ALA A O 1
ATOM 2695 N N . THR A 1 331 ? -30.209 -14.926 27.328 1.00 96.94 331 THR A N 1
ATOM 2696 C CA . THR A 1 331 ? -30.231 -13.459 27.270 1.00 96.94 331 THR A CA 1
ATOM 2697 C C . THR A 1 331 ? -28.909 -12.952 26.715 1.00 96.94 331 THR A C 1
ATOM 2699 O O . THR A 1 331 ? -27.858 -13.280 27.259 1.00 96.94 331 THR A O 1
ATOM 2702 N N . LEU A 1 332 ? -28.948 -12.134 25.664 1.00 96.81 332 LEU A N 1
ATOM 2703 C CA . LEU A 1 332 ? -27.794 -11.364 25.197 1.00 96.81 332 LEU A CA 1
ATOM 2704 C C . LEU A 1 332 ? -27.858 -9.967 25.831 1.00 96.81 332 LEU A C 1
ATOM 2706 O O . LEU A 1 332 ? -28.770 -9.199 25.529 1.00 96.81 332 LEU A O 1
ATOM 2710 N N . TYR A 1 333 ? -26.916 -9.662 26.729 1.00 94.69 333 TYR A N 1
ATOM 2711 C CA . TYR A 1 333 ? -26.861 -8.373 27.426 1.00 94.69 333 TYR A CA 1
ATOM 2712 C C . TYR A 1 333 ? -26.141 -7.321 26.597 1.00 94.69 333 TYR A C 1
ATOM 2714 O O . TYR A 1 333 ? -26.721 -6.290 26.272 1.00 94.69 333 TYR A O 1
ATOM 2722 N N . ASP A 1 334 ? -24.901 -7.615 26.216 1.00 94.31 334 ASP A N 1
ATOM 2723 C CA . ASP A 1 334 ? -24.040 -6.670 25.523 1.00 94.31 334 ASP A CA 1
ATOM 2724 C C . ASP A 1 334 ? -23.335 -7.362 24.366 1.00 94.31 334 ASP A C 1
ATOM 2726 O O . ASP A 1 334 ? -22.821 -8.472 24.497 1.00 94.31 334 ASP A O 1
ATOM 2730 N N . ILE A 1 335 ? -23.257 -6.681 23.229 1.00 94.94 335 ILE A N 1
ATOM 2731 C CA . ILE A 1 335 ? -22.355 -7.033 22.138 1.00 94.94 335 ILE A CA 1
ATOM 2732 C C . ILE A 1 335 ? -21.696 -5.754 21.651 1.00 94.94 335 ILE A C 1
ATOM 2734 O O . ILE A 1 335 ? -22.363 -4.768 21.334 1.00 94.94 335 ILE A O 1
ATOM 2738 N N . CYS A 1 336 ? -20.371 -5.754 21.593 1.00 94.88 336 CYS A N 1
ATOM 2739 C CA . CYS A 1 336 ? -19.634 -4.589 21.144 1.00 94.88 336 CYS A CA 1
ATOM 2740 C C . CYS A 1 336 ? -18.432 -4.993 20.310 1.00 94.88 336 CYS A C 1
ATOM 2742 O O . CYS A 1 336 ? -17.651 -5.864 20.688 1.00 94.88 336 CYS A O 1
ATOM 2744 N N . ILE A 1 337 ? -18.280 -4.322 19.172 1.00 92.00 337 ILE A N 1
ATOM 2745 C CA . ILE A 1 337 ? -17.138 -4.473 18.280 1.00 92.00 337 ILE A CA 1
ATOM 2746 C C . ILE A 1 337 ? -16.375 -3.155 18.266 1.00 92.00 337 ILE A C 1
ATOM 2748 O O . ILE A 1 337 ? -16.983 -2.081 18.125 1.00 92.00 337 ILE A O 1
ATOM 2752 N N . SER A 1 338 ? -15.050 -3.252 18.372 1.00 85.00 338 SER A N 1
ATOM 2753 C CA . SER A 1 338 ? -14.142 -2.129 18.150 1.00 85.00 338 SER A CA 1
ATOM 2754 C C . SER A 1 338 ? -14.460 -1.460 16.811 1.00 85.00 338 SER A C 1
ATOM 2756 O O . SER A 1 338 ? -14.726 -2.152 15.827 1.00 85.00 338 SER A O 1
ATOM 2758 N N . LYS A 1 339 ? -14.457 -0.120 16.759 1.00 78.25 339 LYS A N 1
ATOM 2759 C CA . LYS A 1 339 ? -14.882 0.655 15.575 1.00 78.25 339 LYS A CA 1
ATOM 2760 C C . LYS A 1 339 ? -14.214 0.153 14.284 1.00 78.25 339 LYS A C 1
ATOM 2762 O O . LYS A 1 339 ? -14.898 -0.048 13.287 1.00 78.25 339 LYS A O 1
ATOM 2767 N N . ASN A 1 340 ? -12.932 -0.200 14.363 1.00 66.75 340 ASN A N 1
ATOM 2768 C CA . ASN A 1 340 ? -12.088 -0.623 13.235 1.00 66.75 340 ASN A CA 1
ATOM 2769 C C . ASN A 1 340 ? -12.443 -2.013 12.681 1.00 66.75 340 ASN A C 1
ATOM 2771 O O . ASN A 1 340 ? -12.040 -2.375 11.578 1.00 66.75 340 ASN A O 1
ATOM 2775 N N . PHE A 1 341 ? -13.204 -2.797 13.447 1.00 72.81 341 PHE A N 1
ATOM 2776 C CA . PHE A 1 341 ? -13.654 -4.141 13.087 1.00 72.81 341 PHE A CA 1
ATOM 2777 C C . PHE A 1 341 ? -15.166 -4.205 12.814 1.00 72.81 341 PHE A C 1
ATOM 2779 O O . PHE A 1 341 ? -15.707 -5.276 12.515 1.00 72.81 341 PHE A O 1
ATOM 2786 N N . ARG A 1 342 ? -15.873 -3.066 12.872 1.00 79.00 342 ARG A N 1
ATOM 2787 C CA . ARG A 1 342 ? -17.280 -2.967 12.450 1.00 79.00 342 ARG A CA 1
ATOM 2788 C C . ARG A 1 342 ? -17.394 -3.135 10.938 1.00 79.00 342 ARG A C 1
ATOM 2790 O O . ARG A 1 342 ? -16.456 -2.871 10.200 1.00 79.00 342 ARG A O 1
ATOM 2797 N N . GLY A 1 343 ? -18.521 -3.676 10.478 1.00 71.50 343 GLY A N 1
ATOM 2798 C CA . GLY A 1 343 ? -18.712 -4.050 9.068 1.00 71.50 343 GLY A CA 1
ATOM 2799 C C . GLY A 1 343 ? -17.908 -5.281 8.620 1.00 71.50 343 GLY A C 1
ATOM 2800 O O . GLY A 1 343 ? -18.236 -5.893 7.611 1.00 71.50 343 GLY A O 1
ATOM 2801 N N . ARG A 1 344 ? -16.929 -5.742 9.411 1.00 73.81 344 ARG A N 1
ATOM 2802 C CA . ARG A 1 344 ? -16.065 -6.894 9.102 1.00 73.81 344 ARG A CA 1
ATOM 2803 C C . ARG A 1 344 ? -16.600 -8.215 9.669 1.00 73.81 344 ARG A C 1
ATOM 2805 O O . ARG A 1 344 ? -15.840 -9.062 10.112 1.00 73.81 344 ARG A O 1
ATOM 2812 N N . SER A 1 345 ? -17.920 -8.398 9.738 1.00 81.88 345 SER A N 1
ATOM 2813 C CA . SER A 1 345 ? -18.583 -9.640 10.204 1.00 81.88 345 SER A CA 1
ATOM 2814 C C . SER A 1 345 ? -18.208 -10.177 11.605 1.00 81.88 345 SER A C 1
ATOM 2816 O O . SER A 1 345 ? -18.687 -11.245 11.988 1.00 81.88 345 SER A O 1
ATOM 2818 N N . VAL A 1 346 ? -17.428 -9.452 12.416 1.00 85.81 346 VAL A N 1
ATOM 2819 C CA . VAL A 1 346 ? -17.029 -9.888 13.769 1.00 85.81 346 VAL A CA 1
ATOM 2820 C C . VAL A 1 346 ? -18.241 -10.065 14.685 1.00 85.81 346 VAL A C 1
ATOM 2822 O O . VAL A 1 346 ? -18.377 -11.100 15.334 1.00 85.81 346 VAL A O 1
ATOM 2825 N N . GLY A 1 347 ? -19.180 -9.111 14.664 1.00 89.50 347 GLY A N 1
ATOM 2826 C CA . GLY A 1 347 ? -20.437 -9.221 15.415 1.00 89.50 347 GLY A CA 1
ATOM 2827 C C . GLY A 1 347 ? -21.243 -10.460 15.025 1.00 89.50 347 GLY A C 1
ATOM 2828 O O . GLY A 1 347 ? -21.742 -11.170 15.894 1.00 89.50 347 GLY A O 1
ATOM 2829 N N . LYS A 1 348 ? -21.291 -10.789 13.725 1.00 88.25 348 LYS A N 1
ATOM 2830 C CA . LYS A 1 348 ? -21.965 -12.002 13.239 1.00 88.25 348 LYS A CA 1
ATOM 2831 C C . LYS A 1 348 ? -21.292 -13.273 13.772 1.00 88.25 348 LYS A C 1
ATOM 2833 O O . LYS A 1 348 ? -21.995 -14.211 14.132 1.00 88.25 348 LYS A O 1
ATOM 2838 N N . LYS A 1 349 ? -19.954 -13.314 13.855 1.00 89.31 349 LYS A N 1
ATOM 2839 C CA . LYS A 1 349 ? -19.212 -14.451 14.437 1.00 89.31 349 LYS A CA 1
ATOM 2840 C C . LYS A 1 349 ? -19.533 -14.642 15.926 1.00 89.31 349 LYS A C 1
ATOM 2842 O O . LYS A 1 349 ? -19.817 -15.766 16.330 1.00 89.31 349 LYS A O 1
ATOM 2847 N N . LEU A 1 350 ? -19.542 -13.563 16.716 1.00 95.00 350 LEU A N 1
ATOM 2848 C CA . LEU A 1 350 ? -19.910 -13.611 18.141 1.00 95.00 350 LEU A CA 1
ATOM 2849 C C . LEU A 1 350 ? -21.351 -14.101 18.340 1.00 95.00 350 LEU A C 1
ATOM 2851 O O . LEU A 1 350 ? -21.580 -15.034 19.106 1.00 95.00 350 LEU A O 1
ATOM 2855 N N . ALA A 1 351 ? -22.309 -13.533 17.602 1.00 94.00 351 ALA A N 1
ATOM 2856 C CA . ALA A 1 351 ? -23.712 -13.935 17.689 1.00 94.00 351 ALA A CA 1
ATOM 2857 C C . ALA A 1 351 ? -23.926 -15.402 17.275 1.00 94.00 351 ALA A C 1
ATOM 2859 O O . ALA A 1 351 ? -24.624 -16.143 17.963 1.00 94.00 351 ALA A O 1
ATOM 2860 N N . LYS A 1 352 ? -23.266 -15.867 16.203 1.00 92.38 352 LYS A N 1
ATOM 2861 C CA . LYS A 1 352 ? -23.293 -17.286 15.808 1.00 92.38 352 LYS A CA 1
ATOM 2862 C C . LYS A 1 352 ? -22.744 -18.202 16.900 1.00 92.38 352 LYS A C 1
ATOM 2864 O O . LYS A 1 352 ? -23.329 -19.254 17.144 1.00 92.38 352 LYS A O 1
ATOM 2869 N N . ARG A 1 353 ? -21.660 -17.810 17.583 1.00 94.44 353 ARG A N 1
ATOM 2870 C CA . ARG A 1 353 ? -21.125 -18.590 18.710 1.00 94.44 353 ARG A CA 1
ATOM 2871 C C . ARG A 1 353 ? -22.138 -18.689 19.852 1.00 94.44 353 ARG A C 1
ATOM 2873 O O . ARG A 1 353 ? -22.293 -19.782 20.390 1.00 94.44 353 ARG A O 1
ATOM 2880 N N . LEU A 1 354 ? -22.846 -17.600 20.168 1.00 96.50 354 LEU A N 1
ATOM 2881 C CA . LEU A 1 354 ? -23.924 -17.604 21.162 1.00 96.50 354 LEU A CA 1
ATOM 2882 C C . LEU A 1 354 ? -25.067 -18.546 20.772 1.00 96.50 354 LEU A C 1
ATOM 2884 O O . LEU A 1 354 ? -25.514 -19.312 21.616 1.00 96.50 354 LEU A O 1
ATOM 2888 N N . ILE A 1 355 ? -25.507 -18.537 19.510 1.00 93.81 355 ILE A N 1
ATOM 2889 C CA . ILE A 1 355 ? -26.550 -19.454 19.017 1.00 93.81 355 ILE A CA 1
ATOM 2890 C C . ILE A 1 355 ? -26.143 -20.911 19.245 1.00 93.81 355 ILE A C 1
ATOM 2892 O O . ILE A 1 355 ? -26.920 -21.688 19.793 1.00 93.81 355 ILE A O 1
ATOM 2896 N N . VAL A 1 356 ? -24.911 -21.273 18.879 1.00 92.44 356 VAL A N 1
ATOM 2897 C CA . VAL A 1 356 ? -24.383 -22.628 19.108 1.00 92.44 356 VAL A CA 1
ATOM 2898 C C . VAL A 1 356 ? -24.362 -22.968 20.601 1.00 92.44 356 VAL A C 1
ATOM 2900 O O . VAL A 1 356 ? -24.766 -24.063 20.987 1.00 92.44 356 VAL A O 1
ATOM 2903 N N . GLU A 1 357 ? -23.929 -22.035 21.451 1.00 95.50 357 GLU A N 1
ATOM 2904 C CA . GLU A 1 357 ? -23.855 -22.261 22.898 1.00 95.50 357 GLU A CA 1
ATOM 2905 C C . GLU A 1 357 ? -25.237 -22.402 23.551 1.00 95.50 357 GLU A C 1
ATOM 2907 O O . GLU A 1 357 ? -25.431 -23.251 24.420 1.00 95.50 357 GLU A O 1
ATOM 2912 N N . ALA A 1 358 ? -26.211 -21.612 23.105 1.00 95.00 358 ALA A N 1
ATOM 2913 C CA . ALA A 1 358 ? -27.587 -21.665 23.578 1.00 95.00 358 ALA A CA 1
ATOM 2914 C C . ALA A 1 358 ? -28.268 -22.987 23.177 1.00 95.00 358 ALA A C 1
ATOM 2916 O O . ALA A 1 358 ? -28.893 -23.625 24.025 1.00 95.00 358 ALA A O 1
ATOM 2917 N N . LYS A 1 359 ? -28.064 -23.461 21.937 1.00 93.56 359 LYS A N 1
ATOM 2918 C CA . LYS A 1 359 ? -28.541 -24.783 21.486 1.00 93.56 359 LYS A CA 1
ATOM 2919 C C . LYS A 1 359 ? -27.953 -25.918 22.315 1.00 93.56 359 LYS A C 1
ATOM 2921 O O . LYS A 1 359 ? -28.684 -26.798 22.754 1.00 93.56 359 LYS A O 1
ATOM 2926 N N . LYS A 1 360 ? -26.645 -25.866 22.592 1.00 94.19 360 LYS A N 1
ATOM 2927 C CA . LYS A 1 360 ? -25.957 -26.854 23.439 1.00 94.19 360 LYS A CA 1
ATOM 2928 C C . LYS A 1 360 ? -26.570 -26.960 24.845 1.00 94.19 360 LYS A C 1
ATOM 2930 O O . LYS A 1 360 ? -26.504 -28.019 25.457 1.00 94.19 360 LYS A O 1
ATOM 2935 N N . HIS A 1 361 ? -27.180 -25.883 25.337 1.00 95.06 361 HIS A N 1
ATOM 2936 C CA . HIS A 1 361 ? -27.840 -25.817 26.644 1.00 95.06 361 HIS A CA 1
ATOM 2937 C C . HIS A 1 361 ? -29.375 -25.877 26.560 1.00 95.06 361 HIS A C 1
ATOM 2939 O O . HIS A 1 361 ? -30.054 -25.412 27.480 1.00 95.06 361 HIS A O 1
ATOM 2945 N N . ASN A 1 362 ? -29.925 -26.435 25.473 1.00 94.56 362 ASN A N 1
ATOM 2946 C CA . ASN A 1 362 ? -31.362 -26.654 25.267 1.00 94.56 362 ASN A CA 1
ATOM 2947 C C . ASN A 1 362 ? -32.214 -25.383 25.434 1.00 94.56 362 ASN A C 1
ATOM 2949 O O . ASN A 1 362 ? -33.318 -25.420 25.982 1.00 94.56 362 ASN A O 1
ATOM 2953 N N . LYS A 1 363 ? -31.692 -24.231 25.002 1.00 96.12 363 LYS A N 1
ATOM 2954 C CA . LYS A 1 363 ? -32.468 -22.986 24.940 1.00 96.12 363 LYS A CA 1
ATOM 2955 C C . LYS A 1 363 ? -33.289 -22.966 23.655 1.00 96.12 363 LYS A C 1
ATOM 2957 O O . LYS A 1 363 ? -32.784 -23.364 22.613 1.00 96.12 363 LYS A O 1
ATOM 2962 N N . LEU A 1 364 ? -34.528 -22.481 23.736 1.00 95.25 364 LEU A N 1
ATOM 2963 C CA . LEU A 1 364 ? -35.430 -22.363 22.583 1.00 95.25 364 LEU A CA 1
ATOM 2964 C C . LEU A 1 364 ? -35.304 -21.016 21.870 1.00 95.25 364 LEU A C 1
ATOM 2966 O O . LEU A 1 364 ? -35.638 -20.893 20.695 1.00 95.25 364 LEU A O 1
ATOM 2970 N N . TYR A 1 365 ? -34.862 -19.977 22.581 1.00 96.25 365 TYR A N 1
ATOM 2971 C CA . TYR A 1 365 ? -34.700 -18.653 21.995 1.00 96.25 365 TYR A CA 1
ATOM 2972 C C . TYR A 1 365 ? -33.635 -17.822 22.710 1.00 96.25 365 TYR A C 1
ATOM 2974 O O . TYR A 1 365 ? -33.352 -18.000 23.899 1.00 96.25 365 TYR A O 1
ATOM 2982 N N . ILE A 1 366 ? -33.074 -16.869 21.971 1.00 97.62 366 ILE A N 1
ATOM 2983 C CA . ILE A 1 366 ? -32.233 -15.792 22.486 1.00 97.62 366 ILE A CA 1
ATOM 2984 C C . ILE A 1 366 ? -33.061 -14.512 22.497 1.00 97.62 366 ILE A C 1
ATOM 2986 O O . ILE A 1 366 ? -33.695 -14.178 21.499 1.00 97.62 366 ILE A O 1
ATOM 2990 N N . GLN A 1 367 ? -33.030 -13.772 23.600 1.00 97.31 367 GLN A N 1
ATOM 2991 C CA . GLN A 1 367 ? -33.680 -12.470 23.712 1.00 97.31 367 GLN A CA 1
ATOM 2992 C C . GLN A 1 367 ? -32.675 -11.390 24.110 1.00 97.31 367 GLN A C 1
ATOM 2994 O O . GLN A 1 367 ? -31.762 -11.633 24.902 1.00 97.31 367 GLN A O 1
ATOM 2999 N N . LEU A 1 368 ? -32.862 -10.183 23.587 1.00 96.06 368 LEU A N 1
ATOM 3000 C CA . LEU A 1 368 ? -32.089 -9.000 23.963 1.00 96.06 368 LEU A CA 1
ATOM 3001 C C . LEU A 1 368 ? -32.968 -7.754 23.982 1.00 96.06 368 LEU A C 1
ATOM 3003 O O . LEU A 1 368 ? -34.044 -7.720 23.383 1.00 96.06 368 LEU A O 1
ATOM 3007 N N . LYS A 1 369 ? -32.478 -6.715 24.656 1.00 94.12 369 LYS A N 1
ATOM 3008 C CA . LYS A 1 369 ? -33.084 -5.382 24.649 1.00 94.12 369 LYS A CA 1
ATOM 3009 C C . LYS A 1 369 ? -32.093 -4.401 24.036 1.00 94.12 369 LYS A C 1
ATOM 3011 O O . LYS A 1 369 ? -30.950 -4.328 24.478 1.00 94.12 369 LYS A O 1
ATOM 3016 N N . CYS A 1 370 ? -32.519 -3.643 23.033 1.00 92.06 370 CYS A N 1
ATOM 3017 C CA . CYS A 1 370 ? -31.687 -2.640 22.376 1.00 92.06 370 CYS A CA 1
ATOM 3018 C C . CYS A 1 370 ? -32.413 -1.291 22.347 1.00 92.06 370 CYS A C 1
ATOM 3020 O O . CYS A 1 370 ? -33.564 -1.243 21.928 1.00 92.06 370 CYS A O 1
ATOM 3022 N N . PRO A 1 371 ? -31.780 -0.187 22.767 1.00 91.88 371 PRO A N 1
ATOM 3023 C CA . PRO A 1 371 ? -32.354 1.146 22.616 1.00 91.88 371 PRO A CA 1
ATOM 3024 C C . PRO A 1 371 ? -32.769 1.445 21.178 1.00 91.88 371 PRO A C 1
ATOM 3026 O O . PRO A 1 371 ? -32.005 1.179 20.249 1.00 91.88 371 PRO A O 1
ATOM 3029 N N . GLU A 1 372 ? -33.962 2.009 20.991 1.00 90.06 372 GLU A N 1
ATOM 3030 C CA . GLU A 1 372 ? -34.557 2.156 19.654 1.00 90.06 372 GLU A CA 1
ATOM 3031 C C . GLU A 1 372 ? -33.764 3.077 18.716 1.00 90.06 372 GLU A C 1
ATOM 3033 O O . GLU A 1 372 ? -33.799 2.905 17.502 1.00 90.06 372 GLU A O 1
ATOM 3038 N N . ASN A 1 373 ? -32.990 4.005 19.279 1.00 87.75 373 ASN A N 1
ATOM 3039 C CA . ASN A 1 373 ? -32.200 4.989 18.544 1.00 87.75 373 ASN A CA 1
ATOM 3040 C C . ASN A 1 373 ? -30.787 4.516 18.164 1.00 87.75 373 ASN A C 1
ATOM 3042 O O . ASN A 1 373 ? -30.034 5.282 17.564 1.00 87.75 373 ASN A O 1
ATOM 3046 N N . LEU A 1 374 ? -30.386 3.291 18.525 1.00 87.62 374 LEU A N 1
ATOM 3047 C CA . LEU A 1 374 ? -29.057 2.789 18.181 1.00 87.62 374 LEU A CA 1
ATOM 3048 C C . LEU A 1 374 ? -29.034 2.096 16.809 1.00 87.62 374 LEU A C 1
ATOM 3050 O O . LEU A 1 374 ? -29.921 1.293 16.506 1.00 87.62 374 LEU A O 1
ATOM 3054 N N . PRO A 1 375 ? -27.958 2.282 16.018 1.00 85.81 375 PRO A N 1
ATOM 3055 C CA . PRO A 1 375 ? -27.800 1.622 14.719 1.00 85.81 375 PRO A CA 1
ATOM 3056 C C . PRO A 1 375 ? -27.667 0.094 14.830 1.00 85.81 375 PRO A C 1
ATOM 3058 O O . PRO A 1 375 ? -27.796 -0.621 13.840 1.00 85.81 375 PRO A O 1
ATOM 3061 N N . SER A 1 376 ? -27.435 -0.440 16.034 1.00 87.88 376 SER A N 1
ATOM 3062 C CA . SER A 1 376 ? -27.400 -1.881 16.293 1.00 87.88 376 SER A CA 1
ATOM 3063 C C . SER A 1 376 ? -28.734 -2.591 16.036 1.00 87.88 376 SER A C 1
ATOM 3065 O O . SER A 1 376 ? -28.720 -3.801 15.834 1.00 87.88 376 SER A O 1
ATOM 3067 N N . ASN A 1 377 ? -29.867 -1.880 15.986 1.00 91.81 377 ASN A N 1
ATOM 3068 C CA . ASN A 1 377 ? -31.157 -2.482 15.621 1.00 91.81 377 ASN A CA 1
ATOM 3069 C C . ASN A 1 377 ? -31.122 -3.122 14.219 1.00 91.81 377 ASN A C 1
ATOM 3071 O O . ASN A 1 377 ? -31.559 -4.260 14.058 1.00 91.81 377 ASN A O 1
ATOM 3075 N N . GLU A 1 378 ? -30.500 -2.462 13.234 1.00 90.62 378 GLU A N 1
ATOM 3076 C CA . GLU A 1 378 ? -30.338 -3.020 11.880 1.00 90.62 378 GLU A CA 1
ATOM 3077 C C . GLU A 1 378 ? -29.440 -4.264 11.867 1.00 90.62 378 GLU A C 1
ATOM 3079 O O . GLU A 1 378 ? -29.656 -5.202 11.099 1.00 90.62 378 GLU A O 1
ATOM 3084 N N . PHE A 1 379 ? -28.452 -4.319 12.764 1.00 90.81 379 PHE A N 1
ATOM 3085 C CA . PHE A 1 379 ? -27.598 -5.494 12.916 1.00 90.81 379 PHE A CA 1
ATOM 3086 C C . PHE A 1 379 ? -28.378 -6.719 13.418 1.00 90.81 379 PHE A C 1
ATOM 3088 O O . PHE A 1 379 ? -28.162 -7.816 12.900 1.00 90.81 379 PHE A O 1
ATOM 3095 N N . TYR A 1 380 ? -29.290 -6.552 14.381 1.00 93.50 380 TYR A N 1
ATOM 3096 C CA . TYR A 1 380 ? -30.112 -7.658 14.891 1.00 93.50 380 TYR A CA 1
ATOM 3097 C C . TYR A 1 380 ? -31.137 -8.132 13.865 1.00 93.50 380 TYR A C 1
ATOM 3099 O O . TYR A 1 380 ? -31.267 -9.338 13.648 1.00 93.50 380 TYR A O 1
ATOM 3107 N N . LYS A 1 381 ? -31.775 -7.197 13.158 1.00 91.75 381 LYS A N 1
ATOM 3108 C CA . LYS A 1 381 ? -32.660 -7.509 12.032 1.00 91.75 381 LYS A CA 1
ATOM 3109 C C . LYS A 1 381 ? -31.935 -8.327 10.956 1.00 91.75 381 LYS A C 1
ATOM 3111 O O . LYS A 1 381 ? -32.438 -9.354 10.517 1.00 91.75 381 LYS A O 1
ATOM 3116 N N . ALA A 1 382 ? -30.704 -7.946 10.605 1.00 88.88 382 ALA A N 1
ATOM 3117 C CA . ALA A 1 382 ? -29.864 -8.683 9.653 1.00 88.88 382 ALA A CA 1
ATOM 3118 C C . ALA A 1 382 ? -29.366 -10.055 10.161 1.00 88.88 382 ALA A C 1
ATOM 3120 O O . ALA A 1 382 ? -28.782 -10.823 9.391 1.00 88.88 382 ALA A O 1
ATOM 3121 N N . LEU A 1 383 ? -29.539 -10.353 11.452 1.00 88.75 383 LEU A N 1
ATOM 3122 C CA . LEU A 1 383 ? -29.291 -11.660 12.066 1.00 88.75 383 LEU A CA 1
ATOM 3123 C C . LEU A 1 383 ? -30.577 -12.482 12.254 1.00 88.75 383 LEU A C 1
ATOM 3125 O O . LEU A 1 383 ? -30.526 -13.515 12.919 1.00 88.75 383 LEU A O 1
ATOM 3129 N N . ASN A 1 384 ? -31.694 -12.046 11.664 1.00 92.69 384 ASN A N 1
ATOM 3130 C CA . ASN A 1 384 ? -33.018 -12.663 11.772 1.00 92.69 384 ASN A CA 1
ATOM 3131 C C . ASN A 1 384 ? -33.602 -12.654 13.193 1.00 92.69 384 ASN A C 1
ATOM 3133 O O . ASN A 1 384 ? -34.422 -13.504 13.526 1.00 92.69 384 ASN A O 1
ATOM 3137 N N . PHE A 1 385 ? -33.199 -11.705 14.043 1.00 95.06 385 PHE A N 1
ATOM 3138 C CA . PHE A 1 385 ? -33.981 -11.430 15.243 1.00 95.06 385 PHE A CA 1
ATOM 3139 C C . PHE A 1 385 ? -35.281 -10.732 14.839 1.00 95.06 385 PHE A C 1
ATOM 3141 O O . PHE A 1 385 ? -35.273 -9.792 14.044 1.00 95.06 385 PHE A O 1
ATOM 3148 N N . GLU A 1 386 ? -36.383 -11.153 15.441 1.00 96.06 386 GLU A N 1
ATOM 3149 C CA . GLU A 1 386 ? -37.699 -10.551 15.286 1.00 96.06 386 GLU A CA 1
ATOM 3150 C C . GLU A 1 386 ? -37.939 -9.525 16.394 1.00 96.06 386 GLU A C 1
ATOM 3152 O O . GLU A 1 386 ? -37.605 -9.750 17.563 1.00 96.06 386 GLU A O 1
ATOM 3157 N N . LEU A 1 387 ? -38.517 -8.381 16.031 1.00 95.06 387 LEU A N 1
ATOM 3158 C CA . LEU A 1 387 ? -38.949 -7.378 16.996 1.00 95.06 387 LEU A CA 1
ATOM 3159 C C . LEU A 1 387 ? -40.269 -7.844 17.622 1.00 95.06 387 LEU A C 1
ATOM 3161 O O . LEU A 1 387 ? -41.307 -7.803 16.970 1.00 95.06 387 LEU A O 1
ATOM 3165 N N . VAL A 1 388 ? -40.228 -8.273 18.883 1.00 95.38 388 VAL A N 1
ATOM 3166 C CA . VAL A 1 388 ? -41.392 -8.848 19.586 1.00 95.38 388 VAL A CA 1
ATOM 3167 C C . VAL A 1 388 ? -42.087 -7.863 20.524 1.00 95.38 388 VAL A C 1
ATOM 3169 O O . VAL A 1 388 ? -43.155 -8.159 21.048 1.00 95.38 388 VAL A O 1
ATOM 3172 N N . GLY A 1 389 ? -41.496 -6.690 20.758 1.00 92.62 389 GLY A N 1
ATOM 3173 C CA . GLY A 1 389 ? -42.118 -5.664 21.587 1.00 92.62 389 GLY A CA 1
ATOM 3174 C C . GLY A 1 389 ? -41.241 -4.443 21.823 1.00 92.62 389 GLY A C 1
ATOM 3175 O O . GLY A 1 389 ? -40.082 -4.385 21.406 1.00 92.62 389 GLY A O 1
ATOM 3176 N N . LYS A 1 390 ? -41.813 -3.469 22.530 1.00 92.31 390 LYS A N 1
ATOM 3177 C CA . LYS A 1 390 ? -41.125 -2.278 23.027 1.00 92.31 390 LYS A CA 1
ATOM 3178 C C . LYS A 1 390 ? -41.390 -2.115 24.519 1.00 92.31 390 LYS A C 1
ATOM 3180 O O . LYS A 1 390 ? -42.483 -2.410 24.988 1.00 92.31 390 LYS A O 1
ATOM 3185 N N . GLU A 1 391 ? -40.397 -1.628 25.248 1.00 91.19 391 GLU A N 1
ATOM 3186 C CA . GLU A 1 391 ? -40.484 -1.374 26.686 1.00 91.19 391 GLU A CA 1
ATOM 3187 C C . GLU A 1 391 ? -39.932 0.013 27.009 1.00 91.19 391 GLU A C 1
ATOM 3189 O O . GLU A 1 391 ? -38.869 0.406 26.517 1.00 91.19 391 GLU A O 1
ATOM 3194 N N . THR A 1 392 ? -40.638 0.755 27.858 1.00 86.56 392 THR A N 1
ATOM 3195 C CA . THR A 1 392 ? -40.199 2.072 28.323 1.00 86.56 392 THR A CA 1
ATOM 3196 C C . THR A 1 392 ? -39.087 1.895 29.355 1.00 86.56 392 THR A C 1
ATOM 3198 O O . THR A 1 392 ? -39.331 1.579 30.518 1.00 86.56 392 THR A O 1
ATOM 3201 N N . GLY A 1 393 ? -37.833 2.055 28.931 1.00 76.88 393 GLY A N 1
ATOM 3202 C CA . GLY A 1 393 ? -36.685 2.001 29.833 1.00 76.88 393 GLY A CA 1
ATOM 3203 C C . GLY A 1 393 ? -36.525 3.287 30.652 1.00 76.88 393 GLY A C 1
ATOM 3204 O O . GLY A 1 393 ? -37.054 4.337 30.304 1.00 76.88 393 GLY A O 1
ATOM 3205 N N . LYS A 1 394 ? -35.698 3.242 31.709 1.00 72.56 394 LYS A N 1
ATOM 3206 C CA . LYS A 1 394 ? -35.464 4.381 32.630 1.00 72.56 394 LYS A CA 1
ATOM 3207 C C . LYS A 1 394 ? -35.015 5.692 31.963 1.00 72.56 394 LYS A C 1
ATOM 3209 O O . LYS A 1 394 ? -35.201 6.753 32.541 1.00 72.56 394 LYS A O 1
ATOM 3214 N N . LYS A 1 395 ? -34.346 5.617 30.807 1.00 73.94 395 LYS A N 1
ATOM 3215 C CA . LYS A 1 395 ? -33.817 6.785 30.070 1.00 73.94 395 LYS A CA 1
ATOM 3216 C C . LYS A 1 395 ? -34.195 6.812 28.587 1.00 73.94 395 LYS A C 1
ATOM 3218 O O . LYS A 1 395 ? -34.024 7.838 27.944 1.00 73.94 395 LYS A O 1
ATOM 3223 N N . ARG A 1 396 ? -34.598 5.672 28.025 1.00 83.50 396 ARG A N 1
ATOM 3224 C CA . ARG A 1 396 ? -34.819 5.472 26.587 1.00 83.50 396 ARG A CA 1
ATOM 3225 C C . ARG A 1 396 ? -35.726 4.271 26.368 1.00 83.50 396 ARG A C 1
ATOM 3227 O O . ARG A 1 396 ? -35.627 3.301 27.123 1.00 83.50 396 ARG A O 1
ATOM 3234 N N . ASN A 1 397 ? -36.555 4.324 25.333 1.00 89.25 397 ASN A N 1
ATOM 3235 C CA . ASN A 1 397 ? -37.344 3.176 24.902 1.00 89.25 397 ASN A CA 1
ATOM 3236 C C . ASN A 1 397 ? -36.425 2.078 24.363 1.00 89.25 397 ASN A C 1
ATOM 3238 O O . ASN A 1 397 ? -35.413 2.346 23.703 1.00 89.25 397 ASN A O 1
ATOM 3242 N N . LEU A 1 398 ? -36.778 0.835 24.663 1.00 91.94 398 LEU A N 1
ATOM 3243 C CA . LEU A 1 398 ? -36.019 -0.351 24.305 1.00 91.94 398 LEU A CA 1
ATOM 3244 C C . LEU A 1 398 ? -36.854 -1.220 23.369 1.00 91.94 398 LEU A C 1
ATOM 3246 O O . LEU A 1 398 ? -37.968 -1.610 23.704 1.00 91.94 398 LEU A O 1
ATOM 3250 N N . ASN A 1 399 ? -36.283 -1.570 22.226 1.00 94.88 399 ASN A N 1
ATOM 3251 C CA . ASN A 1 399 ? -36.770 -2.632 21.362 1.00 94.88 399 ASN A CA 1
ATOM 3252 C C . ASN A 1 399 ? -36.397 -3.991 21.967 1.00 94.88 399 ASN A C 1
ATOM 3254 O O . ASN A 1 399 ? -35.232 -4.224 22.311 1.00 94.88 399 ASN A O 1
ATOM 3258 N N . ILE A 1 400 ? -37.373 -4.890 22.078 1.00 95.81 400 ILE A N 1
ATOM 3259 C CA . ILE A 1 400 ? -37.173 -6.273 22.511 1.00 95.81 400 ILE A CA 1
ATOM 3260 C C . ILE A 1 400 ? -37.058 -7.142 21.266 1.00 95.81 400 ILE A C 1
ATOM 3262 O O . ILE A 1 400 ? -38.004 -7.273 20.491 1.00 95.81 400 ILE A O 1
ATOM 3266 N N . TRP A 1 401 ? -35.893 -7.751 21.098 1.00 97.19 401 TRP A N 1
ATOM 3267 C CA . TRP A 1 401 ? -35.578 -8.609 19.965 1.00 97.19 401 TRP A CA 1
ATOM 3268 C C . TRP A 1 401 ? -35.504 -10.062 20.423 1.00 97.19 401 TRP A C 1
ATOM 3270 O O . TRP A 1 401 ? -34.888 -10.351 21.455 1.00 97.19 401 TRP A O 1
ATOM 3280 N N . LYS A 1 402 ? -36.090 -10.975 19.648 1.00 96.62 402 LYS A N 1
ATOM 3281 C CA . LYS A 1 402 ? -36.096 -12.418 19.912 1.00 96.62 402 LYS A CA 1
ATOM 3282 C C . LYS A 1 402 ? -35.626 -13.188 18.681 1.00 96.62 402 LYS A C 1
ATOM 3284 O O . LYS A 1 402 ? -36.062 -12.908 17.574 1.00 96.62 402 LYS A O 1
ATOM 3289 N N . LEU A 1 403 ? -34.757 -14.169 18.880 1.00 96.31 403 LEU A N 1
ATOM 3290 C CA . LEU A 1 403 ? -34.351 -15.135 17.864 1.00 96.31 403 LEU A CA 1
ATOM 3291 C C . LEU A 1 403 ? -34.685 -16.534 18.370 1.00 96.31 403 LEU A C 1
ATOM 3293 O O . LEU A 1 403 ? -34.090 -16.984 19.349 1.00 96.31 403 LEU A O 1
ATOM 3297 N N . SER A 1 404 ? -35.615 -17.212 17.710 1.00 93.31 404 SER A N 1
ATOM 3298 C CA . SER A 1 404 ? -35.868 -18.640 17.928 1.00 93.31 404 SER A CA 1
ATOM 3299 C C . SER A 1 404 ? -34.704 -19.453 17.350 1.00 93.31 404 SER A C 1
ATOM 3301 O O . SER A 1 404 ? -34.227 -19.136 16.257 1.00 93.31 404 SER A O 1
ATOM 3303 N N . ILE A 1 405 ? -34.202 -20.448 18.087 1.00 89.38 405 ILE A N 1
ATOM 3304 C CA . ILE A 1 405 ? -32.975 -21.193 17.740 1.00 89.38 405 ILE A CA 1
ATOM 3305 C C . ILE A 1 405 ? -33.203 -22.686 17.583 1.00 89.38 405 ILE A C 1
ATOM 3307 O O . ILE A 1 405 ? -33.991 -23.262 18.354 1.00 89.38 405 ILE A O 1
#

Sequence (405 aa):
MLDIQNQQDNRNINIQRVGVKRVYLPLQILEKTGTYQTVTAEISLCADLAKDLRGTHMSRFMEILHRWSKEKISSREIKIILQEVLNKLNADRSEISIKFRYFIEKPAPKSQIKGLLDYICEFKGLYDSNSFCFILGVEVPVTTVCPCSKEISDYGAHNQRAIVRVNIEYLPDEFIWLEDLISDIEKTGSSELFPILKRNDEKYVTENAYENPKFVEDVVRDIVIILRQDKKLCRFKVECEASESIHNHNAFACHREEVKEKIRKVVVKYATSEHLDQIKVIADKNRDSLGFIIRSAVVKAIDNKEVFVALYNDNVVGFLIFHLRKDQQATLYDICISKNFRGRSVGKKLAKRLIVEAKKHNKLYIQLKCPENLPSNEFYKALNFELVGKETGKKRNLNIWKLSI

Radius of gyration: 27.59 Å; chains: 1; bounding box: 70×64×80 Å

pLDDT: mean 92.34, std 8.38, range [47.19, 98.81]